Protein AF-0000000079070486 (afdb_homodimer)

Foldseek 3Di:
DVVPPPPPVVVVVVVVVVVVVVVVVVVVVLVVLVVVLVVVLVVLLVVLLCLQLQVQPPPPPPSVVSVVLVVPPDDDPSVCCSVWFRNQLLLLLLLLLLLLLLLLLLQCLLLVHLQDHLCLLPLQLQLLLQLLVCLQPPVPDVLRSLVRSLVRSVVSLVVLVVVCPPVPVDVVSSSVSSVVVSVVSVVSSVVSCVVGDPVSNVVSVVLQLWFSGPFGVVLSVLSVVLSVVLVVLVVVLLVLSVQCSVPPVSSVVVVRPSVVSSVSSSVSSSNSNSSSCSRGNRQPLSSSVLQVVLCVSSHNSCSSVCSSSSSSSLLSVLCSCCSNVPPRPNDGSSVSSCVVRVVVVVVVVVVPDPPPPD/DVVPPPPPVNVVVVVVVVVVVVVVVVVVVLVVLVVVLVVVLVVLLVVLLCLQLQVQPPPPDDSVVSVVLVVPPDDDPSVCCSVWFRNQLLLLLLLLLLLLLLLLLLQCLLLVHLQDHLCLLPLQLQLLLQLLVCLQPPVPDVLRSLVRSLVRSVVSLVVLVVVCPPVPVDVVSSSVSSVVVSVVSVVSSVVSCVVGDPVSNVVSVVLQLWFSGPFGVVLSVLSVVLSVVLVVLVVVLLVLSVQCSVPPVSSVVVVRPSVVSSVSSSVSSSNSNSSSCSRGNRQPLSSSVLQVVLCVSSHNSCSSVCSSSSSSSLLSVLCSCCSNVPPRPNDGSSVSSCVVRVVVVVVVVVPPDPPPPD

Radius of gyration: 30.06 Å; Cα contacts (8 Å, |Δi|>4): 1112; chains: 2; bounding box: 92×97×54 Å

Sequence (716 aa):
MELLTRSPAADASALRTETLARLLADRRARSRRTVLTVAVLAVLLTGLLVASVLLGGVGRVDPADVLPAAFGMRTGLADYMIFRIRVPRALAALLSGALFGLAGALYQRLIRNPLATPDIVGISAGAGAGATTVLLFAPALPLGAPLAAVTGSLVLLAAVYALSLRGGLNTYRLVLVGIGLSGVCTAYTNYLFSVADQHSIAVAMRWLIGSVNGVDWTGVSTLAIGLVVCALCAARLGRPLGSMSLGDELATGLGTSVPAARVSVLALGAGAAALATSVVGPIGFVSLISGPIAARLVGADRAFGLAPFVGAALVLGADVLAQNAPLISPVPTGVLTALLGAPYFVWLILRRRPGATSMELLTRSPAADASALRTETLARLLADRRARSRRTVLTVAVLAVLLTGLLVASVLLGGVGRVDPADVLPAAFGMRTGLADYMIFRIRVPRALAALLSGALFGLAGALYQRLIRNPLATPDIVGISAGAGAGATTVLLFAPALPLGAPLAAVTGSLVLLAAVYALSLRGGLNTYRLVLVGIGLSGVCTAYTNYLFSVADQHSIAVAMRWLIGSVNGVDWTGVSTLAIGLVVCALCAARLGRPLGSMSLGDELATGLGTSVPAARVSVLALGAGAAALATSVVGPIGFVSLISGPIAARLVGADRAFGLAPFVGAALVLGADVLAQNAPLISPVPTGVLTALLGAPYFVWLILRRRPGATS

Structure (mmCIF, N/CA/C/O backbone):
data_AF-0000000079070486-model_v1
#
loop_
_entity.id
_entity.type
_entity.pdbx_description
1 polymer 'Iron ABC transporter permease'
#
loop_
_atom_site.group_PDB
_atom_site.id
_atom_site.type_symbol
_atom_site.label_atom_id
_atom_site.label_alt_id
_atom_site.label_comp_id
_atom_site.label_asym_id
_atom_site.label_entity_id
_atom_site.label_seq_id
_atom_site.pdbx_PDB_ins_code
_atom_site.Cartn_x
_atom_site.Cartn_y
_atom_site.Cartn_z
_atom_site.occupancy
_atom_site.B_iso_or_equiv
_atom_site.auth_seq_id
_atom_site.auth_comp_id
_atom_site.auth_asym_id
_atom_site.auth_atom_id
_atom_site.pdbx_PDB_model_num
ATOM 1 N N . MET A 1 1 ? 59.094 -48.875 -11.828 1 34.94 1 MET A N 1
ATOM 2 C CA . MET A 1 1 ? 59.312 -47.906 -12.891 1 34.94 1 MET A CA 1
ATOM 3 C C . MET A 1 1 ? 58.062 -47.688 -13.727 1 34.94 1 MET A C 1
ATOM 5 O O . MET A 1 1 ? 58.031 -46.875 -14.633 1 34.94 1 MET A O 1
ATOM 9 N N . GLU A 1 2 ? 57.125 -48.688 -13.719 1 42.97 2 GLU A N 1
ATOM 10 C CA . GLU A 1 2 ? 55.906 -48.625 -14.516 1 42.97 2 GLU A CA 1
ATOM 11 C C . GLU A 1 2 ? 54.969 -47.562 -13.969 1 42.97 2 GLU A C 1
ATOM 13 O O . GLU A 1 2 ? 53.875 -47.375 -14.5 1 42.97 2 GLU A O 1
ATOM 18 N N . LEU A 1 3 ? 55.219 -47.125 -12.75 1 49.34 3 LEU A N 1
ATOM 19 C CA . LEU A 1 3 ? 54.25 -46.156 -12.18 1 49.34 3 LEU A CA 1
ATOM 20 C C . LEU A 1 3 ? 54.188 -44.875 -13.008 1 49.34 3 LEU A C 1
ATOM 22 O O . LEU A 1 3 ? 53.219 -44.125 -12.906 1 49.34 3 LEU A O 1
ATOM 26 N N . LEU A 1 4 ? 55.375 -44.531 -13.656 1 47.97 4 LEU A N 1
ATOM 27 C CA . LEU A 1 4 ? 55.594 -43.156 -14.109 1 47.97 4 LEU A CA 1
ATOM 28 C C . LEU A 1 4 ? 54.812 -42.875 -15.391 1 47.97 4 LEU A C 1
ATOM 30 O O . LEU A 1 4 ? 54.719 -41.719 -15.836 1 47.97 4 LEU A O 1
ATOM 34 N N . THR A 1 5 ? 54.625 -43.844 -16.266 1 45.47 5 THR A N 1
ATOM 35 C CA . THR A 1 5 ? 54.438 -43.438 -17.656 1 45.47 5 THR A CA 1
ATOM 36 C C . THR A 1 5 ? 52.969 -43.125 -17.922 1 45.47 5 THR A C 1
ATOM 38 O O . THR A 1 5 ? 52.469 -43.375 -19.016 1 45.47 5 THR A O 1
ATOM 41 N N . ARG A 1 6 ? 52.031 -43.219 -16.938 1 55.16 6 ARG A N 1
ATOM 42 C CA . ARG A 1 6 ? 50.75 -42.781 -17.484 1 55.16 6 ARG A CA 1
ATOM 43 C C . ARG A 1 6 ? 50.844 -41.375 -18.078 1 55.16 6 ARG A C 1
ATOM 45 O O . ARG A 1 6 ? 51.312 -40.469 -17.406 1 55.16 6 ARG A O 1
ATOM 52 N N . SER A 1 7 ? 50.75 -41.188 -19.344 1 60.94 7 SER A N 1
ATOM 53 C CA . SER A 1 7 ? 50.938 -39.938 -20.094 1 60.94 7 SER A CA 1
ATOM 54 C C . SER A 1 7 ? 49.969 -38.844 -19.578 1 60.94 7 SER A C 1
ATOM 56 O O . SER A 1 7 ? 48.844 -39.125 -19.172 1 60.94 7 SER A O 1
ATOM 58 N N . PRO A 1 8 ? 50.469 -37.656 -19.266 1 65.62 8 PRO A N 1
ATOM 59 C CA . PRO A 1 8 ? 49.688 -36.5 -18.828 1 65.62 8 PRO A CA 1
ATOM 60 C C . PRO A 1 8 ? 48.406 -36.312 -19.641 1 65.62 8 PRO A C 1
ATOM 62 O O . PRO A 1 8 ? 47.406 -35.812 -19.125 1 65.62 8 PRO A O 1
ATOM 65 N N . ALA A 1 9 ? 48.406 -36.875 -20.812 1 68.69 9 ALA A N 1
ATOM 66 C CA . ALA A 1 9 ? 47.25 -36.781 -21.688 1 68.69 9 ALA A CA 1
ATOM 67 C C . ALA A 1 9 ? 46.125 -37.719 -21.219 1 68.69 9 ALA A C 1
ATOM 69 O O . ALA A 1 9 ? 44.969 -37.375 -21.25 1 68.69 9 ALA A O 1
ATOM 70 N N . ALA A 1 10 ? 46.469 -38.938 -20.844 1 67.62 10 ALA A N 1
ATOM 71 C CA . ALA A 1 10 ? 45.469 -39.906 -20.375 1 67.62 10 ALA A CA 1
ATOM 72 C C . ALA A 1 10 ? 44.812 -39.438 -19.078 1 67.62 10 ALA A C 1
ATOM 74 O O . ALA A 1 10 ? 43.625 -39.594 -18.891 1 67.62 10 ALA A O 1
ATOM 75 N N . ASP A 1 11 ? 45.594 -38.781 -18.188 1 68.31 11 ASP A N 1
ATOM 76 C CA . ASP A 1 11 ? 45.094 -38.25 -16.938 1 68.31 11 ASP A CA 1
ATOM 77 C C . ASP A 1 11 ? 44.188 -37.031 -17.188 1 68.31 11 ASP A C 1
ATOM 79 O O . ASP A 1 11 ? 43.156 -36.875 -16.516 1 68.31 11 ASP A O 1
ATOM 83 N N . ALA A 1 12 ? 44.438 -36.375 -18.25 1 70.12 12 ALA A N 1
ATOM 84 C CA . ALA A 1 12 ? 43.594 -35.219 -18.625 1 70.12 12 ALA A CA 1
ATOM 85 C C . ALA A 1 12 ? 42.281 -35.656 -19.203 1 70.12 12 ALA A C 1
ATOM 87 O O . ALA A 1 12 ? 41.219 -35.062 -18.922 1 70.12 12 ALA A O 1
ATOM 88 N N . SER A 1 13 ? 42.469 -36.781 -20.016 1 69.69 13 SER A N 1
ATOM 89 C CA . SER A 1 13 ? 41.219 -37.344 -20.594 1 69.69 13 SER A CA 1
ATOM 90 C C . SER A 1 13 ? 40.344 -37.938 -19.531 1 69.69 13 SER A C 1
ATOM 92 O O . SER A 1 13 ? 39.125 -37.812 -19.594 1 69.69 13 SER A O 1
ATOM 94 N N . ALA A 1 14 ? 40.938 -38.594 -18.594 1 76.5 14 ALA A N 1
ATOM 95 C CA . ALA A 1 14 ? 40.188 -39.188 -17.5 1 76.5 14 ALA A CA 1
ATOM 96 C C . ALA A 1 14 ? 39.531 -38.125 -16.641 1 76.5 14 ALA A C 1
ATOM 98 O O . ALA A 1 14 ? 38.375 -38.25 -16.219 1 76.5 14 ALA A O 1
ATOM 99 N N . LEU A 1 15 ? 40.281 -37.031 -16.375 1 71.81 15 LEU A N 1
ATOM 100 C CA . LEU A 1 15 ? 39.75 -35.906 -15.594 1 71.81 15 LEU A CA 1
ATOM 101 C C . LEU A 1 15 ? 38.594 -35.219 -16.328 1 71.81 15 LEU A C 1
ATOM 103 O O . LEU A 1 15 ? 37.625 -34.812 -15.703 1 71.81 15 LEU A O 1
ATOM 107 N N . ARG A 1 16 ? 38.781 -35.125 -17.672 1 75.88 16 ARG A N 1
ATOM 108 C CA . ARG A 1 16 ? 37.719 -34.531 -18.484 1 75.88 16 ARG A CA 1
ATOM 109 C C . ARG A 1 16 ? 36.469 -35.375 -18.5 1 75.88 16 ARG A C 1
ATOM 111 O O . ARG A 1 16 ? 35.375 -34.875 -18.391 1 75.88 16 ARG A O 1
ATOM 118 N N . THR A 1 17 ? 36.719 -36.688 -18.594 1 71 17 THR A N 1
ATOM 119 C CA . THR A 1 17 ? 35.594 -37.594 -18.609 1 71 17 THR A CA 1
ATOM 120 C C . THR A 1 17 ? 34.906 -37.594 -17.25 1 71 17 THR A C 1
ATOM 122 O O . THR A 1 17 ? 33.656 -37.656 -17.172 1 71 17 THR A O 1
ATOM 125 N N . GLU A 1 18 ? 35.656 -37.531 -16.219 1 73.44 18 GLU A N 1
ATOM 126 C CA . GLU A 1 18 ? 35.094 -37.531 -14.875 1 73.44 18 GLU A CA 1
ATOM 127 C C . GLU A 1 18 ? 34.344 -36.219 -14.602 1 73.44 18 GLU A C 1
ATOM 129 O O . GLU A 1 18 ? 33.312 -36.219 -13.969 1 73.44 18 GLU A O 1
ATOM 134 N N . THR A 1 19 ? 34.938 -35.062 -15.062 1 73.88 19 THR A N 1
ATOM 135 C CA . THR A 1 19 ? 34.281 -33.781 -14.914 1 73.88 19 THR A CA 1
ATOM 136 C C . THR A 1 19 ? 32.969 -33.719 -15.711 1 73.88 19 THR A C 1
ATOM 138 O O . THR A 1 19 ? 31.969 -33.219 -15.227 1 73.88 19 THR A O 1
ATOM 141 N N . LEU A 1 20 ? 33.031 -34.312 -16.906 1 71.94 20 LEU A N 1
ATOM 142 C CA . LEU A 1 20 ? 31.844 -34.344 -17.734 1 71.94 20 LEU A CA 1
ATOM 143 C C . LEU A 1 20 ? 30.781 -35.219 -17.109 1 71.94 20 LEU A C 1
ATOM 145 O O . LEU A 1 20 ? 29.594 -34.906 -17.141 1 71.94 20 LEU A O 1
ATOM 149 N N . ALA A 1 21 ? 31.156 -36.344 -16.594 1 70.25 21 ALA A N 1
ATOM 150 C CA . ALA A 1 21 ? 30.219 -37.25 -15.938 1 70.25 21 ALA A CA 1
ATOM 151 C C . ALA A 1 21 ? 29.578 -36.594 -14.719 1 70.25 21 ALA A C 1
ATOM 153 O O . ALA A 1 21 ? 28.375 -36.781 -14.477 1 70.25 21 ALA A O 1
ATOM 154 N N . ARG A 1 22 ? 30.359 -35.812 -13.969 1 68.94 22 ARG A N 1
ATOM 155 C CA . ARG A 1 22 ? 29.828 -35.125 -12.805 1 68.94 22 ARG A CA 1
ATOM 156 C C . ARG A 1 22 ? 28.859 -34 -13.219 1 68.94 22 ARG A C 1
ATOM 158 O O . ARG A 1 22 ? 27.828 -33.812 -12.578 1 68.94 22 ARG A O 1
ATOM 165 N N . LEU A 1 23 ? 29.109 -33.344 -14.297 1 69.25 23 LEU A N 1
ATOM 166 C CA . LEU A 1 23 ? 28.234 -32.312 -14.812 1 69.25 23 LEU A CA 1
ATOM 167 C C . LEU A 1 23 ? 26.922 -32.906 -15.312 1 69.25 23 LEU A C 1
ATOM 169 O O . LEU A 1 23 ? 25.844 -32.312 -15.086 1 69.25 23 LEU A O 1
ATOM 173 N N . LEU A 1 24 ? 27.109 -34.062 -16 1 69.06 24 LEU A N 1
ATOM 174 C CA . LEU A 1 24 ? 25.906 -34.719 -16.516 1 69.06 24 LEU A CA 1
ATOM 175 C C . LEU A 1 24 ? 25.062 -35.281 -15.367 1 69.06 24 LEU A C 1
ATOM 177 O O . LEU A 1 24 ? 23.828 -35.219 -15.422 1 69.06 24 LEU A O 1
ATOM 181 N N . ALA A 1 25 ? 25.688 -35.812 -14.383 1 67.19 25 ALA A N 1
ATOM 182 C CA . ALA A 1 25 ? 24.984 -36.312 -13.203 1 67.19 25 ALA A CA 1
ATOM 183 C C . ALA A 1 25 ? 24.281 -35.156 -12.477 1 67.19 25 ALA A C 1
ATOM 185 O O . ALA A 1 25 ? 23.141 -35.344 -12.008 1 67.19 25 ALA A O 1
ATOM 186 N N . ASP A 1 26 ? 24.891 -34.062 -12.367 1 67.06 26 ASP A N 1
ATOM 187 C CA . ASP A 1 26 ? 24.297 -32.875 -11.742 1 67.06 26 ASP A CA 1
ATOM 188 C C . ASP A 1 26 ? 23.094 -32.375 -12.539 1 67.06 26 ASP A C 1
ATOM 190 O O . ASP A 1 26 ? 22.078 -31.984 -11.953 1 67.06 26 ASP A O 1
ATOM 194 N N . ARG A 1 27 ? 23.25 -32.531 -13.836 1 67.88 27 ARG A N 1
ATOM 195 C CA . ARG A 1 27 ? 22.141 -32.125 -14.695 1 67.88 27 ARG A CA 1
ATOM 196 C C . ARG A 1 27 ? 20.969 -33.094 -14.562 1 67.88 27 ARG A C 1
ATOM 198 O O . ARG A 1 27 ? 19.812 -32.656 -14.531 1 67.88 27 ARG A O 1
ATOM 205 N N . ARG A 1 28 ? 21.312 -34.406 -14.578 1 67.5 28 ARG A N 1
ATOM 206 C CA . ARG A 1 28 ? 20.266 -35.406 -14.43 1 67.5 28 ARG A CA 1
ATOM 207 C C . ARG A 1 28 ? 19.578 -35.281 -13.078 1 67.5 28 ARG A C 1
ATOM 209 O O . ARG A 1 28 ? 18.359 -35.438 -12.984 1 67.5 28 ARG A O 1
ATOM 216 N N . ALA A 1 29 ? 20.359 -35.125 -12.078 1 69.38 29 ALA A N 1
ATOM 217 C CA . ALA A 1 29 ? 19.797 -34.938 -10.734 1 69.38 29 ALA A CA 1
ATOM 218 C C . ALA A 1 29 ? 18.891 -33.719 -10.664 1 69.38 29 ALA A C 1
ATOM 220 O O . ALA A 1 29 ? 17.828 -33.75 -10.047 1 69.38 29 ALA A O 1
ATOM 221 N N . ARG A 1 30 ? 19.328 -32.719 -11.227 1 72.19 30 ARG A N 1
ATOM 222 C CA . ARG A 1 30 ? 18.531 -31.5 -11.273 1 72.19 30 ARG A CA 1
ATOM 223 C C . ARG A 1 30 ? 17.25 -31.703 -12.07 1 72.19 30 ARG A C 1
ATOM 225 O O . ARG A 1 30 ? 16.188 -31.188 -11.703 1 72.19 30 ARG A O 1
ATOM 232 N N . SER A 1 31 ? 17.469 -32.531 -13.133 1 76.31 31 SER A N 1
ATOM 233 C CA . SER A 1 31 ? 16.312 -32.812 -13.969 1 76.31 31 SER A CA 1
ATOM 234 C C . SER A 1 31 ? 15.328 -33.719 -13.234 1 76.31 31 SER A C 1
ATOM 236 O O . SER A 1 31 ? 14.117 -33.531 -13.32 1 76.31 31 SER A O 1
ATOM 238 N N . ARG A 1 32 ? 15.828 -34.719 -12.547 1 74.62 32 ARG A N 1
ATOM 239 C CA . ARG A 1 32 ? 14.969 -35.625 -11.781 1 74.62 32 ARG A CA 1
ATOM 240 C C . ARG A 1 32 ? 14.242 -34.844 -10.672 1 74.62 32 ARG A C 1
ATOM 242 O O . ARG A 1 32 ? 13.055 -35.094 -10.422 1 74.62 32 ARG A O 1
ATOM 249 N N . ARG A 1 33 ? 14.898 -33.969 -10.07 1 78.5 33 ARG A N 1
ATOM 250 C CA . ARG A 1 33 ? 14.289 -33.156 -9.023 1 78.5 33 ARG A CA 1
ATOM 251 C C . ARG A 1 33 ? 13.172 -32.281 -9.578 1 78.5 33 ARG A C 1
ATOM 253 O O . ARG A 1 33 ? 12.125 -32.125 -8.945 1 78.5 33 ARG A O 1
ATOM 260 N N . THR A 1 34 ? 13.406 -31.844 -10.703 1 80.19 34 THR A N 1
AT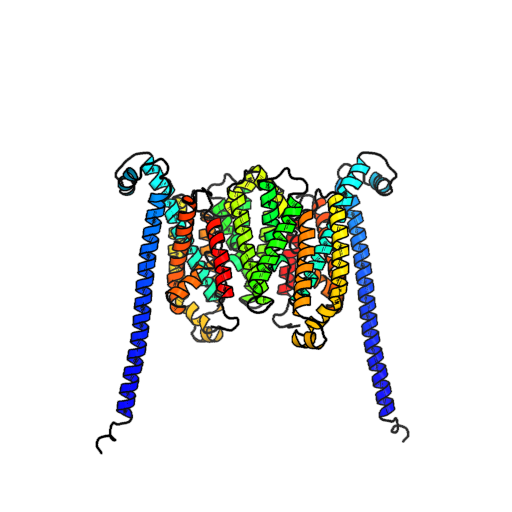OM 261 C CA . THR A 1 34 ? 12.398 -31.016 -11.352 1 80.19 34 THR A CA 1
ATOM 262 C C . THR A 1 34 ? 11.164 -31.844 -11.703 1 80.19 34 THR A C 1
ATOM 264 O O . THR A 1 34 ? 10.031 -31.422 -11.484 1 80.19 34 THR A O 1
ATOM 267 N N . VAL A 1 35 ? 11.438 -33.031 -12.18 1 80.12 35 VAL A N 1
ATOM 268 C CA . VAL A 1 35 ? 10.344 -33.906 -12.578 1 80.12 35 VAL A CA 1
ATOM 269 C C . VAL A 1 35 ? 9.555 -34.344 -11.344 1 80.12 35 VAL A C 1
ATOM 271 O O . VAL A 1 35 ? 8.32 -34.375 -11.359 1 80.12 35 VAL A O 1
ATOM 274 N N . LEU A 1 36 ? 10.227 -34.656 -10.289 1 81.94 36 LEU A N 1
ATOM 275 C CA . LEU A 1 36 ? 9.57 -35.094 -9.055 1 81.94 36 LEU A CA 1
ATOM 276 C C . LEU A 1 36 ? 8.773 -33.938 -8.445 1 81.94 36 LEU A C 1
ATOM 278 O O . LEU A 1 36 ? 7.652 -34.125 -7.969 1 81.94 36 LEU A O 1
ATOM 282 N N . THR A 1 37 ? 9.312 -32.781 -8.477 1 85 37 THR A N 1
ATOM 283 C CA . THR A 1 37 ? 8.625 -31.641 -7.914 1 85 37 THR A CA 1
ATOM 284 C C . THR A 1 37 ? 7.371 -31.312 -8.719 1 85 37 THR A C 1
ATOM 286 O O . THR A 1 37 ? 6.324 -31 -8.148 1 85 37 THR A O 1
ATOM 289 N N . VAL A 1 38 ? 7.508 -31.469 -9.984 1 82.5 38 VAL A N 1
ATOM 290 C CA . VAL A 1 38 ? 6.363 -31.203 -10.852 1 82.5 38 VAL A CA 1
ATOM 291 C C . VAL A 1 38 ? 5.281 -32.25 -10.602 1 82.5 38 VAL A C 1
ATOM 293 O O . VAL A 1 38 ? 4.09 -31.922 -10.547 1 82.5 38 VAL A O 1
ATOM 296 N N . ALA A 1 39 ? 5.758 -33.469 -10.43 1 83.38 39 ALA A N 1
ATOM 297 C CA . ALA A 1 39 ? 4.816 -34.531 -10.156 1 83.38 39 ALA A CA 1
ATOM 298 C C . ALA A 1 39 ? 4.105 -34.312 -8.828 1 83.38 39 ALA A C 1
ATOM 300 O O . ALA A 1 39 ? 2.887 -34.5 -8.734 1 83.38 39 ALA A O 1
ATOM 301 N N . VAL A 1 40 ? 4.84 -33.938 -7.871 1 85.62 40 VAL A N 1
ATOM 302 C CA . VAL A 1 40 ? 4.273 -33.719 -6.547 1 85.62 40 VAL A CA 1
ATOM 303 C C . VAL A 1 40 ? 3.295 -32.531 -6.598 1 85.62 40 VAL A C 1
ATOM 305 O O . VAL A 1 40 ? 2.213 -32.594 -6.008 1 85.62 40 VAL A O 1
ATOM 308 N N . LEU A 1 41 ? 3.67 -31.562 -7.262 1 87.06 41 LEU A N 1
ATOM 309 C CA . LEU A 1 41 ? 2.807 -30.391 -7.391 1 87.06 41 LEU A CA 1
ATOM 310 C C . LEU A 1 41 ? 1.532 -30.75 -8.156 1 87.06 41 LEU A C 1
ATOM 312 O O . LEU A 1 41 ? 0.451 -30.25 -7.82 1 87.06 41 LEU A O 1
ATOM 316 N N . ALA A 1 42 ? 1.698 -31.562 -9.156 1 85 42 ALA A N 1
ATOM 317 C CA . ALA A 1 42 ? 0.534 -32 -9.914 1 85 42 ALA A CA 1
ATOM 318 C C . ALA A 1 42 ? -0.425 -32.812 -9.039 1 85 42 ALA A C 1
ATOM 320 O O . ALA A 1 42 ? -1.642 -32.625 -9.102 1 85 42 ALA A O 1
ATOM 321 N N . VAL A 1 43 ? 0.133 -33.656 -8.234 1 85.25 43 VAL A N 1
ATOM 322 C CA . VAL A 1 43 ? -0.676 -34.469 -7.324 1 85.25 43 VAL A CA 1
ATOM 323 C C . VAL A 1 43 ? -1.357 -33.562 -6.305 1 85.25 43 VAL A C 1
ATOM 325 O O . VAL A 1 43 ? -2.537 -33.719 -5.992 1 85.25 43 VAL A O 1
ATOM 328 N N . LEU A 1 44 ? -0.64 -32.594 -5.848 1 87.75 44 LEU A N 1
ATOM 329 C CA . LEU A 1 44 ? -1.187 -31.656 -4.883 1 87.75 44 LEU A CA 1
ATOM 330 C C . LEU A 1 44 ? -2.326 -30.844 -5.496 1 87.75 44 LEU A C 1
ATOM 332 O O . LEU A 1 44 ? -3.367 -30.656 -4.867 1 87.75 44 LEU A O 1
ATOM 336 N N . LEU A 1 45 ? -2.115 -30.406 -6.652 1 88.5 45 LEU A N 1
ATOM 337 C CA . LEU A 1 45 ? -3.119 -29.594 -7.336 1 88.5 45 LEU A CA 1
ATOM 338 C C . LEU A 1 45 ? -4.383 -30.406 -7.598 1 88.5 45 LEU A C 1
ATOM 340 O O . LEU A 1 45 ? -5.496 -29.906 -7.406 1 88.5 45 LEU A O 1
ATOM 344 N N . THR A 1 46 ? -4.156 -31.672 -8.062 1 85.38 46 THR A N 1
ATOM 345 C CA . THR A 1 46 ? -5.297 -32.562 -8.289 1 85.38 46 THR A CA 1
ATOM 346 C C . THR A 1 46 ? -6.02 -32.844 -6.98 1 85.38 46 THR A C 1
ATOM 348 O O . THR A 1 46 ? -7.254 -32.875 -6.941 1 85.38 46 THR A O 1
ATOM 351 N N . GLY A 1 47 ? -5.234 -33.094 -5.957 1 86.69 47 GLY A N 1
ATOM 352 C CA . GLY A 1 47 ? -5.832 -33.312 -4.648 1 86.69 47 GLY A CA 1
ATOM 353 C C . GLY A 1 47 ? -6.629 -32.125 -4.152 1 86.69 47 GLY A C 1
ATOM 354 O O . GLY A 1 47 ? -7.727 -32.281 -3.619 1 86.69 47 GLY A O 1
ATOM 355 N N . LEU A 1 48 ? -6.082 -30.984 -4.336 1 87.06 48 LEU A N 1
ATOM 356 C CA . LEU A 1 48 ? -6.77 -29.766 -3.91 1 87.06 48 LEU A CA 1
ATOM 357 C C . LEU A 1 48 ? -8.023 -29.531 -4.742 1 87.06 48 LEU A C 1
ATOM 359 O O . LEU A 1 48 ? -9.039 -29.062 -4.223 1 87.06 48 LEU A O 1
ATOM 363 N N . LEU A 1 49 ? -7.883 -29.812 -5.996 1 85.44 49 LEU A N 1
ATOM 364 C CA . LEU A 1 49 ? -9.039 -29.672 -6.875 1 85.44 49 LEU A CA 1
ATOM 365 C C . LEU A 1 49 ? -10.18 -30.578 -6.434 1 85.44 49 LEU A C 1
ATOM 367 O O . LEU A 1 49 ? -11.328 -30.141 -6.352 1 85.44 49 LEU A O 1
ATOM 371 N N . VAL A 1 50 ? -9.828 -31.766 -6.094 1 80.88 50 VAL A N 1
ATOM 372 C CA . VAL A 1 50 ? -10.812 -32.75 -5.637 1 80.88 50 VAL A CA 1
ATOM 373 C C . VAL A 1 50 ? -11.391 -32.312 -4.289 1 80.88 50 VAL A C 1
ATOM 375 O O . VAL A 1 50 ? -12.602 -32.375 -4.07 1 80.88 50 VAL A O 1
ATOM 378 N N . ALA A 1 51 ? -10.531 -31.828 -3.5 1 80.19 51 ALA A N 1
ATOM 379 C CA . ALA A 1 51 ? -10.977 -31.359 -2.191 1 80.19 51 ALA A CA 1
ATOM 380 C C . ALA A 1 51 ? -11.93 -30.172 -2.328 1 80.19 51 ALA A C 1
ATOM 382 O O . ALA A 1 51 ? -12.906 -30.062 -1.586 1 80.19 51 ALA A O 1
ATOM 383 N N . SER A 1 52 ? -11.586 -29.281 -3.15 1 80.19 52 SER A N 1
ATOM 384 C CA . SER A 1 52 ? -12.414 -28.094 -3.359 1 80.19 52 SER A CA 1
ATOM 385 C C . SER A 1 52 ? -13.812 -28.484 -3.85 1 80.19 52 SER A C 1
ATOM 387 O O . SER A 1 52 ? -14.805 -27.875 -3.441 1 80.19 52 SER A O 1
ATOM 389 N N . VAL A 1 53 ? -13.844 -29.469 -4.66 1 73.5 53 VAL A N 1
ATOM 390 C CA . VAL A 1 53 ? -15.117 -29.875 -5.258 1 73.5 53 VAL A CA 1
ATOM 391 C C . VAL A 1 53 ? -15.906 -30.719 -4.266 1 73.5 53 VAL A C 1
ATOM 393 O O . VAL A 1 53 ? -17.125 -30.594 -4.152 1 73.5 53 VAL A O 1
ATOM 396 N N . LEU A 1 54 ? -15.141 -31.453 -3.502 1 70.75 54 LEU A N 1
ATOM 397 C CA . LEU A 1 54 ? -15.82 -32.406 -2.633 1 70.75 54 LEU A CA 1
ATOM 398 C C . LEU A 1 54 ? -16.156 -31.766 -1.288 1 70.75 54 LEU A C 1
ATOM 400 O O . LEU A 1 54 ? -17.203 -32.062 -0.7 1 70.75 54 LEU A O 1
ATOM 404 N N . LEU A 1 55 ? -15.25 -30.922 -0.651 1 62.44 55 LEU A N 1
ATOM 405 C CA . LEU A 1 55 ? -15.406 -30.406 0.706 1 62.44 55 LEU A CA 1
ATOM 406 C C . LEU A 1 55 ? -16.281 -29.156 0.717 1 62.44 55 LEU A C 1
ATOM 408 O O . LEU A 1 55 ? -16.844 -28.797 1.756 1 62.44 55 LEU A O 1
ATOM 412 N N . GLY A 1 56 ? -16.312 -28.344 -0.137 1 55.72 56 GLY A N 1
ATOM 413 C CA . GLY A 1 56 ? -17 -27.062 -0.056 1 55.72 56 GLY A CA 1
ATOM 414 C C . GLY A 1 56 ? -18.422 -27.172 0.451 1 55.72 56 GLY A C 1
ATOM 415 O O . GLY A 1 56 ? -18.938 -26.266 1.097 1 55.72 56 GLY A O 1
ATOM 416 N N . GLY A 1 57 ? -19.438 -27.844 -0.152 1 48.41 57 GLY A N 1
ATOM 417 C CA . GLY A 1 57 ? -20.875 -27.828 0.119 1 48.41 57 GLY A CA 1
ATOM 418 C C . GLY A 1 57 ? -21.266 -28.688 1.3 1 48.41 57 GLY A C 1
ATOM 419 O O . GLY A 1 57 ? -22.453 -28.969 1.504 1 48.41 57 GLY A O 1
ATOM 420 N N . VAL A 1 58 ? -20.469 -29.547 1.775 1 43.84 58 VAL A N 1
ATOM 421 C CA . VAL A 1 58 ? -21.078 -30.719 2.396 1 43.84 58 VAL A CA 1
ATOM 422 C C . VAL A 1 58 ? -21.734 -30.312 3.719 1 43.84 58 VAL A C 1
ATOM 424 O O . VAL A 1 58 ? -22.109 -31.188 4.52 1 43.84 58 VAL A O 1
ATOM 427 N N . GLY A 1 59 ? -21.781 -29.234 4.117 1 41.12 59 GLY A N 1
ATOM 428 C CA . GLY A 1 59 ? -22.609 -29.375 5.297 1 41.12 59 GLY A CA 1
ATOM 429 C C . GLY A 1 59 ? -23.812 -30.281 5.078 1 41.12 59 GLY A C 1
ATOM 430 O O . GLY A 1 59 ? -24.109 -31.141 5.914 1 41.12 59 GLY A O 1
ATOM 431 N N . ARG A 1 60 ? -24.969 -29.828 4.367 1 41.53 60 ARG A N 1
ATOM 432 C CA . ARG A 1 60 ? -26.188 -30.609 4.469 1 41.53 60 ARG A CA 1
ATOM 433 C C . ARG A 1 60 ? -26.172 -31.781 3.484 1 41.53 60 ARG A C 1
ATOM 435 O O . ARG A 1 60 ? -27.172 -32.5 3.354 1 41.53 60 ARG A O 1
ATOM 442 N N . VAL A 1 61 ? -25.25 -31.781 2.469 1 41.12 61 VAL A N 1
ATOM 443 C CA . VAL A 1 61 ? -25.453 -32.906 1.565 1 41.12 61 VAL A CA 1
ATOM 444 C C . VAL A 1 61 ? -24.484 -34.031 1.931 1 41.12 61 VAL A C 1
ATOM 446 O O . VAL A 1 61 ? -23.344 -33.812 2.311 1 41.12 61 VAL A O 1
ATOM 449 N N . ASP A 1 62 ? -24.828 -35.219 2.342 1 40.31 62 ASP A N 1
ATOM 450 C CA . ASP A 1 62 ? -24.188 -36.469 2.68 1 40.31 62 ASP A CA 1
ATOM 451 C C . ASP A 1 62 ? -23.031 -36.781 1.721 1 40.31 62 ASP A C 1
ATOM 453 O O . ASP A 1 62 ? -23.203 -36.75 0.501 1 40.31 62 ASP A O 1
ATOM 457 N N . PRO A 1 63 ? -21.828 -36.719 2.072 1 45.12 63 PRO A N 1
ATOM 458 C CA . PRO A 1 63 ? -20.656 -37.125 1.289 1 45.12 63 PRO A CA 1
ATOM 459 C C . PRO A 1 63 ? -20.922 -38.312 0.383 1 45.12 63 PRO A C 1
ATOM 461 O O . PRO A 1 63 ? -20.234 -38.5 -0.625 1 45.12 63 PRO A O 1
ATOM 464 N N . ALA A 1 64 ? -21.688 -39.25 0.733 1 45.81 64 ALA A N 1
ATOM 465 C CA . ALA A 1 64 ? -22 -40.469 0.001 1 45.81 64 ALA A CA 1
ATOM 466 C C . ALA A 1 64 ? -22.656 -40.156 -1.342 1 45.81 64 ALA A C 1
ATOM 468 O O . ALA A 1 64 ? -22.625 -40.969 -2.258 1 45.81 64 ALA A O 1
ATOM 469 N N . ASP A 1 65 ? -23.234 -39.031 -1.384 1 46.34 65 ASP A N 1
ATOM 470 C CA . ASP A 1 65 ? -23.984 -38.75 -2.604 1 46.34 65 ASP A CA 1
ATOM 471 C C . ASP A 1 65 ? -23.156 -37.875 -3.551 1 46.34 65 ASP A C 1
ATOM 473 O O . ASP A 1 65 ? -23.609 -37.531 -4.652 1 46.34 65 ASP A O 1
ATOM 477 N N . VAL A 1 66 ? -21.984 -37.375 -3.178 1 48.28 66 VAL A N 1
ATOM 478 C CA . VAL A 1 66 ? -21.219 -36.438 -3.965 1 48.28 66 VAL A CA 1
ATOM 479 C C . VAL A 1 66 ? -20.406 -37.156 -5.027 1 48.28 66 VAL A C 1
ATOM 481 O O . VAL A 1 66 ? -20.234 -36.688 -6.141 1 48.28 66 VAL A O 1
ATOM 484 N N . LEU A 1 67 ? -19.859 -38.312 -4.781 1 46.78 67 LEU A N 1
ATOM 485 C CA . LEU A 1 67 ? -19.062 -39.062 -5.742 1 46.78 67 LEU A CA 1
ATOM 486 C C . LEU A 1 67 ? -19.875 -39.375 -6.996 1 46.78 67 LEU A C 1
ATOM 488 O O . LEU A 1 67 ? -19.375 -39.219 -8.109 1 46.78 67 LEU A O 1
ATOM 492 N N . PRO A 1 68 ? -21 -39.969 -6.895 1 45.09 68 PRO A N 1
ATOM 493 C CA . PRO A 1 68 ? -21.734 -40.25 -8.133 1 45.09 68 PRO A CA 1
ATOM 494 C C . PRO A 1 68 ? -22.156 -39 -8.875 1 45.09 68 PRO A C 1
ATOM 496 O O . PRO A 1 68 ? -22.312 -39 -10.102 1 45.09 68 PRO A O 1
ATOM 499 N N . ALA A 1 69 ? -22.297 -37.875 -8.172 1 45.38 69 ALA A N 1
ATOM 500 C CA . ALA A 1 69 ? -22.719 -36.656 -8.836 1 45.38 69 ALA A CA 1
ATOM 501 C C . ALA A 1 69 ? -21.578 -36.031 -9.633 1 45.38 69 ALA A C 1
ATOM 503 O O . ALA A 1 69 ? -21.812 -35.438 -10.688 1 45.38 69 ALA A O 1
ATOM 504 N N . ALA A 1 70 ? -20.312 -36 -9.289 1 44.38 70 ALA A N 1
ATOM 505 C CA . ALA A 1 70 ? -19.172 -35.5 -10.039 1 44.38 70 ALA A CA 1
ATOM 506 C C . ALA A 1 70 ? -19 -36.25 -11.352 1 44.38 70 ALA A C 1
ATOM 508 O O . ALA A 1 70 ? -18.484 -35.688 -12.328 1 44.38 70 ALA A O 1
ATOM 509 N N . PHE A 1 71 ? -19.219 -37.531 -11.5 1 44.5 71 PHE A N 1
ATOM 510 C CA . PHE A 1 71 ? -19.078 -38.344 -12.711 1 44.5 71 PHE A CA 1
ATOM 511 C C . PHE A 1 71 ? -20.375 -38.344 -13.516 1 44.5 71 PHE A C 1
ATOM 513 O O . PHE A 1 71 ? -20.609 -39.219 -14.328 1 44.5 71 PHE A O 1
ATOM 520 N N . GLY A 1 72 ? -21.219 -37.344 -13.609 1 42.38 72 GLY A N 1
ATOM 521 C CA . GLY A 1 72 ? -22.297 -37.188 -14.57 1 42.38 72 GLY A CA 1
ATOM 522 C C . GLY A 1 72 ? -23.578 -37.906 -14.148 1 42.38 72 GLY A C 1
ATOM 523 O O . GLY A 1 72 ? -24.531 -38 -14.93 1 42.38 72 GLY A O 1
ATOM 524 N N . MET A 1 73 ? -23.547 -38.781 -13.312 1 41.34 73 MET A N 1
ATOM 525 C CA . MET A 1 73 ? -24.703 -39.656 -13.336 1 41.34 73 MET A CA 1
ATOM 526 C C . MET A 1 73 ? -25.906 -39 -12.664 1 41.34 73 MET A C 1
ATOM 528 O O . MET A 1 73 ? -27.031 -39.531 -12.734 1 41.34 73 MET A O 1
ATOM 532 N N . ARG A 1 74 ? -25.875 -38.375 -11.445 1 48.19 74 ARG A N 1
ATOM 533 C CA . ARG A 1 74 ? -27.203 -38.094 -10.914 1 48.19 74 ARG A CA 1
ATOM 534 C C . ARG A 1 74 ? -27.656 -36.688 -11.258 1 48.19 74 ARG A C 1
ATOM 536 O O . ARG A 1 74 ? -26.844 -35.75 -11.305 1 48.19 74 ARG A O 1
ATOM 543 N N . THR A 1 75 ? -28.781 -36.406 -11.875 1 50.09 75 THR A N 1
ATOM 544 C CA . THR A 1 75 ? -29.594 -35.375 -12.516 1 50.09 75 THR A CA 1
ATOM 545 C C . THR A 1 75 ? -29.734 -34.156 -11.617 1 50.09 75 THR A C 1
ATOM 547 O O . THR A 1 75 ? -30.172 -33.094 -12.062 1 50.09 75 THR A O 1
ATOM 550 N N . GLY A 1 76 ? -29.891 -34.219 -10.273 1 52.25 76 GLY A N 1
ATOM 551 C CA . GLY A 1 76 ? -30.641 -33.281 -9.469 1 52.25 76 GLY A CA 1
ATOM 552 C C . GLY A 1 76 ? -29.828 -32.062 -9.086 1 52.25 76 GLY A C 1
ATOM 553 O O . GLY A 1 76 ? -28.766 -31.812 -9.656 1 52.25 76 GLY A O 1
ATOM 554 N N . LEU A 1 77 ? -30.328 -31.172 -7.965 1 54.53 77 LEU A N 1
ATOM 555 C CA . LEU A 1 77 ? -29.922 -29.922 -7.34 1 54.53 77 LEU A CA 1
ATOM 556 C C . LEU A 1 77 ? -28.438 -29.969 -6.969 1 54.53 77 LEU A C 1
ATOM 558 O O . LEU A 1 77 ? -27.719 -28.969 -7.129 1 54.53 77 LEU A O 1
ATOM 562 N N . ALA A 1 78 ? -28.031 -31.141 -6.586 1 55.84 78 ALA A N 1
ATOM 563 C CA . ALA A 1 78 ? -26.641 -31.297 -6.152 1 55.84 78 ALA A CA 1
ATOM 564 C C . ALA A 1 78 ? -25.672 -31.172 -7.328 1 55.84 78 ALA A C 1
ATOM 566 O O . ALA A 1 78 ? -24.609 -30.578 -7.203 1 55.84 78 ALA A O 1
ATOM 567 N N . ASP A 1 79 ? -26.156 -31.734 -8.508 1 58.28 79 ASP A N 1
ATOM 568 C CA . ASP A 1 79 ? -25.328 -31.672 -9.703 1 58.28 79 ASP A CA 1
ATOM 569 C C . ASP A 1 79 ? -25.156 -30.234 -10.195 1 58.28 79 ASP A C 1
ATOM 571 O O . ASP A 1 79 ? -24.078 -29.844 -10.641 1 58.28 79 ASP A O 1
ATOM 575 N N . TYR A 1 80 ? -26.219 -29.547 -10.062 1 60.19 80 TYR A N 1
ATOM 576 C CA . TYR A 1 80 ? -26.188 -28.156 -10.477 1 60.19 80 TYR A CA 1
ATOM 577 C C . TYR A 1 80 ? -25.234 -27.344 -9.609 1 60.19 80 TYR A C 1
ATOM 579 O O . TYR A 1 80 ? -24.438 -26.562 -10.117 1 60.19 80 TYR A O 1
ATOM 587 N N . MET A 1 81 ? -25.281 -27.641 -8.359 1 66.69 81 MET A N 1
ATOM 588 C CA . MET A 1 81 ? -24.453 -26.859 -7.445 1 66.69 81 MET A CA 1
ATOM 589 C C . MET A 1 81 ? -22.969 -27.141 -7.672 1 66.69 81 MET A C 1
ATOM 591 O O . MET A 1 81 ? -22.141 -26.234 -7.68 1 66.69 81 MET A O 1
ATOM 595 N N . ILE A 1 82 ? -22.688 -28.422 -7.887 1 67.69 82 ILE A N 1
ATOM 596 C CA . ILE A 1 82 ? -21.281 -28.812 -8.047 1 67.69 82 ILE A CA 1
ATOM 597 C C . ILE A 1 82 ? -20.75 -28.297 -9.383 1 67.69 82 ILE A C 1
ATOM 599 O O . ILE A 1 82 ? -19.703 -27.656 -9.43 1 67.69 82 ILE A O 1
ATOM 603 N N . PHE A 1 83 ? -21.469 -28.562 -10.43 1 72.94 83 PHE A N 1
ATOM 604 C CA . PHE A 1 83 ? -20.953 -28.219 -11.758 1 72.94 83 PHE A CA 1
ATOM 605 C C . PHE A 1 83 ? -21.094 -26.734 -12.023 1 72.94 83 PHE A C 1
ATOM 607 O O . PHE A 1 83 ? -20.281 -26.156 -12.75 1 72.94 83 PHE A O 1
ATOM 614 N N . ARG A 1 84 ? -22.016 -26.141 -11.422 1 73.56 84 ARG A N 1
ATOM 615 C CA . ARG A 1 84 ? -22.266 -24.75 -11.781 1 73.56 84 ARG A CA 1
ATOM 616 C C . ARG A 1 84 ? -21.578 -23.797 -10.812 1 73.56 84 ARG A C 1
ATOM 618 O O . ARG A 1 84 ? -21.234 -22.672 -11.18 1 73.56 84 ARG A O 1
ATOM 625 N N . ILE A 1 85 ? -21.25 -24.281 -9.695 1 77.19 85 ILE A N 1
ATOM 626 C CA . ILE A 1 85 ? -20.734 -23.344 -8.711 1 77.19 85 ILE A CA 1
ATOM 627 C C . ILE A 1 85 ? -19.344 -23.781 -8.25 1 77.19 85 ILE A C 1
ATOM 629 O O . ILE A 1 85 ? -18.375 -23.016 -8.328 1 77.19 85 ILE A O 1
ATOM 633 N N . ARG A 1 86 ? -19.172 -25.031 -8.016 1 83.81 86 ARG A N 1
ATOM 634 C CA . ARG A 1 86 ? -17.938 -25.469 -7.348 1 83.81 86 ARG A CA 1
ATOM 635 C C . ARG A 1 86 ? -16.812 -25.672 -8.359 1 83.81 86 ARG A C 1
ATOM 637 O O . ARG A 1 86 ? -15.672 -25.297 -8.102 1 83.81 86 ARG A O 1
ATOM 644 N N . VAL A 1 87 ? -17.203 -26.266 -9.438 1 86.81 87 VAL A N 1
ATOM 645 C CA . VAL A 1 87 ? -16.172 -26.578 -10.422 1 86.81 87 VAL A CA 1
ATOM 646 C C . VAL A 1 87 ? -15.602 -25.281 -11 1 86.81 87 VAL A C 1
ATOM 648 O O . VAL A 1 87 ? -14.383 -25.109 -11.062 1 86.81 87 VAL A O 1
ATOM 651 N N . PRO A 1 88 ? -16.453 -24.359 -11.367 1 89.81 88 PRO A N 1
ATOM 652 C CA . PRO A 1 88 ? -15.906 -23.109 -11.883 1 89.81 88 PRO A CA 1
ATOM 653 C C . PRO A 1 88 ? -15.062 -22.359 -10.852 1 89.81 88 PRO A C 1
ATOM 655 O O . PRO A 1 88 ? -14.047 -21.75 -11.203 1 89.81 88 PRO A O 1
ATOM 658 N N . ARG A 1 89 ? -15.461 -22.438 -9.68 1 90.19 89 ARG A N 1
ATOM 659 C CA . ARG A 1 89 ? -14.719 -21.781 -8.609 1 90.19 89 ARG A CA 1
ATOM 660 C C . ARG A 1 89 ? -13.328 -22.391 -8.461 1 90.19 89 ARG A C 1
ATOM 662 O O . ARG A 1 89 ? -12.336 -21.656 -8.383 1 90.19 89 ARG A O 1
ATOM 669 N N . ALA A 1 90 ? -13.297 -23.688 -8.461 1 90.94 90 ALA A N 1
ATOM 670 C CA . ALA A 1 90 ? -12.016 -24.375 -8.312 1 90.94 90 ALA A CA 1
ATOM 671 C C . ALA A 1 90 ? -11.102 -24.094 -9.5 1 90.94 90 ALA A C 1
ATOM 673 O O . ALA A 1 90 ? -9.906 -23.859 -9.32 1 90.94 90 ALA A O 1
ATOM 674 N N . LEU A 1 91 ? -11.664 -24.141 -10.617 1 93.12 91 LEU A N 1
ATOM 675 C CA . LEU A 1 91 ? -10.875 -23.891 -11.82 1 93.12 91 LEU A CA 1
ATOM 676 C C . LEU A 1 91 ? -10.398 -22.438 -11.867 1 93.12 91 LEU A C 1
ATOM 678 O O . LEU A 1 91 ? -9.281 -22.156 -12.312 1 93.12 91 LEU A O 1
ATOM 682 N N . ALA A 1 92 ? -11.242 -21.578 -11.422 1 94.5 92 ALA A N 1
ATOM 683 C CA . ALA A 1 92 ? -10.867 -20.172 -11.383 1 94.5 92 ALA A CA 1
ATOM 684 C C . ALA A 1 92 ? -9.703 -19.938 -10.422 1 94.5 92 ALA A C 1
ATOM 686 O O . ALA A 1 92 ? -8.797 -19.156 -10.711 1 94.5 92 ALA A O 1
ATOM 687 N N . ALA A 1 93 ? -9.766 -20.609 -9.328 1 94.75 93 ALA A N 1
ATOM 688 C CA . ALA A 1 93 ? -8.68 -20.5 -8.359 1 94.75 93 ALA A CA 1
ATOM 689 C C . ALA A 1 93 ? -7.367 -21 -8.945 1 94.75 93 ALA A C 1
ATOM 691 O O . ALA A 1 93 ? -6.324 -20.359 -8.812 1 94.75 93 ALA A O 1
ATOM 692 N N . LEU A 1 94 ? -7.48 -22.062 -9.609 1 95 94 LEU A N 1
ATOM 693 C CA . LEU A 1 94 ? -6.309 -22.688 -10.219 1 95 94 LEU A CA 1
ATOM 694 C C . LEU A 1 94 ? -5.734 -21.797 -11.312 1 95 94 LEU A C 1
ATOM 696 O O . LEU A 1 94 ? -4.527 -21.531 -11.336 1 95 94 LEU A O 1
ATOM 700 N N . LEU A 1 95 ? -6.574 -21.375 -12.18 1 96.56 95 LEU A N 1
ATOM 701 C CA . LEU A 1 95 ? -6.145 -20.625 -13.352 1 96.56 95 LEU A CA 1
ATOM 702 C C . LEU A 1 95 ? -5.66 -19.234 -12.945 1 96.56 95 LEU A C 1
ATOM 704 O O . LEU A 1 95 ? -4.645 -18.75 -13.461 1 96.56 95 LEU A O 1
ATOM 708 N N . SER A 1 96 ? -6.371 -18.547 -12.062 1 96.75 96 SER A N 1
ATOM 709 C CA . SER A 1 96 ? -5.941 -17.234 -11.602 1 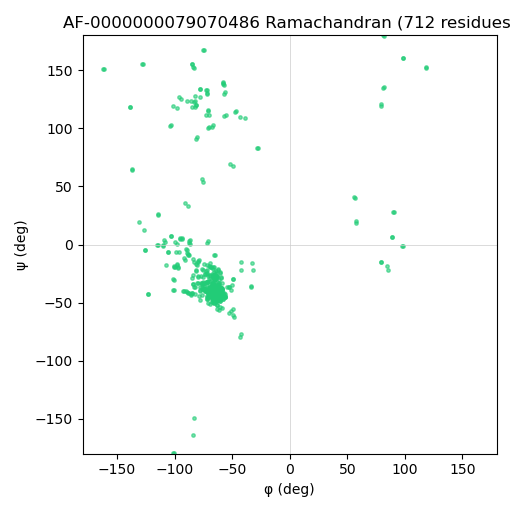96.75 96 SER A CA 1
ATOM 710 C C . SER A 1 96 ? -4.621 -17.312 -10.844 1 96.75 96 SER A C 1
ATOM 712 O O . SER A 1 96 ? -3.742 -16.469 -11.016 1 96.75 96 SER A O 1
ATOM 714 N N . GLY A 1 97 ? -4.52 -18.328 -10.023 1 96.88 97 GLY A N 1
ATOM 715 C CA . GLY A 1 97 ? -3.26 -18.547 -9.328 1 96.88 97 GLY A CA 1
ATOM 716 C C . GLY A 1 97 ? -2.084 -18.734 -10.266 1 96.88 97 GLY A C 1
ATOM 717 O O . GLY A 1 97 ? -0.996 -18.203 -10.023 1 96.88 97 GLY A O 1
ATOM 718 N N . ALA A 1 98 ? -2.334 -19.469 -11.258 1 96.69 98 ALA A N 1
ATOM 719 C CA . ALA A 1 98 ? -1.293 -19.703 -12.258 1 96.69 98 ALA A CA 1
ATOM 720 C C . ALA A 1 98 ? -0.897 -18.406 -12.953 1 96.69 98 ALA A C 1
ATOM 722 O O . ALA A 1 98 ? 0.286 -18.156 -13.195 1 96.69 98 ALA A O 1
ATOM 723 N N . LEU A 1 99 ? -1.856 -17.672 -13.266 1 97.25 99 LEU A N 1
ATOM 724 C CA . LEU A 1 99 ? -1.599 -16.391 -13.93 1 97.25 99 LEU A CA 1
ATOM 725 C C . LEU A 1 99 ? -0.828 -15.445 -13.016 1 97.25 99 LEU A C 1
ATOM 727 O O . LEU A 1 99 ? 0.134 -14.805 -13.445 1 97.25 99 LEU A O 1
ATOM 731 N N . PHE A 1 100 ? -1.237 -15.375 -11.758 1 96.81 100 PHE A N 1
ATOM 732 C CA . PHE A 1 100 ? -0.517 -14.547 -10.797 1 96.81 100 PHE A CA 1
ATOM 733 C C . PHE A 1 100 ? 0.916 -15.039 -10.625 1 96.81 100 PHE A C 1
ATOM 735 O O . PHE A 1 100 ? 1.85 -14.234 -10.562 1 96.81 100 PHE A O 1
ATOM 742 N N . GLY A 1 101 ? 1.057 -16.328 -10.539 1 96.56 101 GLY A N 1
ATOM 743 C CA . GLY A 1 101 ? 2.389 -16.891 -10.422 1 96.56 101 GLY A CA 1
ATOM 744 C C . GLY A 1 101 ? 3.273 -16.594 -11.617 1 96.56 101 GLY A C 1
ATOM 745 O O . GLY A 1 101 ? 4.453 -16.281 -11.461 1 96.56 101 GLY A O 1
ATOM 746 N N . LEU A 1 102 ? 2.695 -16.719 -12.742 1 95.12 102 LEU A N 1
ATOM 747 C CA . LEU A 1 102 ? 3.424 -16.391 -13.969 1 95.12 102 LEU A CA 1
ATOM 748 C C . LEU A 1 102 ? 3.83 -14.93 -13.992 1 95.12 102 LEU A C 1
ATOM 750 O O . LEU A 1 102 ? 4.973 -14.602 -14.32 1 95.12 102 LEU A O 1
ATOM 754 N N . ALA A 1 103 ? 2.9 -14.055 -13.68 1 96.12 103 ALA A N 1
ATOM 755 C CA . ALA A 1 103 ? 3.17 -12.625 -13.648 1 96.12 103 ALA A CA 1
ATOM 756 C C . ALA A 1 103 ? 4.289 -12.297 -12.664 1 96.12 103 ALA A C 1
ATOM 758 O O . ALA A 1 103 ? 5.195 -11.523 -12.977 1 96.12 103 ALA A O 1
ATOM 759 N N . GLY A 1 104 ? 4.191 -12.891 -11.516 1 94.31 104 GLY A N 1
ATOM 760 C CA . GLY A 1 104 ? 5.23 -12.688 -10.516 1 94.31 104 GLY A CA 1
ATOM 761 C C . GLY A 1 104 ? 6.602 -13.125 -10.992 1 94.31 104 GLY A C 1
ATOM 762 O O . GLY A 1 104 ? 7.582 -12.398 -10.82 1 94.31 104 GLY A O 1
ATOM 763 N N . ALA A 1 105 ? 6.719 -14.258 -11.578 1 93.12 105 ALA A N 1
ATOM 764 C CA . ALA A 1 105 ? 7.988 -14.789 -12.07 1 93.12 105 ALA A CA 1
ATOM 765 C C . ALA A 1 105 ? 8.578 -13.891 -13.148 1 93.12 105 ALA A C 1
ATOM 767 O O . ALA A 1 105 ? 9.797 -13.68 -13.195 1 93.12 105 ALA A O 1
ATOM 768 N N . LEU A 1 106 ? 7.77 -13.43 -13.992 1 92.81 106 LEU A N 1
ATOM 769 C CA . LEU A 1 106 ? 8.219 -12.547 -15.062 1 92.81 106 LEU A CA 1
ATOM 770 C C . LEU A 1 106 ? 8.828 -11.266 -14.492 1 92.81 106 LEU A C 1
ATOM 772 O O . LEU A 1 106 ? 9.922 -10.875 -14.883 1 92.81 106 LEU A O 1
ATOM 776 N N . TYR A 1 107 ? 8.164 -10.711 -13.578 1 91.31 107 TYR A N 1
ATOM 777 C CA . TYR A 1 107 ? 8.633 -9.445 -13.016 1 91.31 107 TYR A CA 1
ATOM 778 C C . TYR A 1 107 ? 9.883 -9.664 -12.164 1 91.31 107 TYR A C 1
ATOM 780 O O . TYR A 1 107 ? 10.789 -8.828 -12.156 1 91.31 107 TYR A O 1
ATOM 788 N N . GLN A 1 108 ? 9.883 -10.711 -11.445 1 90.06 108 GLN A N 1
ATOM 789 C CA . GLN A 1 108 ? 11.055 -11.008 -10.625 1 90.06 108 GLN A CA 1
ATOM 790 C C . GLN A 1 108 ? 12.297 -11.219 -11.492 1 90.06 108 GLN A C 1
ATOM 792 O O . GLN A 1 108 ? 13.398 -10.797 -11.125 1 90.06 108 GLN A O 1
ATOM 797 N N . ARG A 1 109 ? 12.133 -11.797 -12.578 1 87.62 109 ARG A N 1
ATOM 798 C CA . ARG A 1 109 ? 13.25 -12 -13.5 1 87.62 109 ARG A CA 1
ATOM 799 C C . ARG A 1 109 ? 13.641 -10.688 -14.18 1 87.62 109 ARG A C 1
ATOM 801 O O . ARG A 1 109 ? 14.828 -10.414 -14.375 1 87.62 109 ARG A O 1
ATOM 808 N N . LEU A 1 110 ? 12.719 -9.984 -14.508 1 85.94 110 LEU A N 1
ATOM 809 C CA . LEU A 1 110 ? 12.969 -8.719 -15.195 1 85.94 110 LEU A CA 1
ATOM 810 C C . LEU A 1 110 ? 13.727 -7.75 -14.297 1 85.94 110 LEU A C 1
ATOM 812 O O . LEU A 1 110 ? 14.68 -7.102 -14.734 1 85.94 110 LEU A O 1
ATOM 816 N N . ILE A 1 111 ? 13.258 -7.664 -13.117 1 83.31 111 ILE A N 1
ATOM 817 C CA . ILE A 1 111 ? 13.812 -6.691 -12.188 1 83.31 111 ILE A CA 1
ATOM 818 C C . ILE A 1 111 ? 15 -7.305 -11.445 1 83.31 111 ILE A C 1
ATOM 820 O O . ILE A 1 111 ? 15.789 -6.59 -10.82 1 83.31 111 ILE A O 1
ATOM 824 N N . ARG A 1 112 ? 15.219 -8.578 -11.586 1 83.81 112 ARG A N 1
ATOM 825 C CA . ARG A 1 112 ? 16.297 -9.305 -10.914 1 83.81 112 ARG A CA 1
ATOM 826 C C . ARG A 1 112 ? 16.203 -9.125 -9.398 1 83.81 112 ARG A C 1
ATOM 828 O O . ARG A 1 112 ? 17.219 -8.836 -8.75 1 83.81 112 ARG A O 1
ATOM 835 N N . ASN A 1 113 ? 15.016 -9.156 -8.914 1 83.38 113 ASN A N 1
ATOM 836 C CA . ASN A 1 113 ? 14.672 -9.047 -7.5 1 83.38 113 ASN A CA 1
ATOM 837 C C . ASN A 1 113 ? 13.57 -10.023 -7.113 1 83.38 113 ASN A C 1
ATOM 839 O O . ASN A 1 113 ? 12.461 -9.969 -7.656 1 83.38 113 ASN A O 1
ATOM 843 N N . PRO A 1 114 ? 13.867 -10.867 -6.254 1 84.06 114 PRO A N 1
ATOM 844 C CA . PRO A 1 114 ? 12.875 -11.875 -5.879 1 84.06 114 PRO A CA 1
ATOM 845 C C . PRO A 1 114 ? 11.664 -11.273 -5.18 1 84.06 114 PRO A C 1
ATOM 847 O O . PRO A 1 114 ? 10.633 -11.945 -5.031 1 84.06 114 PRO A O 1
ATOM 850 N N . LEU A 1 115 ? 11.734 -10.023 -4.844 1 78.25 115 LEU A N 1
ATOM 851 C CA . LEU A 1 115 ? 10.625 -9.391 -4.129 1 78.25 115 LEU A CA 1
ATOM 852 C C . LEU A 1 115 ? 9.797 -8.523 -5.07 1 78.25 115 LEU A C 1
ATOM 854 O O . LEU A 1 115 ? 8.875 -7.84 -4.633 1 78.25 115 LEU A O 1
ATOM 858 N N . ALA A 1 116 ? 10.102 -8.609 -6.316 1 85.62 116 ALA A N 1
ATOM 859 C CA . ALA A 1 116 ? 9.383 -7.789 -7.285 1 85.62 116 ALA A CA 1
ATOM 860 C C . ALA A 1 116 ? 8.008 -8.375 -7.594 1 85.62 116 ALA A C 1
ATOM 862 O O . ALA A 1 116 ? 7.859 -9.602 -7.695 1 85.62 116 ALA A O 1
ATOM 863 N N . THR A 1 117 ? 6.961 -7.562 -7.598 1 89.44 117 THR A N 1
ATOM 864 C CA . THR A 1 117 ? 5.605 -7.949 -7.973 1 89.44 117 THR A CA 1
ATOM 865 C C . THR A 1 117 ? 5.051 -7.008 -9.039 1 89.44 117 THR A C 1
ATOM 867 O O . THR A 1 117 ? 5.504 -5.867 -9.164 1 89.44 117 THR A O 1
ATOM 870 N N . PRO A 1 118 ? 4.125 -7.551 -9.766 1 88.06 118 PRO A N 1
ATOM 871 C CA . PRO A 1 118 ? 3.502 -6.676 -10.766 1 88.06 118 PRO A CA 1
ATOM 872 C C . PRO A 1 118 ? 2.779 -5.488 -10.133 1 88.06 118 PRO A C 1
ATOM 874 O O . PRO A 1 118 ? 2.568 -4.465 -10.789 1 88.06 118 PRO A O 1
ATOM 877 N N . ASP A 1 119 ? 2.469 -5.598 -8.977 1 86.69 119 ASP A N 1
ATOM 878 C CA . ASP A 1 119 ? 1.723 -4.543 -8.297 1 86.69 119 ASP A CA 1
ATOM 879 C C . ASP A 1 119 ? 2.602 -3.32 -8.055 1 86.69 119 ASP A C 1
ATOM 881 O O . ASP A 1 119 ? 2.098 -2.238 -7.746 1 86.69 119 ASP A O 1
ATOM 885 N N . ILE A 1 120 ? 3.883 -3.537 -8.148 1 80.38 120 ILE A N 1
ATOM 886 C CA . ILE A 1 120 ? 4.809 -2.426 -7.957 1 80.38 120 ILE A CA 1
ATOM 887 C C . ILE A 1 120 ? 4.535 -1.345 -9 1 80.38 120 ILE A C 1
ATOM 889 O O . ILE A 1 120 ? 4.734 -0.156 -8.734 1 80.38 120 ILE A O 1
ATOM 893 N N . VAL A 1 121 ? 4.023 -1.788 -10.148 1 84.44 121 VAL A N 1
ATOM 894 C CA . VAL A 1 121 ? 3.73 -0.821 -11.203 1 84.44 121 VAL A CA 1
ATOM 895 C C . VAL A 1 121 ? 2.262 -0.413 -11.133 1 84.44 121 VAL A C 1
ATOM 897 O O . VAL A 1 121 ? 1.778 0.332 -11.992 1 84.44 121 VAL A O 1
ATOM 900 N N . GLY A 1 122 ? 1.547 -0.889 -10.125 1 87.56 122 GLY A N 1
ATOM 901 C CA . GLY A 1 122 ? 0.217 -0.379 -9.828 1 87.56 122 GLY A CA 1
ATOM 902 C C . GLY A 1 122 ? -0.885 -1.134 -10.547 1 87.56 122 GLY A C 1
ATOM 903 O O . GLY A 1 122 ? -1.906 -0.55 -10.914 1 87.56 122 GLY A O 1
ATOM 904 N N . ILE A 1 123 ? -0.723 -2.324 -10.859 1 89.25 123 ILE A N 1
ATOM 905 C CA . ILE A 1 123 ? -1.721 -3.098 -11.594 1 89.25 123 ILE A CA 1
ATOM 906 C C . ILE A 1 123 ? -2.998 -3.209 -10.766 1 89.25 123 ILE A C 1
ATOM 908 O O . ILE A 1 123 ? -4.094 -2.934 -11.258 1 89.25 123 ILE A O 1
ATOM 912 N N . SER A 1 124 ? -2.867 -3.523 -9.516 1 90 124 SER A N 1
ATOM 913 C CA . SER A 1 124 ? -4.035 -3.68 -8.656 1 90 124 SER A CA 1
ATOM 914 C C . SER A 1 124 ? -4.734 -2.344 -8.43 1 90 124 SER A C 1
ATOM 916 O O . SER A 1 124 ? -5.965 -2.283 -8.375 1 90 124 SER A O 1
ATOM 918 N N . ALA A 1 125 ? -3.904 -1.286 -8.289 1 92.62 125 ALA A N 1
ATOM 919 C CA . ALA A 1 125 ? -4.48 0.042 -8.094 1 92.62 125 ALA A CA 1
ATOM 920 C C . ALA A 1 125 ? -5.281 0.477 -9.32 1 92.62 125 ALA A C 1
ATOM 922 O O . ALA A 1 125 ? -6.391 1.005 -9.188 1 92.62 125 ALA A O 1
ATOM 923 N N . GLY A 1 126 ? -4.695 0.258 -10.484 1 94 126 GLY A N 1
ATOM 924 C CA . GLY A 1 126 ? -5.41 0.575 -11.711 1 94 126 GLY A CA 1
ATOM 925 C C . GLY A 1 126 ? -6.676 -0.244 -11.891 1 94 126 GLY A C 1
ATOM 926 O O . GLY A 1 126 ? -7.711 0.286 -12.297 1 94 126 GLY A O 1
ATOM 927 N N . ALA A 1 127 ? -6.543 -1.504 -11.609 1 94.12 127 ALA A N 1
ATOM 928 C CA . ALA A 1 127 ? -7.703 -2.389 -11.695 1 94.12 127 ALA A CA 1
ATOM 929 C C . ALA A 1 127 ? -8.805 -1.957 -10.727 1 94.12 127 ALA A C 1
ATOM 931 O O . ALA A 1 127 ? -9.977 -1.93 -11.086 1 94.12 127 ALA A O 1
ATOM 932 N N . GLY A 1 128 ? -8.414 -1.658 -9.555 1 93.88 128 GLY A N 1
ATOM 933 C CA . GLY A 1 128 ? -9.367 -1.216 -8.555 1 93.88 128 GLY A CA 1
ATOM 934 C C . GLY A 1 128 ? -10.07 0.077 -8.93 1 93.88 128 GLY A C 1
ATOM 935 O O . GLY A 1 128 ? -11.281 0.209 -8.734 1 93.88 128 GLY A O 1
ATOM 936 N N . ALA A 1 129 ? -9.32 0.988 -9.461 1 94.56 129 ALA A N 1
ATOM 937 C CA . ALA A 1 129 ? -9.906 2.256 -9.891 1 94.56 129 ALA A CA 1
ATOM 938 C C . ALA A 1 129 ? -10.922 2.037 -11.008 1 94.56 129 ALA A C 1
ATOM 940 O O . ALA A 1 129 ? -12.016 2.604 -10.984 1 94.56 129 ALA A O 1
ATOM 941 N N . GLY A 1 130 ? -10.516 1.278 -11.969 1 94.31 130 GLY A N 1
ATOM 942 C CA . GLY A 1 130 ? -11.43 0.979 -13.062 1 94.31 130 GLY A CA 1
ATOM 943 C C . GLY A 1 130 ? -12.68 0.238 -12.617 1 94.31 130 GLY A C 1
ATOM 944 O O . GLY A 1 130 ? -13.797 0.626 -12.961 1 94.31 130 GLY A O 1
ATOM 945 N N . ALA A 1 131 ? -12.523 -0.785 -11.797 1 93.31 131 ALA A N 1
ATOM 946 C CA . ALA A 1 131 ? -13.648 -1.587 -11.328 1 93.31 131 ALA A CA 1
ATOM 947 C C . ALA A 1 131 ? -14.586 -0.759 -10.453 1 93.31 131 ALA A C 1
ATOM 949 O O . ALA A 1 131 ? -15.805 -0.831 -10.594 1 93.31 131 ALA A O 1
ATOM 950 N N . THR A 1 132 ? -14.031 0.01 -9.555 1 93.19 132 THR A N 1
ATOM 951 C CA . THR A 1 132 ? -14.844 0.825 -8.656 1 93.19 132 THR A CA 1
ATOM 952 C C . THR A 1 132 ? -15.656 1.847 -9.445 1 93.19 132 THR A C 1
ATOM 954 O O . THR A 1 132 ? -16.812 2.111 -9.109 1 93.19 132 THR A O 1
ATOM 957 N N . THR A 1 133 ? -15.094 2.404 -10.484 1 93.19 133 THR A N 1
ATOM 958 C CA . THR A 1 133 ? -15.789 3.387 -11.305 1 93.19 133 THR A CA 1
ATOM 959 C C . THR A 1 133 ? -17.047 2.779 -11.914 1 93.19 133 THR A C 1
ATOM 961 O O . THR A 1 133 ? -18.125 3.373 -11.844 1 93.19 133 THR A O 1
ATOM 964 N N . VAL A 1 134 ? -16.906 1.628 -12.414 1 92 134 VAL A N 1
ATOM 965 C CA . VAL A 1 134 ? -18.031 0.995 -13.094 1 92 134 VAL A CA 1
ATOM 966 C C . VAL A 1 134 ? -19.047 0.498 -12.062 1 92 134 VAL A C 1
ATOM 968 O O . VAL A 1 134 ? -20.25 0.592 -12.273 1 92 134 VAL A O 1
ATOM 971 N N . LEU A 1 135 ? -18.594 -0.027 -10.93 1 89.94 135 LEU A N 1
ATOM 972 C CA . LEU A 1 135 ? -19.484 -0.545 -9.898 1 89.94 135 LEU A CA 1
ATOM 973 C C . LEU A 1 135 ? -20.328 0.575 -9.289 1 89.94 135 LEU A C 1
ATOM 975 O O . LEU A 1 135 ? -21.453 0.341 -8.844 1 89.94 135 LEU A O 1
ATOM 979 N N . LEU A 1 136 ? -19.766 1.771 -9.305 1 89.19 136 LEU A N 1
ATOM 980 C CA . LEU A 1 136 ? -20.469 2.896 -8.703 1 89.19 136 LEU A CA 1
ATOM 981 C C . LEU A 1 136 ? -21.391 3.562 -9.727 1 89.19 136 LEU A C 1
ATOM 983 O O . LEU A 1 136 ? -22.531 3.914 -9.406 1 89.19 136 LEU A O 1
ATOM 987 N N . PHE A 1 137 ? -20.922 3.73 -10.977 1 89.06 137 PHE A N 1
ATOM 988 C CA . PHE A 1 137 ? -21.656 4.555 -11.93 1 89.06 137 PHE A CA 1
ATOM 989 C C . PHE A 1 137 ? -22.453 3.686 -12.898 1 89.06 137 PHE A C 1
ATOM 991 O O . PHE A 1 137 ? -23.438 4.137 -13.484 1 89.06 137 PHE A O 1
ATOM 998 N N . ALA A 1 138 ? -21.969 2.514 -13.156 1 88.62 138 ALA A N 1
ATOM 999 C CA . ALA A 1 138 ? -22.656 1.614 -14.078 1 88.62 138 ALA A CA 1
ATOM 1000 C C . ALA A 1 138 ? -22.672 0.188 -13.539 1 88.62 138 ALA A C 1
ATOM 1002 O O . ALA A 1 138 ? -22.172 -0.737 -14.188 1 88.62 138 ALA A O 1
ATOM 1003 N N . PRO A 1 139 ? -23.375 0.045 -12.422 1 81.5 139 PRO A N 1
ATOM 1004 C CA . PRO A 1 139 ? -23.375 -1.279 -11.797 1 81.5 139 PRO A CA 1
ATOM 1005 C C . PRO A 1 139 ? -24.125 -2.32 -12.617 1 81.5 139 PRO A C 1
ATOM 1007 O O . PRO A 1 139 ? -23.891 -3.521 -12.477 1 81.5 139 PRO A O 1
ATOM 1010 N N . ALA A 1 140 ? -24.938 -1.919 -13.477 1 82.5 140 ALA A N 1
ATOM 1011 C CA . ALA A 1 140 ? -25.797 -2.834 -14.227 1 82.5 140 ALA A CA 1
ATOM 1012 C C . ALA A 1 140 ? -25.109 -3.326 -15.492 1 82.5 140 ALA A C 1
ATOM 1014 O O . ALA A 1 140 ? -25.594 -4.23 -16.172 1 82.5 140 ALA A O 1
ATOM 1015 N N . LEU A 1 141 ? -24 -2.811 -15.836 1 82.75 141 LEU A N 1
ATOM 1016 C CA . LEU A 1 141 ? -23.297 -3.217 -17.047 1 82.75 141 LEU A CA 1
ATOM 1017 C C . LEU A 1 141 ? -22.719 -4.625 -16.906 1 82.75 141 LEU A C 1
ATOM 1019 O O . LEU A 1 141 ? -21.953 -4.891 -15.969 1 82.75 141 LEU A O 1
ATOM 1023 N N . PRO A 1 142 ? -23.234 -5.531 -17.719 1 78.25 142 PRO A N 1
ATOM 1024 C CA . PRO A 1 142 ? -22.641 -6.867 -17.672 1 78.25 142 PRO A CA 1
ATOM 1025 C C . PRO A 1 142 ? -21.141 -6.863 -17.953 1 78.25 142 PRO A C 1
ATOM 1027 O O . PRO A 1 142 ? -20.672 -6.109 -18.797 1 78.25 142 PRO A O 1
ATOM 1030 N N . LEU A 1 143 ? -20.391 -7.555 -17.266 1 79.62 143 LEU A N 1
ATOM 1031 C CA . LEU A 1 143 ? -18.953 -7.652 -17.406 1 79.62 143 LEU A CA 1
ATOM 1032 C C . LEU A 1 143 ? -18.297 -6.281 -17.281 1 79.62 143 LEU A C 1
ATOM 1034 O O . LEU A 1 143 ? -17.188 -6.066 -17.766 1 79.62 143 LEU A O 1
ATOM 1038 N N . GLY A 1 144 ? -19 -5.395 -16.703 1 85.81 144 GLY A N 1
ATOM 1039 C CA . GLY A 1 144 ? -18.5 -4.035 -16.578 1 85.81 144 GLY A CA 1
ATOM 1040 C C . GLY A 1 144 ? -17.266 -3.936 -15.688 1 85.81 144 GLY A C 1
ATOM 1041 O O . GLY A 1 144 ? -16.25 -3.398 -16.109 1 85.81 144 GLY A O 1
ATOM 1042 N N . ALA A 1 145 ? -17.391 -4.609 -14.547 1 87.5 145 ALA A N 1
ATOM 1043 C CA . ALA A 1 145 ? -16.312 -4.473 -13.562 1 87.5 145 ALA A CA 1
ATOM 1044 C C . ALA A 1 145 ? -15.039 -5.164 -14.055 1 87.5 145 ALA A C 1
ATOM 1046 O O . ALA A 1 145 ? -13.953 -4.574 -14.016 1 87.5 145 ALA A O 1
ATOM 1047 N N . PRO A 1 146 ? -15.148 -6.391 -14.672 1 87.56 146 PRO A N 1
ATOM 1048 C CA . PRO A 1 146 ? -13.938 -7.055 -15.164 1 87.56 146 PRO A CA 1
ATOM 1049 C C . PRO A 1 146 ? -13.266 -6.289 -16.297 1 87.56 146 PRO A C 1
ATOM 1051 O O . PRO A 1 146 ? -12.039 -6.133 -16.297 1 87.56 146 PRO A O 1
ATOM 1054 N N . LEU A 1 147 ? -13.984 -5.789 -17.203 1 90.25 147 LEU A N 1
ATOM 1055 C CA . LEU A 1 147 ? -13.422 -5.047 -18.328 1 90.25 147 LEU A CA 1
ATOM 1056 C C . LEU A 1 147 ? -12.812 -3.732 -17.859 1 90.25 147 LEU A C 1
ATOM 1058 O O . LEU A 1 147 ? -11.758 -3.322 -18.359 1 90.25 147 LEU A O 1
ATOM 1062 N N . ALA A 1 148 ? -13.484 -3.17 -16.953 1 93.31 148 ALA A N 1
ATOM 1063 C CA . ALA A 1 148 ? -12.969 -1.914 -16.422 1 93.31 148 ALA A CA 1
ATOM 1064 C C . ALA A 1 148 ? -11.68 -2.139 -15.641 1 93.31 148 ALA A C 1
ATOM 1066 O O . ALA A 1 148 ? -10.781 -1.289 -15.648 1 93.31 148 ALA A O 1
ATOM 1067 N N . ALA A 1 149 ? -11.641 -3.254 -14.961 1 92.81 149 ALA A N 1
ATOM 1068 C CA . ALA A 1 149 ? -10.438 -3.582 -14.203 1 92.81 149 ALA A CA 1
ATOM 1069 C C . ALA A 1 149 ? -9.242 -3.773 -15.133 1 92.81 149 ALA A C 1
ATOM 1071 O O . ALA A 1 149 ? -8.148 -3.258 -14.867 1 92.81 149 ALA A O 1
ATOM 1072 N N . VAL A 1 150 ? -9.469 -4.465 -16.234 1 92.31 150 VAL A N 1
ATOM 1073 C CA . VAL A 1 150 ? -8.398 -4.703 -17.203 1 92.31 150 VAL A CA 1
ATOM 1074 C C . VAL A 1 150 ? -7.988 -3.383 -17.844 1 92.31 150 VAL A C 1
ATOM 1076 O O . VAL A 1 150 ? -6.797 -3.07 -17.938 1 92.31 150 VAL A O 1
ATOM 1079 N N . THR A 1 151 ? -8.93 -2.645 -18.234 1 93.44 151 THR A N 1
ATOM 1080 C CA . THR A 1 151 ? -8.664 -1.368 -18.891 1 93.44 151 THR A CA 1
ATOM 1081 C C . THR A 1 151 ? -7.934 -0.421 -17.938 1 93.44 151 THR A C 1
ATOM 1083 O O . THR A 1 151 ? -6.973 0.245 -18.328 1 93.44 151 THR A O 1
ATOM 1086 N N . GLY A 1 152 ? -8.422 -0.375 -16.719 1 94.38 152 GLY A N 1
ATOM 1087 C CA . GLY A 1 152 ? -7.766 0.473 -15.734 1 94.38 152 GLY A CA 1
ATOM 1088 C C . GLY A 1 152 ? -6.316 0.097 -15.492 1 94.38 152 GLY A C 1
ATOM 1089 O O . GLY A 1 152 ? -5.453 0.97 -15.391 1 94.38 152 GLY A O 1
ATOM 1090 N N . SER A 1 153 ? -6.047 -1.178 -15.406 1 93.5 153 SER A N 1
ATOM 1091 C CA . SER A 1 153 ? -4.688 -1.662 -15.203 1 93.5 153 SER A CA 1
ATOM 1092 C C . SER A 1 153 ? -3.797 -1.318 -16.391 1 93.5 153 SER A C 1
ATOM 1094 O O . SER A 1 153 ? -2.658 -0.876 -16.219 1 93.5 153 SER A O 1
ATOM 1096 N N . LEU A 1 154 ? -4.305 -1.527 -17.578 1 91.81 154 LEU A N 1
ATOM 1097 C CA . LEU A 1 154 ? -3.518 -1.283 -18.781 1 91.81 154 LEU A CA 1
ATOM 1098 C C . LEU A 1 154 ? -3.281 0.21 -18.984 1 91.81 154 LEU A C 1
ATOM 1100 O O . LEU A 1 154 ? -2.213 0.617 -19.438 1 91.81 154 LEU A O 1
ATOM 1104 N N . VAL A 1 155 ? -4.25 0.966 -18.656 1 93.94 155 VAL A N 1
ATOM 1105 C CA . VAL A 1 155 ? -4.094 2.412 -18.766 1 93.94 155 VAL A CA 1
ATOM 1106 C C . VAL A 1 155 ? -3.004 2.885 -17.812 1 93.94 155 VAL A C 1
ATOM 1108 O O . VAL A 1 155 ? -2.152 3.699 -18.172 1 93.94 155 VAL A O 1
ATOM 1111 N N . LEU A 1 156 ? -3.078 2.377 -16.609 1 93.12 156 LEU A N 1
ATOM 1112 C CA . LEU A 1 156 ? -2.062 2.754 -15.625 1 93.12 156 LEU A CA 1
ATOM 1113 C C . LEU A 1 156 ? -0.679 2.295 -16.078 1 93.12 156 LEU A C 1
ATOM 1115 O O . LEU A 1 156 ? 0.296 3.039 -15.945 1 93.12 156 LEU A O 1
ATOM 1119 N N . LEU A 1 157 ? -0.624 1.152 -16.609 1 90 157 LEU A N 1
ATOM 1120 C CA . LEU A 1 157 ? 0.648 0.64 -17.094 1 90 157 LEU A CA 1
ATOM 1121 C C . LEU A 1 157 ? 1.185 1.517 -18.234 1 90 157 LEU A C 1
ATOM 1123 O O . LEU A 1 157 ? 2.379 1.82 -18.266 1 90 157 LEU A O 1
ATOM 1127 N N . ALA A 1 158 ? 0.338 1.825 -19.094 1 91.62 158 ALA A N 1
ATOM 1128 C CA . ALA A 1 158 ? 0.727 2.688 -20.203 1 91.62 158 ALA A CA 1
ATOM 1129 C C . ALA A 1 158 ? 1.244 4.031 -19.703 1 91.62 158 ALA A C 1
ATOM 1131 O O . ALA A 1 158 ? 2.223 4.566 -20.219 1 91.62 158 ALA A O 1
ATOM 1132 N N . ALA A 1 159 ? 0.592 4.535 -18.734 1 90.69 159 ALA A N 1
ATOM 1133 C CA . ALA A 1 159 ? 1.021 5.805 -18.156 1 90.69 159 ALA A CA 1
ATOM 1134 C C . ALA A 1 159 ? 2.389 5.672 -17.484 1 90.69 159 ALA A C 1
ATOM 1136 O O . ALA A 1 159 ? 3.24 6.555 -17.625 1 90.69 159 ALA A O 1
ATOM 1137 N N . VAL A 1 160 ? 2.543 4.613 -16.734 1 88.19 160 VAL A N 1
ATOM 1138 C CA . VAL A 1 160 ? 3.82 4.363 -16.078 1 88.19 160 VAL A CA 1
ATOM 1139 C C . VAL A 1 160 ? 4.93 4.258 -17.125 1 88.19 160 VAL A C 1
ATOM 1141 O O . VAL A 1 160 ? 6 4.844 -16.969 1 88.19 160 VAL A O 1
ATOM 1144 N N . TYR A 1 161 ? 4.633 3.568 -18.188 1 85.25 161 TYR A N 1
ATOM 1145 C CA . TYR A 1 161 ? 5.609 3.391 -19.25 1 85.25 161 TYR A CA 1
ATOM 1146 C C . TYR A 1 161 ? 5.922 4.719 -19.938 1 85.25 161 TYR A C 1
ATOM 1148 O O . TYR A 1 161 ? 7.086 5.043 -20.172 1 85.25 161 TYR A O 1
ATOM 1156 N N . ALA A 1 162 ? 4.953 5.43 -20.219 1 86.5 162 ALA A N 1
ATOM 1157 C CA . ALA A 1 162 ? 5.125 6.699 -20.922 1 86.5 162 ALA A CA 1
ATOM 1158 C C . ALA A 1 162 ? 5.945 7.68 -20.078 1 86.5 162 ALA A C 1
ATOM 1160 O O . ALA A 1 162 ? 6.805 8.391 -20.609 1 86.5 162 ALA A O 1
ATOM 1161 N N . LEU A 1 163 ? 5.734 7.66 -18.844 1 84 163 LEU A N 1
ATOM 1162 C CA . LEU A 1 163 ? 6.402 8.617 -17.969 1 84 163 LEU A CA 1
ATOM 1163 C C . LEU A 1 163 ? 7.816 8.156 -17.641 1 84 163 LEU A C 1
ATOM 1165 O O . LEU A 1 163 ? 8.664 8.961 -17.25 1 84 163 LEU A O 1
ATOM 1169 N N . SER A 1 164 ? 8.062 6.906 -17.75 1 80.56 164 SER A N 1
ATOM 1170 C CA . SER A 1 164 ? 9.375 6.367 -17.406 1 80.56 164 SER A CA 1
ATOM 1171 C C . SER A 1 164 ? 10.297 6.336 -18.625 1 80.56 164 SER A C 1
ATOM 1173 O O . SER A 1 164 ? 11.492 6.09 -18.5 1 80.56 164 SER A O 1
ATOM 1175 N N . LEU A 1 165 ? 9.945 6.496 -19.844 1 75.5 165 LEU A N 1
ATOM 1176 C CA . LEU A 1 165 ? 10.719 6.422 -21.078 1 75.5 165 LEU A CA 1
ATOM 1177 C C . LEU A 1 165 ? 11.766 7.531 -21.141 1 75.5 165 LEU A C 1
ATOM 1179 O O . LEU A 1 165 ? 12.852 7.34 -21.688 1 75.5 165 LEU A O 1
ATOM 1183 N N . ARG A 1 166 ? 11.578 8.695 -20.719 1 63.47 166 ARG A N 1
ATOM 1184 C CA . ARG A 1 166 ? 12.43 9.844 -21 1 63.47 166 ARG A CA 1
ATOM 1185 C C . ARG A 1 166 ? 13.805 9.664 -20.375 1 63.47 166 ARG A C 1
ATOM 1187 O O . ARG A 1 166 ? 14.789 10.25 -20.844 1 63.47 166 ARG A O 1
ATOM 1194 N N . GLY A 1 167 ? 14.055 8.953 -19.438 1 57.34 167 GLY A N 1
ATOM 1195 C CA . GLY A 1 167 ? 15.383 8.844 -18.859 1 57.34 167 GLY A CA 1
ATOM 1196 C C . GLY A 1 167 ? 16 7.473 -19.031 1 57.34 167 GLY A C 1
ATOM 1197 O O . GLY A 1 167 ? 17.016 7.16 -18.391 1 57.34 167 GLY A O 1
ATOM 1198 N N . GLY A 1 168 ? 15.586 6.734 -20.094 1 59.5 168 GLY A N 1
ATOM 1199 C CA . GLY A 1 168 ? 16.016 5.355 -20.266 1 59.5 168 GLY A CA 1
ATOM 1200 C C . GLY A 1 168 ? 15.25 4.375 -19.406 1 59.5 168 GLY A C 1
ATOM 1201 O O . GLY A 1 168 ? 14.781 4.738 -18.312 1 59.5 168 GLY A O 1
ATOM 1202 N N . LEU A 1 169 ? 14.609 3.412 -20.078 1 62.28 169 LEU A N 1
ATOM 1203 C CA . LEU A 1 169 ? 13.82 2.406 -19.375 1 62.28 169 LEU A CA 1
ATOM 1204 C C . LEU A 1 169 ? 14.641 1.76 -18.266 1 62.28 169 LEU A C 1
ATOM 1206 O O . LEU A 1 169 ? 15.273 0.724 -18.469 1 62.28 169 LEU A O 1
ATOM 1210 N N . ASN A 1 170 ? 14.922 2.584 -17.219 1 73.12 170 ASN A N 1
ATOM 1211 C CA . ASN A 1 170 ? 15.516 2.068 -15.984 1 73.12 170 ASN A CA 1
ATOM 1212 C C . ASN A 1 170 ? 14.461 1.48 -15.055 1 73.12 170 ASN A C 1
ATOM 1214 O O . ASN A 1 170 ? 13.414 2.094 -14.828 1 73.12 170 ASN A O 1
ATOM 1218 N N . THR A 1 171 ? 14.633 0.261 -14.727 1 74.06 171 THR A N 1
ATOM 1219 C CA . THR A 1 171 ? 13.719 -0.486 -13.875 1 74.06 171 THR A CA 1
ATOM 1220 C C . THR A 1 171 ? 13.398 0.301 -12.602 1 74.06 171 THR A C 1
ATOM 1222 O O . THR A 1 171 ? 12.266 0.272 -12.117 1 74.06 171 THR A O 1
ATOM 1225 N N . TYR A 1 172 ? 14.336 1.102 -12.195 1 73.25 172 TYR A N 1
ATOM 1226 C CA . TYR A 1 172 ? 14.148 1.891 -10.984 1 73.25 172 TYR A CA 1
ATOM 1227 C C . TYR A 1 172 ? 13.133 3.002 -11.203 1 73.25 172 TYR A C 1
ATOM 1229 O O . TYR A 1 172 ? 12.242 3.213 -10.375 1 73.25 172 TYR A O 1
ATOM 1237 N N . ARG A 1 173 ? 13.242 3.67 -12.25 1 78.75 173 ARG A N 1
ATOM 1238 C CA . ARG A 1 173 ? 12.305 4.738 -12.578 1 78.75 173 ARG A CA 1
ATOM 1239 C C . ARG A 1 173 ? 10.898 4.191 -12.781 1 78.75 173 ARG A C 1
ATOM 1241 O O . ARG A 1 173 ? 9.914 4.824 -12.391 1 78.75 173 ARG A O 1
ATOM 1248 N N . LEU A 1 174 ? 10.898 3.053 -13.375 1 81.12 174 LEU A N 1
ATOM 1249 C CA . LEU A 1 174 ? 9.609 2.398 -13.609 1 81.12 174 LEU A CA 1
ATOM 1250 C C . LEU A 1 174 ? 8.906 2.109 -12.289 1 81.12 174 LEU A C 1
ATOM 1252 O O . LEU A 1 174 ? 7.711 2.369 -12.148 1 81.12 174 LEU A O 1
ATOM 1256 N N . VAL A 1 175 ? 9.656 1.653 -11.367 1 79.69 175 VAL A N 1
ATOM 1257 C CA . VAL A 1 175 ? 9.102 1.286 -10.062 1 79.69 175 VAL A CA 1
ATOM 1258 C C . VAL A 1 175 ? 8.633 2.539 -9.336 1 79.69 175 VAL A C 1
ATOM 1260 O O . VAL A 1 175 ? 7.539 2.559 -8.766 1 79.69 175 VAL A O 1
ATOM 1263 N N . LEU A 1 176 ? 9.375 3.588 -9.406 1 77.38 176 LEU A N 1
ATOM 1264 C CA . LEU A 1 176 ? 9.055 4.816 -8.688 1 77.38 176 LEU A CA 1
ATOM 1265 C C . LEU A 1 176 ? 7.812 5.48 -9.273 1 77.38 176 LEU A C 1
ATOM 1267 O O . LEU A 1 176 ? 6.941 5.941 -8.531 1 77.38 176 LEU A O 1
ATOM 1271 N N . VAL A 1 177 ? 7.758 5.527 -10.586 1 84.56 177 VAL A N 1
ATOM 1272 C CA . VAL A 1 177 ? 6.59 6.102 -11.25 1 84.56 177 VAL A CA 1
ATOM 1273 C C . VAL A 1 177 ? 5.359 5.25 -10.953 1 84.56 177 VAL A C 1
ATOM 1275 O O . VAL A 1 177 ? 4.266 5.781 -10.734 1 84.56 177 VAL A O 1
ATOM 1278 N N . GLY A 1 178 ? 5.516 3.975 -10.984 1 86.38 178 GLY A N 1
ATOM 1279 C CA . GLY A 1 178 ? 4.422 3.078 -10.648 1 86.38 178 GLY A CA 1
ATOM 1280 C C . GLY A 1 178 ? 3.84 3.334 -9.273 1 86.38 178 GLY A C 1
ATOM 1281 O O . GLY A 1 178 ? 2.619 3.393 -9.109 1 86.38 178 GLY A O 1
ATOM 1282 N N . ILE A 1 179 ? 4.676 3.504 -8.32 1 80.38 179 ILE A N 1
ATOM 1283 C CA . ILE A 1 179 ? 4.258 3.777 -6.945 1 80.38 179 ILE A CA 1
ATOM 1284 C C . ILE A 1 179 ? 3.461 5.082 -6.902 1 80.38 179 ILE A C 1
ATOM 1286 O O . ILE A 1 179 ? 2.395 5.141 -6.285 1 80.38 179 ILE A O 1
ATOM 1290 N N . GLY A 1 180 ? 4.031 6.09 -7.531 1 84.25 180 GLY A N 1
ATOM 1291 C CA . GLY A 1 180 ? 3.359 7.375 -7.57 1 84.25 180 GLY A CA 1
ATOM 1292 C C . GLY A 1 180 ? 1.978 7.309 -8.195 1 84.25 180 GLY A C 1
ATOM 1293 O O . GLY A 1 180 ? 1.009 7.82 -7.629 1 84.25 180 GLY A O 1
ATOM 1294 N N . LEU A 1 181 ? 1.892 6.672 -9.281 1 89 181 LEU A N 1
ATOM 1295 C CA . LEU A 1 181 ? 0.622 6.602 -10 1 89 181 LEU A CA 1
ATOM 1296 C C . LEU A 1 181 ? -0.361 5.691 -9.273 1 89 181 LEU A C 1
ATOM 1298 O O . LEU A 1 181 ? -1.575 5.891 -9.352 1 89 181 LEU A O 1
ATOM 1302 N N . SER A 1 182 ? 0.161 4.664 -8.617 1 90.25 182 SER A N 1
ATOM 1303 C CA . SER A 1 182 ? -0.7 3.84 -7.77 1 90.25 182 SER A CA 1
ATOM 1304 C C . SER A 1 182 ? -1.359 4.672 -6.676 1 90.25 182 SER A C 1
ATOM 1306 O O . SER A 1 182 ? -2.525 4.453 -6.34 1 90.25 182 SER A O 1
ATOM 1308 N N . GLY A 1 183 ? -0.541 5.59 -6.156 1 85.88 183 GLY A N 1
ATOM 1309 C CA . GLY A 1 183 ? -1.087 6.504 -5.164 1 85.88 183 GLY A CA 1
ATOM 1310 C C . GLY A 1 183 ? -2.225 7.355 -5.699 1 85.88 183 GLY A C 1
ATOM 1311 O O . GLY A 1 183 ? -3.229 7.559 -5.016 1 85.88 183 GLY A O 1
ATOM 1312 N N . VAL A 1 184 ? -2.084 7.766 -6.883 1 87.94 184 VAL A N 1
ATOM 1313 C CA . VAL A 1 184 ? -3.111 8.586 -7.52 1 87.94 184 VAL A CA 1
ATOM 1314 C C . VAL A 1 184 ? -4.379 7.758 -7.715 1 87.94 184 VAL A C 1
ATOM 1316 O O . VAL A 1 184 ? -5.484 8.234 -7.445 1 87.94 184 VAL A O 1
ATOM 1319 N N . CYS A 1 185 ? -4.215 6.586 -8.172 1 92.56 185 CYS A N 1
ATOM 1320 C CA . CYS A 1 185 ? -5.359 5.703 -8.367 1 92.56 185 CYS A CA 1
ATOM 1321 C C . CYS A 1 185 ? -6.066 5.418 -7.051 1 92.56 185 CYS A C 1
ATOM 1323 O O . CYS A 1 185 ? -7.297 5.375 -6.992 1 92.56 185 CYS A O 1
ATOM 1325 N N . THR A 1 186 ? -5.309 5.238 -6.066 1 88.44 186 THR A N 1
ATOM 1326 C CA . THR A 1 186 ? -5.887 4.992 -4.75 1 88.44 186 THR A CA 1
ATOM 1327 C C . THR A 1 186 ? -6.66 6.215 -4.262 1 88.44 186 THR A C 1
ATOM 1329 O O . THR A 1 186 ? -7.754 6.082 -3.711 1 88.44 186 THR A O 1
ATOM 1332 N N . ALA A 1 187 ? -6.062 7.367 -4.473 1 87.81 187 ALA A N 1
ATOM 1333 C CA . ALA A 1 187 ? -6.746 8.609 -4.117 1 87.81 187 ALA A CA 1
ATOM 1334 C C . ALA A 1 187 ? -8.055 8.75 -4.887 1 87.81 187 ALA A C 1
ATOM 1336 O O . ALA A 1 187 ? -9.07 9.188 -4.336 1 87.81 187 ALA A O 1
ATOM 1337 N N . TYR A 1 188 ? -8.008 8.43 -6.125 1 90.12 188 TYR A N 1
ATOM 1338 C CA . TYR A 1 188 ? -9.203 8.469 -6.961 1 90.12 188 TYR A CA 1
ATOM 1339 C C . TYR A 1 188 ? -10.266 7.512 -6.434 1 90.12 188 TYR A C 1
ATOM 1341 O O . TYR A 1 188 ? -11.438 7.875 -6.34 1 90.12 188 TYR A O 1
ATOM 1349 N N . THR A 1 189 ? -9.867 6.309 -6.121 1 91.38 189 THR A N 1
ATOM 1350 C CA . THR A 1 189 ? -10.797 5.324 -5.582 1 91.38 189 THR A CA 1
ATOM 1351 C C . THR A 1 189 ? -11.383 5.801 -4.258 1 91.38 189 THR A C 1
ATOM 1353 O O . THR A 1 189 ? -12.578 5.641 -4.008 1 91.38 189 THR A O 1
ATOM 1356 N N . ASN A 1 190 ? -10.531 6.359 -3.414 1 87.56 190 ASN A N 1
ATOM 1357 C CA . ASN A 1 190 ? -11 6.906 -2.148 1 87.56 190 ASN A CA 1
ATOM 1358 C C . ASN A 1 190 ? -12 8.039 -2.367 1 87.56 190 ASN A C 1
ATOM 1360 O O . ASN A 1 190 ? -12.969 8.18 -1.613 1 87.56 190 ASN A O 1
ATOM 1364 N N . TYR A 1 191 ? -11.773 8.852 -3.361 1 87.5 191 TYR A N 1
ATOM 1365 C CA . TYR A 1 191 ? -12.719 9.906 -3.723 1 87.5 191 TYR A CA 1
ATOM 1366 C C . TYR A 1 191 ? -14.07 9.312 -4.109 1 87.5 191 TYR A C 1
ATOM 1368 O O . TYR A 1 191 ? -15.117 9.805 -3.68 1 87.5 191 TYR A O 1
ATOM 1376 N N . LEU A 1 192 ? -14.031 8.289 -4.91 1 89.06 192 LEU A N 1
ATOM 1377 C CA . LEU A 1 192 ? -15.266 7.633 -5.332 1 89.06 192 LEU A CA 1
ATOM 1378 C C . LEU A 1 192 ? -16.047 7.102 -4.129 1 89.06 192 LEU A C 1
ATOM 1380 O O . LEU A 1 192 ? -17.266 7.188 -4.086 1 89.06 192 LEU A O 1
ATOM 1384 N N . PHE A 1 193 ? -15.312 6.527 -3.135 1 87.69 193 PHE A N 1
ATOM 1385 C CA . PHE A 1 193 ? -15.953 5.988 -1.937 1 87.69 193 PHE A CA 1
ATOM 1386 C C . PHE A 1 193 ? -16.594 7.105 -1.122 1 87.69 193 PHE A C 1
ATOM 1388 O O . PHE A 1 193 ? -17.578 6.871 -0.416 1 87.69 193 PHE A O 1
ATOM 1395 N N . SER A 1 194 ? -16.094 8.32 -1.226 1 82.75 194 SER A N 1
ATOM 1396 C CA . SER A 1 194 ? -16.625 9.445 -0.466 1 82.75 194 SER A CA 1
ATOM 1397 C C . SER A 1 194 ? -17.969 9.906 -1.029 1 82.75 194 SER A C 1
ATOM 1399 O O . SER A 1 194 ? -18.797 10.453 -0.303 1 82.75 194 SER A O 1
ATOM 1401 N N . VAL A 1 195 ? -18.203 9.648 -2.281 1 83.38 195 VAL A N 1
ATOM 1402 C CA . VAL A 1 195 ? -19.438 10.125 -2.908 1 83.38 195 VAL A CA 1
ATOM 1403 C C . VAL A 1 195 ? -20.406 8.961 -3.104 1 83.38 195 VAL A C 1
ATOM 1405 O O . VAL A 1 195 ? -21.578 9.164 -3.42 1 83.38 195 VAL A O 1
ATOM 1408 N N . ALA A 1 196 ? -19.969 7.762 -2.832 1 86.69 196 ALA A N 1
ATOM 1409 C CA . ALA A 1 196 ? -20.75 6.566 -3.109 1 86.69 196 ALA A CA 1
ATOM 1410 C C . ALA A 1 196 ? -21.75 6.293 -1.982 1 86.69 196 ALA A C 1
ATOM 1412 O O . ALA A 1 196 ? -21.531 6.703 -0.84 1 86.69 196 ALA A O 1
ATOM 1413 N N . ASP A 1 197 ? -22.797 5.684 -2.305 1 86.56 197 ASP A N 1
ATOM 1414 C CA . ASP A 1 197 ? -23.766 5.23 -1.304 1 86.56 197 ASP A CA 1
ATOM 1415 C C . ASP A 1 197 ? -23.25 4.004 -0.557 1 86.56 197 ASP A C 1
ATOM 1417 O O . ASP A 1 197 ? -22.266 3.381 -0.979 1 86.56 197 ASP A O 1
ATOM 1421 N N . GLN A 1 198 ? -23.906 3.689 0.505 1 85.94 198 GLN A N 1
ATOM 1422 C CA . GLN A 1 198 ? -23.453 2.621 1.386 1 85.94 198 GLN A CA 1
ATOM 1423 C C . GLN A 1 198 ? -23.422 1.282 0.655 1 85.94 198 GLN A C 1
ATOM 1425 O O . GLN A 1 198 ? -22.469 0.503 0.816 1 85.94 198 GLN A O 1
ATOM 1430 N N . HIS A 1 199 ? -24.422 1.05 -0.125 1 86.31 199 HIS A N 1
ATOM 1431 C CA . HIS A 1 199 ? -24.484 -0.218 -0.842 1 86.31 199 HIS A CA 1
ATOM 1432 C C . HIS A 1 199 ? -23.359 -0.347 -1.852 1 86.31 199 HIS A C 1
ATOM 1434 O O . HIS A 1 199 ? -22.688 -1.378 -1.905 1 86.31 199 HIS A O 1
ATOM 1440 N N . SER A 1 200 ? -23.094 0.713 -2.572 1 88.5 200 SER A N 1
ATOM 1441 C CA . SER A 1 200 ? -22.047 0.702 -3.592 1 88.5 200 SER A CA 1
ATOM 1442 C C . SER A 1 200 ? -20.672 0.552 -2.969 1 88.5 200 SER A C 1
ATOM 1444 O O . SER A 1 200 ? -19.781 -0.098 -3.541 1 88.5 200 SER A O 1
ATOM 1446 N N . ILE A 1 201 ? -20.516 1.1 -1.799 1 88.44 201 ILE A N 1
ATOM 1447 C CA . ILE A 1 201 ? -19.234 0.985 -1.098 1 88.44 201 ILE A CA 1
ATOM 1448 C C . ILE A 1 201 ? -18.984 -0.474 -0.725 1 88.44 201 ILE A C 1
ATOM 1450 O O . ILE A 1 201 ? -17.875 -0.987 -0.919 1 88.44 201 ILE A O 1
ATOM 1454 N N . ALA A 1 202 ? -19.969 -1.128 -0.26 1 86.81 202 ALA A N 1
ATOM 1455 C CA . ALA A 1 202 ? -19.828 -2.518 0.166 1 86.81 202 ALA A CA 1
ATOM 1456 C C . ALA A 1 202 ? -19.469 -3.42 -1.015 1 86.81 202 ALA A C 1
ATOM 1458 O O . ALA A 1 202 ? -18.594 -4.273 -0.91 1 86.81 202 ALA A O 1
ATOM 1459 N N . VAL A 1 203 ? -20.156 -3.158 -2.125 1 86.31 203 VAL A N 1
ATOM 1460 C CA . VAL A 1 203 ? -19.922 -3.971 -3.314 1 86.31 203 VAL A CA 1
ATOM 1461 C C . VAL A 1 203 ? -18.5 -3.744 -3.832 1 86.31 203 VAL A C 1
ATOM 1463 O O . VAL A 1 203 ? -17.797 -4.699 -4.16 1 86.31 203 VAL A O 1
ATOM 1466 N N . ALA A 1 204 ? -18.125 -2.52 -3.852 1 88.75 204 ALA A N 1
ATOM 1467 C CA . ALA A 1 204 ? -16.797 -2.176 -4.34 1 88.75 204 ALA A CA 1
ATOM 1468 C C . ALA A 1 204 ? -15.711 -2.719 -3.412 1 88.75 204 ALA A C 1
ATOM 1470 O O . ALA A 1 204 ? -14.68 -3.221 -3.871 1 88.75 204 ALA A O 1
ATOM 1471 N N . MET A 1 205 ? -15.945 -2.623 -2.162 1 87.88 205 MET A N 1
ATOM 1472 C CA . MET A 1 205 ? -14.953 -3.102 -1.2 1 87.88 205 MET A CA 1
ATOM 1473 C C . MET A 1 205 ? -14.805 -4.617 -1.279 1 87.88 205 MET A C 1
ATOM 1475 O O . MET A 1 205 ? -13.695 -5.141 -1.196 1 87.88 205 MET A O 1
ATOM 1479 N N . ARG A 1 206 ? -15.828 -5.273 -1.438 1 85.25 206 ARG A N 1
ATOM 1480 C CA . ARG A 1 206 ? -15.766 -6.727 -1.558 1 85.25 206 ARG A CA 1
ATOM 1481 C C . ARG A 1 206 ? -15 -7.137 -2.812 1 85.25 206 ARG A C 1
ATOM 1483 O O . ARG A 1 206 ? -14.258 -8.125 -2.801 1 85.25 206 ARG A O 1
ATOM 1490 N N . TRP A 1 207 ? -15.219 -6.41 -3.844 1 87.31 207 TRP A N 1
ATOM 1491 C CA . TRP A 1 207 ? -14.469 -6.664 -5.07 1 87.31 207 TRP A CA 1
ATOM 1492 C C . TRP A 1 207 ? -12.977 -6.418 -4.855 1 87.31 207 TRP A C 1
ATOM 1494 O O . TRP A 1 207 ? -12.141 -7.18 -5.348 1 87.31 207 TRP A O 1
ATOM 1504 N N . LEU A 1 208 ? -12.625 -5.414 -4.113 1 89.62 208 LEU A N 1
ATOM 1505 C CA . LEU A 1 208 ? -11.242 -5.008 -3.924 1 89.62 208 LEU A CA 1
ATOM 1506 C C . LEU A 1 208 ? -10.492 -6 -3.041 1 89.62 208 LEU A C 1
ATOM 1508 O O . LEU A 1 208 ? -9.266 -6.031 -3.035 1 89.62 208 LEU A O 1
ATOM 1512 N N . ILE A 1 209 ? -11.133 -6.734 -2.275 1 87.44 209 ILE A N 1
ATOM 1513 C CA . ILE A 1 209 ? -10.508 -7.766 -1.456 1 87.44 209 ILE A CA 1
ATOM 1514 C C . ILE A 1 209 ? -10.125 -8.961 -2.33 1 87.44 209 ILE A C 1
ATOM 1516 O O . ILE A 1 209 ? -9.07 -9.57 -2.133 1 87.44 209 ILE A O 1
ATOM 1520 N N . GLY A 1 210 ? -10.859 -9.25 -3.373 1 88.25 210 GLY A N 1
ATOM 1521 C CA . GLY A 1 210 ? -10.625 -10.367 -4.277 1 88.25 210 GLY A CA 1
ATOM 1522 C C . GLY A 1 210 ? -11.156 -11.688 -3.748 1 88.25 210 GLY A C 1
ATOM 1523 O O . GLY A 1 210 ? -11.039 -11.977 -2.557 1 88.25 210 GLY A O 1
ATOM 1524 N N . SER A 1 211 ? -11.797 -12.438 -4.523 1 89.94 211 SER A N 1
ATOM 1525 C CA . SER A 1 211 ? -12.359 -13.734 -4.18 1 89.94 211 SER A CA 1
ATOM 1526 C C . SER A 1 211 ? -12.672 -14.555 -5.426 1 89.94 211 SER A C 1
ATOM 1528 O O . SER A 1 211 ? -12.898 -14 -6.5 1 89.94 211 SER A O 1
ATOM 1530 N N . VAL A 1 212 ? -12.594 -15.828 -5.234 1 90.19 212 VAL A N 1
ATOM 1531 C CA . VAL A 1 212 ? -12.945 -16.719 -6.34 1 90.19 212 VAL A CA 1
ATOM 1532 C C . VAL A 1 212 ? -14.422 -17.109 -6.23 1 90.19 212 VAL A C 1
ATOM 1534 O O . VAL A 1 212 ? -14.938 -17.828 -7.086 1 90.19 212 VAL A O 1
ATOM 1537 N N . ASN A 1 213 ? -15 -16.484 -5.25 1 84.31 213 ASN A N 1
ATOM 1538 C CA . ASN A 1 213 ? -16.406 -16.797 -5.039 1 84.31 213 ASN A CA 1
ATOM 1539 C C . ASN A 1 213 ? -17.281 -16.203 -6.137 1 84.31 213 ASN A C 1
ATOM 1541 O O . ASN A 1 213 ? -17.125 -15.031 -6.508 1 84.31 213 ASN A O 1
ATOM 1545 N N . GLY A 1 214 ? -18.125 -16.984 -6.707 1 80.88 214 GLY A N 1
ATOM 1546 C CA . GLY A 1 214 ? -19.125 -16.484 -7.641 1 80.88 214 GLY A CA 1
ATOM 1547 C C . GLY A 1 214 ? -18.625 -16.438 -9.078 1 80.88 214 GLY A C 1
ATOM 1548 O O . GLY A 1 214 ? -19.312 -15.93 -9.961 1 80.88 214 GLY A O 1
ATOM 1549 N N . VAL A 1 215 ? -17.438 -16.969 -9.289 1 87 215 VAL A N 1
ATOM 1550 C CA . VAL A 1 215 ? -16.938 -16.984 -10.656 1 87 215 VAL A CA 1
ATOM 1551 C C . VAL A 1 215 ? -17.703 -18.016 -11.484 1 87 215 VAL A C 1
ATOM 1553 O O . VAL A 1 215 ? -17.969 -19.125 -11.023 1 87 215 VAL A O 1
ATOM 1556 N N . ASP A 1 216 ? -18.109 -17.594 -12.633 1 87.5 216 ASP A N 1
ATOM 1557 C CA . ASP A 1 216 ? -18.875 -18.453 -13.523 1 87.5 216 ASP A CA 1
ATOM 1558 C C . ASP A 1 216 ? -17.984 -19.031 -14.625 1 87.5 216 ASP A C 1
ATOM 1560 O O . ASP A 1 216 ? -16.781 -18.797 -14.641 1 87.5 216 ASP A O 1
ATOM 1564 N N . TRP A 1 217 ? -18.609 -19.797 -15.469 1 90.5 217 TRP A N 1
ATOM 1565 C CA . TRP A 1 217 ? -17.859 -20.469 -16.531 1 90.5 217 TRP A CA 1
ATOM 1566 C C . TRP A 1 217 ? -17.297 -19.469 -17.531 1 90.5 217 TRP A C 1
ATOM 1568 O O . TRP A 1 217 ? -16.266 -19.734 -18.156 1 90.5 217 TRP A O 1
ATOM 1578 N N . THR A 1 218 ? -17.969 -18.375 -17.656 1 89.12 218 THR A N 1
ATOM 1579 C CA . THR A 1 218 ? -17.422 -17.328 -18.531 1 89.12 218 THR A CA 1
ATOM 1580 C C . THR A 1 218 ? -16.094 -16.812 -17.984 1 89.12 218 THR A C 1
ATOM 1582 O O . THR A 1 218 ? -15.156 -16.594 -18.75 1 89.12 218 THR A O 1
ATOM 1585 N N . GLY A 1 219 ? -16.094 -16.688 -16.688 1 91.5 219 GLY A N 1
ATOM 1586 C CA . GLY A 1 219 ? -14.836 -16.297 -16.062 1 91.5 219 GLY A CA 1
ATOM 1587 C C . GLY A 1 219 ? -13.742 -17.344 -16.219 1 91.5 219 GLY A C 1
ATOM 1588 O O . GLY A 1 219 ? -12.586 -17 -16.5 1 91.5 219 GLY A O 1
ATOM 1589 N N . VAL A 1 220 ? -14.094 -18.547 -16.156 1 93.5 220 VAL A N 1
ATOM 1590 C CA . VAL A 1 220 ? -13.141 -19.641 -16.266 1 93.5 220 VAL A CA 1
ATOM 1591 C C . VAL A 1 220 ? -12.562 -19.688 -17.672 1 93.5 220 VAL A C 1
ATOM 1593 O O . VAL A 1 220 ? -11.352 -19.844 -17.859 1 93.5 220 VAL A O 1
ATOM 1596 N N . SER A 1 221 ? -13.43 -19.531 -18.609 1 93.94 221 SER A N 1
ATOM 1597 C CA . SER A 1 221 ? -12.969 -19.578 -19.984 1 93.94 221 SER A CA 1
ATOM 1598 C C . SER A 1 221 ? -12.031 -18.422 -20.297 1 93.94 221 SER A C 1
ATOM 1600 O O . SER A 1 221 ? -11.023 -18.594 -21 1 93.94 221 SER A O 1
ATOM 1602 N N . THR A 1 222 ? -12.336 -17.312 -19.781 1 92.62 222 THR A N 1
ATOM 1603 C CA . THR A 1 222 ? -11.492 -16.125 -19.969 1 92.62 222 THR A CA 1
ATOM 1604 C C . THR A 1 222 ? -10.109 -16.359 -19.375 1 92.62 222 THR A C 1
ATOM 1606 O O . THR A 1 222 ? -9.094 -16.062 -20 1 92.62 222 THR A O 1
ATOM 1609 N N . LEU A 1 223 ? -10.102 -16.875 -18.219 1 95.69 223 LEU A N 1
ATOM 1610 C CA . LEU A 1 223 ? -8.836 -17.156 -17.531 1 95.69 223 LEU A CA 1
ATOM 1611 C C . LEU A 1 223 ? -8.047 -18.234 -18.266 1 95.69 223 LEU A C 1
ATOM 1613 O O . LEU A 1 223 ? -6.82 -18.141 -18.391 1 95.69 223 LEU A O 1
ATOM 1617 N N . ALA A 1 224 ? -8.727 -19.25 -18.734 1 96 224 ALA A N 1
ATOM 1618 C CA . ALA A 1 224 ? -8.062 -20.344 -19.422 1 96 224 ALA A CA 1
ATOM 1619 C C . ALA A 1 224 ? -7.41 -19.875 -20.719 1 96 224 ALA A C 1
ATOM 1621 O O . ALA A 1 224 ? -6.242 -20.172 -20.984 1 96 224 ALA A O 1
ATOM 1622 N N . ILE A 1 225 ? -8.148 -19.141 -21.438 1 95.38 225 ILE A N 1
ATOM 1623 C CA . ILE A 1 225 ? -7.625 -18.609 -22.688 1 95.38 225 ILE A CA 1
ATOM 1624 C C . ILE A 1 225 ? -6.473 -17.656 -22.406 1 95.38 225 ILE A C 1
ATOM 1626 O O . ILE A 1 225 ? -5.438 -17.703 -23.078 1 95.38 225 ILE A O 1
ATOM 1630 N N . GLY A 1 226 ? -6.695 -16.828 -21.422 1 94.88 226 GLY A N 1
ATOM 1631 C CA . GLY A 1 226 ? -5.645 -15.906 -21.047 1 94.88 226 GLY A CA 1
ATOM 1632 C C . GLY A 1 226 ? -4.367 -16.594 -20.609 1 94.88 226 GLY A C 1
ATOM 1633 O O . GLY A 1 226 ? -3.27 -16.188 -20.984 1 94.88 226 GLY A O 1
ATOM 1634 N N . LEU A 1 227 ? -4.52 -17.625 -19.844 1 95.94 227 LEU A N 1
ATOM 1635 C CA . LEU A 1 227 ? -3.354 -18.359 -19.375 1 95.94 227 LEU A CA 1
ATOM 1636 C C . LEU A 1 227 ? -2.586 -18.969 -20.531 1 95.94 227 LEU A C 1
ATOM 1638 O O . LEU A 1 227 ? -1.354 -18.906 -20.578 1 95.94 227 LEU A O 1
ATOM 1642 N N . VAL A 1 228 ? -3.305 -19.547 -21.469 1 95.38 228 VAL A N 1
ATOM 1643 C CA . VAL A 1 228 ? -2.676 -20.203 -22.609 1 95.38 228 VAL A CA 1
ATOM 1644 C C . VAL A 1 228 ? -1.919 -19.156 -23.438 1 95.38 228 VAL A C 1
ATOM 1646 O O . VAL A 1 228 ? -0.766 -19.375 -23.812 1 95.38 228 VAL A O 1
ATOM 1649 N N . VAL A 1 229 ? -2.553 -18.062 -23.656 1 94.94 229 VAL A N 1
ATOM 1650 C CA . VAL A 1 229 ? -1.933 -17 -24.453 1 94.94 229 VAL A CA 1
ATOM 1651 C C . VAL A 1 229 ? -0.695 -16.469 -23.719 1 94.94 229 VAL A C 1
ATOM 1653 O O . VAL A 1 229 ? 0.37 -16.328 -24.328 1 94.94 229 VAL A O 1
ATOM 1656 N N . CYS A 1 230 ? -0.851 -16.219 -22.438 1 95 230 CYS A N 1
ATOM 1657 C CA . CYS A 1 230 ? 0.267 -15.695 -21.656 1 95 230 CYS A CA 1
ATOM 16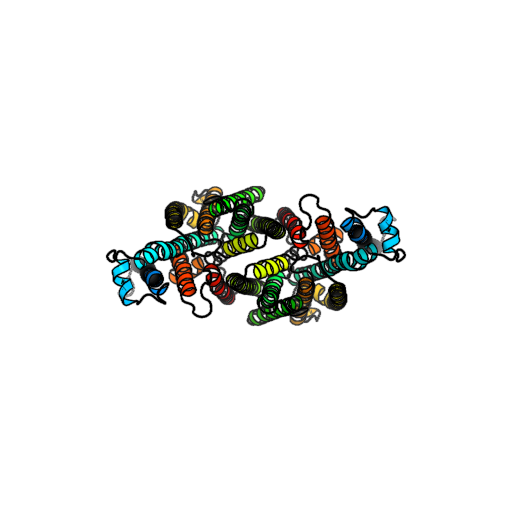58 C C . CYS A 1 230 ? 1.397 -16.719 -21.578 1 95 230 CYS A C 1
ATOM 1660 O O . CYS A 1 230 ? 2.572 -16.344 -21.641 1 95 230 CYS A O 1
ATOM 1662 N N . ALA A 1 231 ? 1.045 -17.969 -21.469 1 92.94 231 ALA A N 1
ATOM 1663 C CA . ALA A 1 231 ? 2.051 -19.031 -21.391 1 92.94 231 ALA A CA 1
ATOM 1664 C C . ALA A 1 231 ? 2.824 -19.141 -22.703 1 92.94 231 ALA A C 1
ATOM 1666 O O . ALA A 1 231 ? 4.047 -19.312 -22.688 1 92.94 231 ALA A O 1
ATOM 1667 N N . LEU A 1 232 ? 2.113 -19.062 -23.781 1 93.12 232 LEU A N 1
ATOM 1668 C CA . LEU A 1 232 ? 2.754 -19.141 -25.094 1 93.12 232 LEU A CA 1
ATOM 1669 C C . LEU A 1 232 ? 3.684 -17.953 -25.312 1 93.12 232 LEU A C 1
ATOM 1671 O O . LEU A 1 232 ? 4.797 -18.109 -25.812 1 93.12 232 LEU A O 1
ATOM 1675 N N . CYS A 1 233 ? 3.26 -16.797 -24.891 1 93.69 233 CYS A N 1
ATOM 1676 C CA . CYS A 1 233 ? 4.09 -15.609 -25.016 1 93.69 233 CYS A CA 1
ATOM 1677 C C . CYS A 1 233 ? 5.301 -15.688 -24.094 1 93.69 233 CYS A C 1
ATOM 1679 O O . CYS A 1 233 ? 6.402 -15.289 -24.469 1 93.69 233 CYS A O 1
ATOM 1681 N N . ALA A 1 234 ? 5.055 -16.203 -22.922 1 92.19 234 ALA A N 1
ATOM 1682 C CA . ALA A 1 234 ? 6.133 -16.312 -21.953 1 92.19 234 ALA A CA 1
ATOM 1683 C C . ALA A 1 234 ? 7.203 -17.297 -22.422 1 92.19 234 ALA A C 1
ATOM 1685 O O . ALA A 1 234 ? 8.391 -17.094 -22.172 1 92.19 234 ALA A O 1
ATOM 1686 N N . ALA A 1 235 ? 6.805 -18.344 -23.109 1 88.81 235 ALA A N 1
ATOM 1687 C CA . ALA A 1 235 ? 7.742 -19.328 -23.625 1 88.81 235 ALA A CA 1
ATOM 1688 C C . ALA A 1 235 ? 8.68 -18.719 -24.656 1 88.81 235 ALA A C 1
ATOM 1690 O O . ALA A 1 235 ? 9.836 -19.109 -24.766 1 88.81 235 ALA A O 1
ATOM 1691 N N . ARG A 1 236 ? 8.188 -17.688 -25.328 1 87.88 236 ARG A N 1
ATOM 1692 C CA . ARG A 1 236 ? 8.992 -17.016 -26.344 1 87.88 236 ARG A CA 1
ATOM 1693 C C . ARG A 1 236 ? 9.969 -16.031 -25.719 1 87.88 236 ARG A C 1
ATOM 1695 O O . ARG A 1 236 ? 10.961 -15.641 -26.344 1 87.88 236 ARG A O 1
ATOM 1702 N N . LEU A 1 237 ? 9.703 -15.695 -24.531 1 87.19 237 LEU A N 1
ATOM 1703 C CA . LEU A 1 237 ? 10.531 -14.695 -23.859 1 87.19 237 LEU A CA 1
ATOM 1704 C C . LEU A 1 237 ? 11.57 -15.359 -22.969 1 87.19 237 LEU A C 1
ATOM 1706 O O . LEU A 1 237 ? 12.352 -14.672 -22.297 1 87.19 237 LEU A O 1
ATOM 1710 N N . GLY A 1 238 ? 11.578 -16.625 -22.953 1 80.31 238 GLY A N 1
ATOM 1711 C CA . GLY A 1 238 ? 12.523 -17.359 -22.125 1 80.31 238 GLY A CA 1
ATOM 1712 C C . GLY A 1 238 ? 13.969 -17.031 -22.453 1 80.31 238 GLY A C 1
ATOM 1713 O O . GLY A 1 238 ? 14.773 -16.766 -21.547 1 80.31 238 GLY A O 1
ATOM 1714 N N . ARG A 1 239 ? 14.32 -16.953 -23.688 1 79.88 239 ARG A N 1
ATOM 1715 C CA . ARG A 1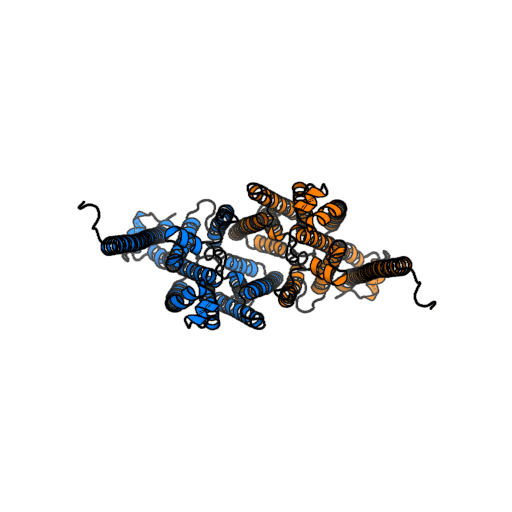 239 ? 15.695 -16.734 -24.125 1 79.88 239 ARG A CA 1
ATOM 1716 C C . ARG A 1 239 ? 16.125 -15.297 -23.844 1 79.88 239 ARG A C 1
ATOM 1718 O O . ARG A 1 239 ? 17.188 -15.078 -23.234 1 79.88 239 ARG A O 1
ATOM 1725 N N . PRO A 1 240 ? 15.289 -14.383 -24.203 1 82.5 240 PRO A N 1
ATOM 1726 C CA . PRO A 1 240 ? 15.672 -13.008 -23.891 1 82.5 240 PRO A CA 1
ATOM 1727 C C . PRO A 1 240 ? 15.82 -12.758 -22.391 1 82.5 240 PRO A C 1
ATOM 1729 O O . PRO A 1 240 ? 16.719 -12.023 -21.969 1 82.5 240 PRO A O 1
ATOM 1732 N N . LEU A 1 241 ? 15.008 -13.359 -21.625 1 82.19 241 LEU A N 1
ATOM 1733 C CA . LEU A 1 241 ? 15.07 -13.18 -20.172 1 82.19 241 LEU A CA 1
ATOM 1734 C C . LEU A 1 241 ? 16.328 -13.82 -19.609 1 82.19 241 LEU A C 1
ATOM 1736 O O . LEU A 1 241 ? 16.938 -13.273 -18.672 1 82.19 241 LEU A O 1
ATOM 1740 N N . GLY A 1 242 ? 16.656 -14.938 -20.125 1 79.06 242 GLY A N 1
ATOM 1741 C CA . GLY A 1 242 ? 17.891 -15.578 -19.719 1 79.06 242 GLY A CA 1
ATOM 1742 C C . GLY A 1 242 ? 19.125 -14.742 -20.031 1 79.06 242 GLY A C 1
ATOM 1743 O O . GLY A 1 242 ? 20.031 -14.641 -19.203 1 79.06 242 GLY A O 1
ATOM 1744 N N . SER A 1 243 ? 19.109 -14.094 -21.141 1 79 243 SER A N 1
ATOM 1745 C CA . SER A 1 243 ? 20.234 -13.266 -21.531 1 79 243 SER A CA 1
ATOM 1746 C C . SER A 1 243 ? 20.312 -11.992 -20.688 1 79 243 SER A C 1
ATOM 1748 O O . SER A 1 243 ? 21.391 -11.508 -20.359 1 79 243 SER A O 1
ATOM 1750 N N . MET A 1 244 ? 19.172 -11.531 -20.312 1 78.62 244 MET A N 1
ATOM 1751 C CA . MET A 1 244 ? 19.125 -10.297 -19.547 1 78.62 244 MET A CA 1
ATOM 1752 C C . MET A 1 244 ? 19.641 -10.508 -18.125 1 78.62 244 MET A C 1
ATOM 1754 O O . MET A 1 244 ? 20.109 -9.57 -17.484 1 78.62 244 MET A O 1
ATOM 1758 N N . SER A 1 245 ? 19.531 -11.734 -17.719 1 76.12 245 SER A N 1
ATOM 1759 C CA . SER A 1 245 ? 20.016 -12.055 -16.375 1 76.12 245 SER A CA 1
ATOM 1760 C C . SER A 1 245 ? 21.531 -11.906 -16.297 1 76.12 245 SER A C 1
ATOM 1762 O O . SER A 1 245 ? 22.094 -11.734 -15.203 1 76.12 245 SER A O 1
ATOM 1764 N N . LEU A 1 246 ? 22.172 -11.922 -17.422 1 71.62 246 LEU A N 1
ATOM 1765 C CA . LEU A 1 246 ? 23.625 -11.797 -17.469 1 71.62 246 LEU A CA 1
ATOM 1766 C C . LEU A 1 246 ? 24.031 -10.328 -17.578 1 71.62 246 LEU A C 1
ATOM 1768 O O . LEU A 1 246 ? 25.219 -10.008 -17.438 1 71.62 246 LEU A O 1
ATOM 1772 N N . GLY A 1 247 ? 23.094 -9.516 -17.688 1 76.31 247 GLY A N 1
ATOM 1773 C CA . GLY A 1 247 ? 23.375 -8.094 -17.828 1 76.31 247 GLY A CA 1
ATOM 1774 C C . GLY A 1 247 ? 22.875 -7.512 -19.141 1 76.31 247 GLY A C 1
ATOM 1775 O O . GLY A 1 247 ? 22.797 -8.211 -20.141 1 76.31 247 GLY A O 1
ATOM 1776 N N . ASP A 1 248 ? 22.578 -6.273 -19.125 1 77.69 248 ASP A N 1
ATOM 1777 C CA . ASP A 1 248 ? 22.016 -5.605 -20.281 1 77.69 248 ASP A CA 1
ATOM 1778 C C . ASP A 1 248 ? 23.016 -5.551 -21.438 1 77.69 248 ASP A C 1
ATOM 1780 O O . ASP A 1 248 ? 22.656 -5.746 -22.594 1 77.69 248 ASP A O 1
ATOM 1784 N N . GLU A 1 249 ? 24.219 -5.32 -21.016 1 80.25 249 GLU A N 1
ATOM 1785 C CA . GLU A 1 249 ? 25.266 -5.219 -22.047 1 80.25 249 GLU A CA 1
ATOM 1786 C C . GLU A 1 249 ? 25.5 -6.566 -22.719 1 80.25 249 GLU A C 1
ATOM 1788 O O . GLU A 1 249 ? 25.609 -6.641 -23.953 1 80.25 249 GLU A O 1
ATOM 1793 N N . LEU A 1 250 ? 25.578 -7.543 -21.906 1 80.69 250 LEU A N 1
ATOM 1794 C CA . LEU A 1 250 ? 25.812 -8.883 -22.438 1 80.69 250 LEU A CA 1
ATOM 1795 C C . LEU A 1 250 ? 24.609 -9.359 -23.25 1 80.69 250 LEU A C 1
ATOM 1797 O O . LEU A 1 250 ? 24.766 -10.031 -24.266 1 80.69 250 LEU A O 1
ATOM 1801 N N . ALA A 1 251 ? 23.547 -8.984 -22.859 1 83.38 251 ALA A N 1
ATOM 1802 C CA . ALA A 1 251 ? 22.328 -9.375 -23.562 1 83.38 251 ALA A CA 1
ATOM 1803 C C . ALA A 1 251 ? 22.266 -8.742 -24.938 1 83.38 251 ALA A C 1
ATOM 1805 O O . ALA A 1 251 ? 21.906 -9.398 -25.922 1 83.38 251 ALA A O 1
ATOM 1806 N N . THR A 1 252 ? 22.594 -7.492 -24.922 1 82.31 252 THR A N 1
ATOM 1807 C CA . THR A 1 252 ? 22.641 -6.805 -26.219 1 82.31 252 THR A CA 1
ATOM 1808 C C . THR A 1 252 ? 23.672 -7.449 -27.141 1 82.31 252 THR A C 1
ATOM 1810 O O . THR A 1 252 ? 23.453 -7.562 -28.344 1 82.31 252 THR A O 1
ATOM 1813 N N . GLY A 1 253 ? 24.703 -7.824 -26.531 1 83.31 253 GLY A N 1
ATOM 1814 C CA . GLY A 1 253 ? 25.75 -8.5 -27.281 1 83.31 253 GLY A CA 1
ATOM 1815 C C . GLY A 1 253 ? 25.312 -9.836 -27.844 1 83.31 253 GLY A C 1
ATOM 1816 O O . GLY A 1 253 ? 25.766 -10.258 -28.906 1 83.31 253 GLY A O 1
ATOM 1817 N N . LEU A 1 254 ? 24.438 -10.492 -27.25 1 84.44 254 LEU A N 1
ATOM 1818 C CA . LEU A 1 254 ? 23.938 -11.797 -27.656 1 84.44 254 LEU A CA 1
ATOM 1819 C C . LEU A 1 254 ? 22.781 -11.648 -28.641 1 84.44 254 LEU A C 1
ATOM 1821 O O . LEU A 1 254 ? 22.172 -12.648 -29.031 1 84.44 254 LEU A O 1
ATOM 1825 N N . GLY A 1 255 ? 22.422 -10.336 -29 1 82.69 255 GLY A N 1
ATOM 1826 C CA . GLY A 1 255 ? 21.438 -10.086 -30.047 1 82.69 255 GLY A CA 1
ATOM 1827 C C . GLY A 1 255 ? 20.047 -9.805 -29.5 1 82.69 255 GLY A C 1
ATOM 1828 O O . GLY A 1 255 ? 19.094 -9.68 -30.266 1 82.69 255 GLY A O 1
ATOM 1829 N N . THR A 1 256 ? 19.953 -9.852 -28.281 1 84.62 256 THR A N 1
ATOM 1830 C CA . THR A 1 256 ? 18.656 -9.578 -27.672 1 84.62 256 THR A CA 1
ATOM 1831 C C . THR A 1 256 ? 18.406 -8.078 -27.562 1 84.62 256 THR A C 1
ATOM 1833 O O . THR A 1 256 ? 19.297 -7.328 -27.141 1 84.62 256 THR A O 1
ATOM 1836 N N . SER A 1 257 ? 17.344 -7.652 -28.203 1 87.38 257 SER A N 1
ATOM 1837 C CA . SER A 1 257 ? 16.953 -6.262 -27.984 1 87.38 257 SER A CA 1
ATOM 1838 C C . SER A 1 257 ? 16.391 -6.059 -26.594 1 87.38 257 SER A C 1
ATOM 1840 O O . SER A 1 257 ? 15.227 -6.348 -26.328 1 87.38 257 SER A O 1
ATOM 1842 N N . VAL A 1 258 ? 17.203 -5.562 -25.781 1 84.5 258 VAL A N 1
ATOM 1843 C CA . VAL A 1 258 ? 16.922 -5.453 -24.359 1 84.5 258 VAL A CA 1
ATOM 1844 C C . VAL A 1 258 ? 15.695 -4.562 -24.141 1 84.5 258 VAL A C 1
ATOM 1846 O O . VAL A 1 258 ? 14.766 -4.93 -23.406 1 84.5 258 VAL A O 1
ATOM 1849 N N . PRO A 1 259 ? 15.578 -3.447 -24.859 1 81.94 259 PRO A N 1
ATOM 1850 C CA . PRO A 1 259 ? 14.398 -2.607 -24.641 1 81.94 259 PRO A CA 1
ATOM 1851 C C . PRO A 1 259 ? 13.094 -3.297 -25.047 1 81.94 259 PRO A C 1
ATOM 1853 O O . PRO A 1 259 ? 12.086 -3.182 -24.344 1 81.94 259 PRO A O 1
ATOM 1856 N N . ALA A 1 260 ? 13.156 -4 -26.094 1 85.88 260 ALA A N 1
ATOM 1857 C CA . ALA A 1 260 ? 11.961 -4.695 -26.562 1 85.88 260 ALA A CA 1
ATOM 1858 C C . ALA A 1 260 ? 11.578 -5.832 -25.609 1 85.88 260 ALA A C 1
ATOM 1860 O O . ALA A 1 260 ? 10.398 -6.055 -25.344 1 85.88 260 ALA A O 1
ATOM 1861 N N . ALA A 1 261 ? 12.547 -6.508 -25.172 1 86.94 261 ALA A N 1
ATOM 1862 C CA . ALA A 1 261 ? 12.305 -7.602 -24.234 1 86.94 261 ALA A CA 1
ATOM 1863 C C . ALA A 1 261 ? 11.727 -7.078 -22.922 1 86.94 261 ALA A C 1
ATOM 1865 O O . ALA A 1 261 ? 10.812 -7.676 -22.344 1 86.94 261 ALA A O 1
ATOM 1866 N N . ARG A 1 262 ? 12.242 -6.031 -22.516 1 86.62 262 ARG A N 1
ATOM 1867 C CA . ARG A 1 262 ? 11.781 -5.426 -21.281 1 86.62 262 ARG A CA 1
ATOM 1868 C C . ARG A 1 262 ? 10.32 -5.012 -21.375 1 86.62 262 ARG A C 1
ATOM 1870 O O . ARG A 1 262 ? 9.523 -5.301 -20.484 1 86.62 262 ARG A O 1
ATOM 1877 N N . VAL A 1 263 ? 10.031 -4.422 -22.438 1 84.94 263 VAL A N 1
ATOM 1878 C CA . VAL A 1 263 ? 8.664 -3.953 -22.641 1 84.94 263 VAL A CA 1
ATOM 1879 C C . VAL A 1 263 ? 7.719 -5.148 -22.766 1 84.94 263 VAL A C 1
ATOM 1881 O O . VAL A 1 263 ? 6.602 -5.125 -22.25 1 84.94 263 VAL A O 1
ATOM 1884 N N . SER A 1 264 ? 8.18 -6.09 -23.453 1 90 264 SER A N 1
ATOM 1885 C CA . SER A 1 264 ? 7.352 -7.273 -23.656 1 90 264 SER A CA 1
ATOM 1886 C C . SER A 1 264 ? 7.082 -7.996 -22.344 1 90 264 SER A C 1
ATOM 1888 O O . SER A 1 264 ? 5.957 -8.438 -22.094 1 90 264 SER A O 1
ATOM 1890 N N . VAL A 1 265 ? 8.07 -8.117 -21.547 1 90.25 265 VAL A N 1
ATOM 1891 C CA . VAL A 1 265 ? 7.926 -8.797 -20.266 1 90.25 265 VAL A CA 1
ATOM 1892 C C . VAL A 1 265 ? 7.023 -7.984 -19.344 1 90.25 265 VAL A C 1
ATOM 1894 O O . VAL A 1 265 ? 6.152 -8.539 -18.672 1 90.25 265 VAL A O 1
ATOM 1897 N N . LEU A 1 266 ? 7.207 -6.711 -19.375 1 88.88 266 LEU A N 1
ATOM 1898 C CA . LEU A 1 266 ? 6.375 -5.824 -18.562 1 88.88 266 LEU A CA 1
ATOM 1899 C C . LEU A 1 266 ? 4.91 -5.941 -18.969 1 88.88 266 LEU A C 1
ATOM 1901 O O . LEU A 1 266 ? 4.035 -6.082 -18.109 1 88.88 266 LEU A O 1
ATOM 1905 N N . ALA A 1 267 ? 4.727 -5.91 -20.234 1 89.75 267 ALA A N 1
ATOM 1906 C CA . ALA A 1 267 ? 3.365 -5.953 -20.766 1 89.75 267 ALA A CA 1
ATOM 1907 C C . ALA A 1 267 ? 2.723 -7.312 -20.5 1 89.75 267 ALA A C 1
ATOM 1909 O O . ALA A 1 267 ? 1.547 -7.391 -20.141 1 89.75 267 ALA A O 1
ATOM 1910 N N . LEU A 1 268 ? 3.482 -8.328 -20.703 1 93.56 268 LEU A N 1
ATOM 1911 C CA . LEU A 1 268 ? 2.955 -9.672 -20.516 1 93.56 268 LEU A CA 1
ATOM 1912 C C . LEU A 1 268 ? 2.619 -9.93 -19.047 1 93.56 268 LEU A C 1
ATOM 1914 O O . LEU A 1 268 ? 1.552 -10.461 -18.734 1 93.56 268 LEU A O 1
ATOM 1918 N N . GLY A 1 269 ? 3.52 -9.602 -18.188 1 93.69 269 GLY A N 1
ATOM 1919 C CA . GLY A 1 269 ? 3.264 -9.766 -16.766 1 93.69 269 GLY A CA 1
ATOM 1920 C C . GLY A 1 269 ? 2.074 -8.961 -16.266 1 93.69 269 GLY A C 1
ATOM 1921 O O . GLY A 1 269 ? 1.242 -9.469 -15.516 1 93.69 269 GLY A O 1
ATOM 1922 N N . ALA A 1 270 ? 2.045 -7.773 -16.719 1 91.75 270 ALA A N 1
ATOM 1923 C CA . ALA A 1 270 ? 0.927 -6.906 -16.359 1 91.75 270 ALA A CA 1
ATOM 1924 C C . ALA A 1 270 ? -0.39 -7.449 -16.906 1 91.75 270 ALA A C 1
ATOM 1926 O O . ALA A 1 270 ? -1.415 -7.414 -16.219 1 91.75 270 ALA A O 1
ATOM 1927 N N . GLY A 1 271 ? -0.322 -7.844 -18.172 1 92.88 271 GLY A N 1
ATOM 1928 C CA . GLY A 1 271 ? -1.511 -8.422 -18.781 1 92.88 271 GLY A CA 1
ATOM 1929 C C . GLY A 1 271 ? -2.023 -9.648 -18.047 1 92.88 271 GLY A C 1
ATOM 1930 O O . GLY A 1 271 ? -3.227 -9.781 -17.812 1 92.88 271 GLY A O 1
ATOM 1931 N N . ALA A 1 272 ? -1.12 -10.492 -17.688 1 95.81 272 ALA A N 1
ATOM 1932 C CA . ALA A 1 272 ? -1.491 -11.695 -16.953 1 95.81 272 ALA A CA 1
ATOM 1933 C C . ALA A 1 272 ? -2.125 -11.352 -15.602 1 95.81 272 ALA A C 1
ATOM 1935 O O . ALA A 1 272 ? -3.182 -11.875 -15.25 1 95.81 272 ALA A O 1
ATOM 1936 N N . ALA A 1 273 ? -1.535 -10.43 -14.898 1 95.38 273 ALA A N 1
ATOM 1937 C CA . ALA A 1 273 ? -2.045 -10.023 -13.594 1 95.38 273 ALA A CA 1
ATOM 1938 C C . ALA A 1 273 ? -3.385 -9.305 -13.734 1 95.38 273 ALA A C 1
ATOM 1940 O O . ALA A 1 273 ? -4.293 -9.516 -12.922 1 95.38 273 ALA A O 1
ATOM 1941 N N . ALA A 1 274 ? -3.453 -8.484 -14.742 1 94 274 ALA A N 1
ATOM 1942 C CA . ALA A 1 274 ? -4.688 -7.738 -14.961 1 94 274 ALA A CA 1
ATOM 1943 C C . ALA A 1 274 ? -5.84 -8.672 -15.312 1 94 274 ALA A C 1
ATOM 1945 O O . ALA A 1 274 ? -6.969 -8.484 -14.852 1 94 274 ALA A O 1
ATOM 1946 N N . LEU A 1 275 ? -5.516 -9.625 -16.125 1 94.5 275 LEU A N 1
ATOM 1947 C CA . LEU A 1 275 ? -6.535 -10.586 -16.531 1 94.5 275 LEU A CA 1
ATOM 1948 C C . LEU A 1 275 ? -7.035 -11.375 -15.328 1 94.5 275 LEU A C 1
ATOM 1950 O O . LEU A 1 275 ? -8.242 -11.547 -15.156 1 94.5 275 LEU A O 1
ATOM 1954 N N . ALA A 1 276 ? -6.152 -11.875 -14.539 1 96.19 276 ALA A N 1
ATOM 1955 C CA . ALA A 1 276 ? -6.539 -12.602 -13.336 1 96.19 276 ALA A CA 1
ATOM 1956 C C . ALA A 1 276 ? -7.34 -11.711 -12.391 1 96.19 276 ALA A C 1
ATOM 1958 O O . ALA A 1 276 ? -8.383 -12.117 -11.875 1 96.19 276 ALA A O 1
ATOM 1959 N N . THR A 1 277 ? -6.891 -10.492 -12.234 1 93.62 277 THR A N 1
ATOM 1960 C CA . THR A 1 277 ? -7.535 -9.547 -11.328 1 93.62 277 THR A CA 1
ATOM 1961 C C . THR A 1 277 ? -8.938 -9.195 -11.82 1 93.62 277 THR A C 1
ATOM 1963 O O . THR A 1 277 ? -9.836 -8.945 -11.023 1 93.62 277 THR A O 1
ATOM 1966 N N . SER A 1 278 ? -9.125 -9.203 -13.117 1 92.56 278 SER A N 1
ATOM 1967 C CA . SER A 1 278 ? -10.414 -8.828 -13.695 1 92.56 278 SER A CA 1
ATOM 1968 C C . SER A 1 278 ? -11.5 -9.836 -13.336 1 92.56 278 SER A C 1
ATOM 1970 O O . SER A 1 278 ? -12.672 -9.477 -13.203 1 92.56 278 SER A O 1
ATOM 1972 N N . VAL A 1 279 ? -11.078 -11.047 -13.086 1 92.81 279 VAL A N 1
ATOM 1973 C CA . VAL A 1 279 ? -12.078 -12.094 -12.859 1 92.81 279 VAL A CA 1
ATOM 1974 C C . VAL A 1 279 ? -12.211 -12.352 -11.359 1 92.81 279 VAL A C 1
ATOM 1976 O O . VAL A 1 279 ? -13.328 -12.492 -10.844 1 92.81 279 VAL A O 1
ATOM 1979 N N . VAL A 1 280 ? -11.094 -12.328 -10.641 1 94 280 VAL A N 1
ATOM 1980 C CA . VAL A 1 280 ? -11.148 -12.781 -9.258 1 94 280 VAL A CA 1
ATOM 1981 C C . VAL A 1 280 ? -10.844 -11.617 -8.32 1 94 280 VAL A C 1
ATOM 1983 O O . VAL A 1 280 ? -10.914 -11.758 -7.098 1 94 280 VAL A O 1
ATOM 1986 N N . GLY A 1 281 ? -10.57 -10.422 -8.875 1 91.5 281 GLY A N 1
ATOM 1987 C CA . GLY A 1 281 ? -10.141 -9.305 -8.047 1 91.5 281 GLY A CA 1
ATOM 1988 C C . GLY A 1 281 ? -8.656 -9.352 -7.715 1 91.5 281 GLY A C 1
ATOM 1989 O O . GLY A 1 281 ? -7.953 -10.273 -8.117 1 91.5 281 GLY A O 1
ATOM 1990 N N . PRO A 1 282 ? -8.242 -8.367 -6.988 1 90.44 282 PRO A N 1
ATOM 1991 C CA . PRO A 1 282 ? -6.812 -8.281 -6.664 1 90.44 282 PRO A CA 1
ATOM 1992 C C . PRO A 1 282 ? -6.414 -9.195 -5.512 1 90.44 282 PRO A C 1
ATOM 1994 O O . PRO A 1 282 ? -6.492 -8.797 -4.348 1 90.44 282 PRO A O 1
ATOM 1997 N N . ILE A 1 283 ? -5.98 -10.383 -5.781 1 91.56 283 ILE A N 1
ATOM 1998 C CA . ILE A 1 283 ? -5.477 -11.297 -4.766 1 91.56 283 ILE A CA 1
ATOM 1999 C C . ILE A 1 283 ? -4 -11.016 -4.504 1 91.56 283 ILE A C 1
ATOM 2001 O O . ILE A 1 283 ? -3.17 -11.125 -5.41 1 91.56 283 ILE A O 1
ATOM 2005 N N . GLY A 1 284 ? -3.732 -10.656 -3.334 1 86.5 284 GLY A N 1
ATOM 2006 C CA . GLY A 1 284 ? -2.398 -10.211 -2.973 1 86.5 284 GLY A CA 1
ATOM 2007 C C . GLY A 1 284 ? -1.457 -11.344 -2.625 1 86.5 284 GLY A C 1
ATOM 2008 O O . GLY A 1 284 ? -1.901 -12.461 -2.342 1 86.5 284 GLY A O 1
ATOM 2009 N N . PHE A 1 285 ? -0.142 -11.133 -2.764 1 89.31 285 PHE A N 1
ATOM 2010 C CA . PHE A 1 285 ? 0.991 -11.875 -2.225 1 89.31 285 PHE A CA 1
ATOM 2011 C C . PHE A 1 285 ? 1.254 -13.133 -3.045 1 89.31 285 PHE A C 1
ATOM 2013 O O . PHE A 1 285 ? 2.318 -13.742 -2.932 1 89.31 285 PHE A O 1
ATOM 2020 N N . VAL A 1 286 ? 0.275 -13.555 -3.9 1 93.5 286 VAL A N 1
ATOM 2021 C CA . VAL A 1 286 ? 0.477 -14.766 -4.688 1 93.5 286 VAL A CA 1
ATOM 2022 C C . VAL A 1 286 ? 1.644 -14.57 -5.652 1 93.5 286 VAL A C 1
ATOM 2024 O O . VAL A 1 286 ? 2.547 -15.406 -5.723 1 93.5 286 VAL A O 1
ATOM 2027 N N . SER A 1 287 ? 1.604 -13.461 -6.34 1 93.56 287 SER A N 1
ATOM 2028 C CA . SER A 1 287 ? 2.668 -13.172 -7.297 1 93.56 287 SER A CA 1
ATOM 2029 C C . SER A 1 287 ? 4.016 -13.023 -6.594 1 93.56 287 SER A C 1
ATOM 2031 O O . SER A 1 287 ? 5.062 -13.312 -7.176 1 93.56 287 SER A O 1
ATOM 2033 N N . LEU A 1 288 ? 3.988 -12.633 -5.387 1 89.19 288 LEU A N 1
ATOM 2034 C CA . LEU A 1 288 ? 5.203 -12.352 -4.625 1 89.19 288 LEU A CA 1
ATOM 2035 C C . LEU A 1 288 ? 5.855 -13.648 -4.16 1 89.19 288 LEU A C 1
ATOM 2037 O O . LEU A 1 288 ? 7.078 -13.789 -4.23 1 89.19 288 LEU A O 1
ATOM 2041 N N . ILE A 1 289 ? 5.102 -14.602 -3.752 1 91.25 289 ILE A N 1
ATOM 2042 C CA . ILE A 1 289 ? 5.664 -15.727 -3.02 1 91.25 289 ILE A CA 1
ATOM 2043 C C . ILE A 1 289 ? 5.852 -16.906 -3.963 1 91.25 289 ILE A C 1
ATOM 2045 O O . ILE A 1 289 ? 6.609 -17.844 -3.664 1 91.25 289 ILE A O 1
ATOM 2049 N N . SER A 1 290 ? 5.188 -16.938 -5.078 1 93.06 290 SER A N 1
ATOM 2050 C CA . SER A 1 290 ? 5.23 -18.078 -5.98 1 93.06 290 SER A CA 1
ATOM 2051 C C . SER A 1 290 ? 6.641 -18.312 -6.512 1 93.06 290 SER A C 1
ATOM 2053 O O . SER A 1 290 ? 7.117 -19.453 -6.539 1 93.06 290 SER A O 1
ATOM 2055 N N . GLY A 1 291 ? 7.301 -17.25 -6.914 1 90.25 291 GLY A N 1
ATOM 2056 C CA . GLY A 1 291 ? 8.641 -17.375 -7.469 1 90.25 291 GLY A CA 1
ATOM 2057 C C . GLY A 1 291 ? 9.648 -17.953 -6.48 1 90.25 291 GLY A C 1
ATOM 2058 O O . GLY A 1 291 ? 10.25 -18.984 -6.73 1 90.25 291 GLY A O 1
ATOM 2059 N N . PRO A 1 292 ? 9.758 -17.312 -5.363 1 89.56 292 PRO A N 1
ATOM 2060 C CA . PRO A 1 292 ? 10.703 -17.781 -4.348 1 89.56 292 PRO A CA 1
ATOM 2061 C C . PRO A 1 292 ? 10.422 -19.219 -3.889 1 89.56 292 PRO A C 1
ATOM 2063 O O . PRO A 1 292 ? 11.352 -19.984 -3.627 1 89.56 292 PRO A O 1
ATOM 2066 N N . ILE A 1 293 ? 9.211 -19.547 -3.785 1 90.56 293 ILE A N 1
ATOM 2067 C CA . ILE A 1 293 ? 8.867 -20.906 -3.393 1 90.56 293 ILE A CA 1
ATOM 2068 C C . ILE A 1 293 ? 9.289 -21.891 -4.488 1 90.56 293 ILE A C 1
ATOM 2070 O O . ILE A 1 293 ? 9.852 -22.938 -4.203 1 90.56 293 ILE A O 1
ATOM 2074 N N . ALA A 1 294 ? 9.031 -21.547 -5.707 1 92.12 294 ALA A N 1
ATOM 2075 C CA . ALA A 1 294 ? 9.438 -22.375 -6.832 1 92.12 294 ALA A CA 1
ATOM 2076 C C . ALA A 1 294 ? 10.953 -22.547 -6.871 1 92.12 294 ALA A C 1
ATOM 2078 O O . ALA A 1 294 ? 11.461 -23.641 -7.102 1 92.12 294 ALA A O 1
ATOM 2079 N N . ALA A 1 295 ? 11.633 -21.469 -6.652 1 88.38 295 ALA A N 1
ATOM 2080 C CA . ALA A 1 295 ? 13.094 -21.5 -6.664 1 88.38 295 ALA A CA 1
ATOM 2081 C C . ALA A 1 295 ? 13.625 -22.406 -5.559 1 88.38 295 ALA A C 1
ATOM 2083 O O . ALA A 1 295 ? 14.625 -23.094 -5.738 1 88.38 295 ALA A O 1
ATOM 2084 N N . ARG A 1 296 ? 13.023 -22.344 -4.461 1 85.5 296 ARG A N 1
ATOM 2085 C CA . ARG A 1 296 ? 13.445 -23.172 -3.344 1 85.5 296 ARG A CA 1
ATOM 2086 C C . ARG A 1 296 ? 13.203 -24.656 -3.646 1 85.5 296 ARG A C 1
ATOM 2088 O O . ARG A 1 296 ? 13.945 -25.516 -3.189 1 85.5 296 ARG A O 1
ATOM 2095 N N . LEU A 1 297 ? 12.266 -24.953 -4.422 1 87.25 297 LEU A N 1
ATOM 2096 C CA . LEU A 1 297 ? 11.891 -26.328 -4.711 1 87.25 297 LEU A CA 1
ATOM 2097 C C . LEU A 1 297 ? 12.758 -26.906 -5.828 1 87.25 297 LEU A C 1
ATOM 2099 O O . LEU A 1 297 ? 13.172 -28.062 -5.758 1 87.25 297 LEU A O 1
ATOM 2103 N N . VAL A 1 298 ? 13.055 -26.156 -6.898 1 88.5 298 VAL A N 1
ATOM 2104 C CA . VAL A 1 298 ? 13.719 -26.734 -8.062 1 88.5 298 VAL A CA 1
ATOM 2105 C C . VAL A 1 298 ? 14.977 -25.953 -8.391 1 88.5 298 VAL A C 1
ATOM 2107 O O . VAL A 1 298 ? 15.75 -26.328 -9.266 1 88.5 298 VAL A O 1
ATOM 2110 N N . GLY A 1 299 ? 15.234 -24.875 -7.691 1 82.5 299 GLY A N 1
ATOM 2111 C CA . GLY A 1 299 ? 16.375 -24.031 -7.996 1 82.5 299 GLY A CA 1
ATOM 2112 C C . GLY A 1 299 ? 16.016 -22.812 -8.828 1 82.5 299 GLY A C 1
ATOM 2113 O O . GLY A 1 299 ? 14.977 -22.797 -9.5 1 82.5 299 GLY A O 1
ATOM 2114 N N . ALA A 1 300 ? 16.75 -21.844 -8.883 1 78.38 300 ALA A N 1
ATOM 2115 C CA . ALA A 1 300 ? 16.516 -20.547 -9.508 1 78.38 300 ALA A CA 1
ATOM 2116 C C . ALA A 1 300 ? 16.359 -20.672 -11.023 1 78.38 300 ALA A C 1
ATOM 2118 O O . ALA A 1 300 ? 15.57 -19.969 -11.641 1 78.38 300 ALA A O 1
ATOM 2119 N N . ASP A 1 301 ? 17.156 -21.625 -11.625 1 76.56 301 ASP A N 1
ATOM 2120 C CA . ASP A 1 301 ? 17.188 -21.75 -13.078 1 76.56 301 ASP A CA 1
ATOM 2121 C C . ASP A 1 301 ? 15.875 -22.281 -13.625 1 76.56 301 ASP A C 1
ATOM 2123 O O . ASP A 1 301 ? 15.453 -21.906 -14.719 1 76.56 301 ASP A O 1
ATOM 2127 N N . ARG A 1 302 ? 15.164 -23.109 -12.883 1 85.06 302 ARG A N 1
ATOM 2128 C CA . ARG A 1 302 ? 13.945 -23.75 -13.367 1 85.06 302 ARG A CA 1
ATOM 2129 C C . ARG A 1 302 ? 12.719 -23.172 -12.672 1 85.06 302 ARG A C 1
ATOM 2131 O O . ARG A 1 302 ? 11.594 -23.625 -12.906 1 85.06 302 ARG A O 1
ATOM 2138 N N . ALA A 1 303 ? 12.867 -22.203 -11.867 1 86.75 303 ALA A N 1
ATOM 2139 C CA . ALA A 1 303 ? 11.805 -21.641 -11.039 1 86.75 303 ALA A CA 1
ATOM 2140 C C . ALA A 1 303 ? 10.75 -20.953 -11.906 1 86.75 303 ALA A C 1
ATOM 2142 O O . ALA A 1 303 ? 9.57 -20.922 -11.562 1 86.75 303 ALA A O 1
ATOM 2143 N N . PHE A 1 304 ? 11.203 -20.547 -13.023 1 87.12 304 PHE A N 1
ATOM 2144 C CA . PHE A 1 304 ? 10.305 -19.781 -13.883 1 87.12 304 PHE A CA 1
ATOM 2145 C C . PHE A 1 304 ? 9.156 -20.672 -14.383 1 87.12 304 PHE A C 1
ATOM 2147 O O . PHE A 1 304 ? 8.008 -20.234 -14.406 1 87.12 304 PHE A O 1
ATOM 2154 N N . GLY A 1 305 ? 9.461 -21.906 -14.711 1 87.31 305 GLY A N 1
ATOM 2155 C CA . GLY A 1 305 ? 8.461 -22.828 -15.234 1 87.31 305 GLY A CA 1
ATOM 2156 C C . GLY A 1 305 ? 7.535 -23.375 -14.164 1 87.31 305 GLY A C 1
ATOM 2157 O O . GLY A 1 305 ? 6.391 -23.734 -14.445 1 87.31 305 GLY A O 1
ATOM 2158 N N . LEU A 1 306 ? 7.969 -23.328 -12.938 1 91.75 306 LEU A N 1
ATOM 2159 C CA . LEU A 1 306 ? 7.211 -23.938 -11.852 1 91.75 306 LEU A CA 1
ATOM 2160 C C . LEU A 1 306 ? 6.367 -22.891 -11.125 1 91.75 306 LEU A C 1
ATOM 2162 O O . LEU A 1 306 ? 5.434 -23.25 -10.406 1 91.75 306 LEU A O 1
ATOM 2166 N N . ALA A 1 307 ? 6.648 -21.656 -11.281 1 94.12 307 ALA A N 1
ATOM 2167 C CA . ALA A 1 307 ? 6.027 -20.562 -10.523 1 94.12 307 ALA A CA 1
ATOM 2168 C C . ALA A 1 307 ? 4.516 -20.547 -10.742 1 94.12 307 ALA A C 1
ATOM 2170 O O . ALA A 1 307 ? 3.748 -20.391 -9.789 1 94.12 307 ALA A O 1
ATOM 2171 N N . PRO A 1 308 ? 4.086 -20.719 -12.023 1 94.69 308 PRO A N 1
ATOM 2172 C CA . PRO A 1 308 ? 2.633 -20.719 -12.227 1 94.69 308 PRO A CA 1
ATOM 2173 C C . PRO A 1 308 ? 1.934 -21.859 -11.477 1 94.69 308 PRO A C 1
ATOM 2175 O O . PRO A 1 308 ? 0.819 -21.672 -10.977 1 94.69 308 PRO A O 1
ATOM 2178 N N . PHE A 1 309 ? 2.584 -22.969 -11.352 1 94 309 PHE A N 1
ATOM 2179 C CA . PHE A 1 309 ? 1.99 -24.109 -10.664 1 94 309 PHE A CA 1
ATOM 2180 C C . PHE A 1 309 ? 1.962 -23.875 -9.156 1 94 309 PHE A C 1
ATOM 2182 O O . PHE A 1 309 ? 1.016 -24.281 -8.484 1 94 309 PHE A O 1
ATOM 2189 N N . VAL A 1 310 ? 2.926 -23.266 -8.734 1 94.06 310 VAL A N 1
ATOM 2190 C CA . VAL A 1 310 ? 2.967 -22.938 -7.312 1 94.06 310 VAL A CA 1
ATOM 2191 C C . VAL A 1 310 ? 1.874 -21.922 -6.992 1 94.06 310 VAL A C 1
ATOM 2193 O O . VAL A 1 310 ? 1.181 -22.047 -5.98 1 94.06 310 VAL A O 1
ATOM 2196 N N . GLY A 1 311 ? 1.775 -20.906 -7.84 1 95.62 311 GLY A N 1
ATOM 2197 C CA . GLY A 1 311 ? 0.704 -19.938 -7.656 1 95.62 311 GLY A CA 1
ATOM 2198 C C . GLY A 1 311 ? -0.675 -20.578 -7.652 1 95.62 311 GLY A C 1
ATOM 2199 O O . GLY A 1 311 ? -1.527 -20.219 -6.836 1 95.62 311 GLY A O 1
ATOM 2200 N N . ALA A 1 312 ? -0.835 -21.484 -8.555 1 95.69 312 ALA A N 1
ATOM 2201 C CA . ALA A 1 312 ? -2.1 -22.219 -8.617 1 95.69 312 ALA A CA 1
ATOM 2202 C C . ALA A 1 312 ? -2.367 -22.969 -7.32 1 95.69 312 ALA A C 1
ATOM 2204 O O . ALA A 1 312 ? -3.49 -22.953 -6.809 1 95.69 312 ALA A O 1
ATOM 2205 N N . ALA A 1 313 ? -1.392 -23.578 -6.832 1 94.12 313 ALA A N 1
ATOM 2206 C CA . ALA A 1 313 ? -1.531 -24.328 -5.594 1 94.12 313 ALA A CA 1
ATOM 2207 C C . ALA A 1 313 ? -1.848 -23.422 -4.418 1 94.12 313 ALA A C 1
ATOM 2209 O O . ALA A 1 313 ? -2.639 -23.766 -3.541 1 94.12 313 ALA A O 1
ATOM 2210 N N . LEU A 1 314 ? -1.265 -22.312 -4.406 1 93.62 314 LEU A N 1
ATOM 2211 C CA . LEU A 1 314 ? -1.458 -21.375 -3.312 1 93.62 314 LEU A CA 1
ATOM 2212 C C . LEU A 1 314 ? -2.891 -20.844 -3.293 1 93.62 314 LEU A C 1
ATOM 2214 O O . LEU A 1 314 ? -3.541 -20.844 -2.244 1 93.62 314 LEU A O 1
ATOM 2218 N N . VAL A 1 315 ? -3.357 -20.391 -4.426 1 94.56 315 VAL A N 1
ATOM 2219 C CA . VAL A 1 315 ? -4.695 -19.828 -4.48 1 94.56 315 VAL A CA 1
ATOM 2220 C C . VAL A 1 315 ? -5.738 -20.906 -4.25 1 94.56 315 VAL A C 1
ATOM 2222 O O . VAL A 1 315 ? -6.707 -20.719 -3.514 1 94.56 315 VAL A O 1
ATOM 2225 N N . LEU A 1 316 ? -5.539 -22.031 -4.91 1 93.56 316 LEU A N 1
ATOM 2226 C CA . LEU A 1 316 ? -6.461 -23.156 -4.727 1 93.56 316 LEU A CA 1
ATOM 2227 C C . LEU A 1 316 ? -6.453 -23.625 -3.277 1 93.56 316 LEU A C 1
ATOM 2229 O O . LEU A 1 316 ? -7.512 -23.906 -2.707 1 93.56 316 LEU A O 1
ATOM 2233 N N . GLY A 1 317 ? -5.316 -23.766 -2.754 1 91.25 317 GLY A N 1
ATOM 2234 C CA . GLY A 1 317 ? -5.219 -24.141 -1.353 1 91.25 317 GLY A CA 1
ATOM 2235 C C . GLY A 1 317 ? -5.871 -23.141 -0.417 1 91.25 317 GLY A C 1
ATOM 2236 O O . GLY A 1 317 ? -6.559 -23.516 0.532 1 91.25 317 GLY A O 1
ATOM 2237 N N . ALA A 1 318 ? -5.598 -21.891 -0.659 1 90.88 318 ALA A N 1
ATOM 2238 C CA . ALA A 1 318 ? -6.211 -20.844 0.15 1 90.88 318 ALA A CA 1
ATOM 2239 C C . ALA A 1 318 ? -7.73 -20.891 0.046 1 90.88 318 ALA A C 1
ATOM 2241 O O . ALA A 1 318 ? -8.438 -20.656 1.033 1 90.88 318 ALA A O 1
ATOM 2242 N N . ASP A 1 319 ? -8.188 -21.125 -1.134 1 89.81 319 ASP A N 1
ATOM 2243 C CA . ASP A 1 319 ? -9.633 -21.188 -1.329 1 89.81 319 ASP A CA 1
ATOM 2244 C C . ASP A 1 319 ? -10.25 -22.359 -0.582 1 89.81 319 ASP A C 1
ATOM 2246 O O . ASP A 1 319 ? -11.328 -22.234 -0.005 1 89.81 319 ASP A O 1
ATOM 2250 N N . VAL A 1 320 ? -9.602 -23.469 -0.657 1 87.19 320 VAL A N 1
ATOM 2251 C CA . VAL A 1 320 ? -10.094 -24.656 0.051 1 87.19 320 VAL A CA 1
ATOM 2252 C C . VAL A 1 320 ? -10.141 -24.375 1.552 1 87.19 320 VAL A C 1
ATOM 2254 O O . VAL A 1 320 ? -11.109 -24.734 2.227 1 87.19 320 VAL A O 1
ATOM 2257 N N . LEU A 1 321 ? -9.172 -23.75 1.99 1 84.62 321 LEU A N 1
ATOM 2258 C CA . LEU A 1 321 ? -9.133 -23.391 3.406 1 84.62 321 LEU A CA 1
ATOM 2259 C C . LEU A 1 321 ? -10.211 -22.375 3.744 1 84.62 321 LEU A C 1
ATOM 2261 O O . LEU A 1 321 ? -10.797 -22.406 4.824 1 84.62 321 LEU A O 1
ATOM 2265 N N . ALA A 1 322 ? -10.375 -21.453 2.855 1 82.38 322 ALA A N 1
ATOM 2266 C CA . ALA A 1 322 ? -11.359 -20.391 3.062 1 82.38 322 ALA A CA 1
ATOM 2267 C C . ALA A 1 322 ? -12.773 -20.969 3.154 1 82.38 322 ALA A C 1
ATOM 2269 O O . ALA A 1 322 ? -13.617 -20.438 3.879 1 82.38 322 ALA A O 1
ATOM 2270 N N . GLN A 1 323 ? -13.07 -21.969 2.453 1 78.31 323 GLN A N 1
ATOM 2271 C CA . GLN A 1 323 ? -14.398 -22.578 2.412 1 78.31 323 GLN A CA 1
ATOM 2272 C C . GLN A 1 323 ? -14.633 -23.484 3.621 1 78.31 323 GLN A C 1
ATOM 2274 O O . GLN A 1 323 ? -15.773 -23.703 4.027 1 78.31 323 GLN A O 1
ATOM 2279 N N . ASN A 1 324 ? -13.594 -24 4.129 1 74 324 ASN A N 1
ATOM 2280 C CA . ASN A 1 324 ? -13.789 -25.016 5.152 1 74 324 ASN A CA 1
ATOM 2281 C C . ASN A 1 324 ? -13.375 -24.516 6.535 1 74 324 ASN A C 1
ATOM 2283 O O . ASN A 1 324 ? -13.484 -25.234 7.523 1 74 324 ASN A O 1
ATOM 2287 N N . ALA A 1 325 ? -12.906 -23.312 6.652 1 63.03 325 ALA A N 1
ATOM 2288 C CA . ALA A 1 325 ? -12.516 -22.828 7.973 1 63.03 325 ALA A CA 1
ATOM 2289 C C . ALA A 1 325 ? -13.742 -22.547 8.836 1 63.03 325 ALA A C 1
ATOM 2291 O O . ALA A 1 325 ? -14.672 -21.875 8.398 1 63.03 325 ALA A O 1
ATOM 2292 N N . PRO A 1 326 ? -14.055 -23.281 9.922 1 55.5 326 PRO A N 1
ATOM 2293 C CA . PRO A 1 326 ? -15.258 -23.25 10.758 1 55.5 326 PRO A CA 1
ATOM 2294 C C . PRO A 1 326 ? -15.609 -21.844 11.219 1 55.5 326 PRO A C 1
ATOM 2296 O O . PRO A 1 326 ? -16.797 -21.5 11.297 1 55.5 326 PRO A O 1
ATOM 2299 N N . LEU A 1 327 ? -14.781 -21.172 11.859 1 50.06 327 LEU A N 1
ATOM 2300 C CA . LEU A 1 327 ? -15.094 -19.938 12.586 1 50.06 327 LEU A CA 1
ATOM 2301 C C . LEU A 1 327 ? -15.195 -18.75 11.625 1 50.06 327 LEU A C 1
ATOM 2303 O O . LEU A 1 327 ? -15.703 -17.688 12 1 50.06 327 LEU A O 1
ATOM 2307 N N . ILE A 1 328 ? -14.758 -18.953 10.461 1 54.38 328 ILE A N 1
ATOM 2308 C CA . ILE A 1 328 ? -14.516 -17.75 9.68 1 54.38 328 ILE A CA 1
ATOM 2309 C C . ILE A 1 328 ? -15.25 -17.828 8.344 1 54.38 328 ILE A C 1
ATOM 2311 O O . ILE A 1 328 ? -15.016 -17.016 7.449 1 54.38 328 ILE A O 1
ATOM 2315 N N . SER A 1 329 ? -16.281 -18.859 8.102 1 59.47 329 SER A N 1
ATOM 2316 C CA . SER A 1 329 ? -16.859 -19.062 6.785 1 59.47 329 SER A CA 1
ATOM 2317 C C . SER A 1 329 ? -17.984 -18.062 6.512 1 59.47 329 SER A C 1
ATOM 2319 O O . SER A 1 329 ? -18.75 -17.734 7.41 1 59.47 329 SER A O 1
ATOM 2321 N N . PRO A 1 330 ? -17.781 -17.328 5.203 1 67.62 330 PRO A N 1
ATOM 2322 C CA . PRO A 1 330 ? -17.062 -17.266 3.922 1 67.62 330 PRO A CA 1
ATOM 2323 C C . PRO A 1 330 ? -15.961 -16.203 3.922 1 67.62 330 PRO A C 1
ATOM 2325 O O . PRO A 1 330 ? -16.219 -15.031 4.18 1 67.62 330 PRO A O 1
ATOM 2328 N N . VAL A 1 331 ? -14.742 -16.656 4.055 1 79.56 331 VAL A N 1
ATOM 2329 C CA . VAL A 1 331 ? -13.586 -15.766 3.949 1 79.56 331 VAL A CA 1
ATOM 2330 C C . VAL A 1 331 ? -13.133 -15.688 2.494 1 79.56 331 VAL A C 1
ATOM 2332 O O . VAL A 1 331 ? -12.914 -16.703 1.844 1 79.56 331 VAL A O 1
ATOM 2335 N N . PRO A 1 332 ? -13.102 -14.492 2.037 1 86.31 332 PRO A N 1
ATOM 2336 C CA . PRO A 1 332 ? -12.594 -14.352 0.668 1 86.31 332 PRO A CA 1
ATOM 2337 C C . PRO A 1 332 ? -11.18 -14.891 0.506 1 86.31 332 PRO A C 1
ATOM 2339 O O . PRO A 1 332 ? -10.367 -14.805 1.434 1 86.31 332 PRO A O 1
ATOM 2342 N N . THR A 1 333 ? -10.977 -15.547 -0.583 1 87.88 333 THR A N 1
ATOM 2343 C CA . THR A 1 333 ? -9.695 -16.172 -0.886 1 87.88 333 THR A CA 1
ATOM 2344 C C . THR A 1 333 ? -8.562 -15.156 -0.749 1 87.88 333 THR A C 1
ATOM 2346 O O . THR A 1 333 ? -7.473 -15.5 -0.271 1 87.88 333 THR A O 1
ATOM 2349 N N . GLY A 1 334 ? -8.844 -13.945 -1.136 1 87.88 334 GLY A N 1
ATOM 2350 C CA . GLY A 1 334 ? -7.832 -12.906 -1.062 1 87.88 334 GLY A CA 1
ATOM 2351 C C . GLY A 1 334 ? -7.352 -12.641 0.353 1 87.88 334 GLY A C 1
ATOM 2352 O O . GLY A 1 334 ? -6.172 -12.367 0.571 1 87.88 334 GLY A O 1
ATOM 2353 N N . VAL A 1 335 ? -8.195 -12.742 1.276 1 87.88 335 VAL A N 1
ATOM 2354 C CA . VAL A 1 335 ? -7.855 -12.516 2.678 1 87.88 335 VAL A CA 1
ATOM 2355 C C . VAL A 1 335 ? -6.918 -13.617 3.172 1 87.88 335 VAL A C 1
ATOM 2357 O O . VAL A 1 335 ? -5.93 -13.336 3.855 1 87.88 335 VAL A O 1
ATOM 2360 N N . LEU A 1 336 ? -7.168 -14.766 2.77 1 87.75 336 LEU A N 1
ATOM 2361 C CA . LEU A 1 336 ? -6.379 -15.891 3.25 1 87.75 336 LEU A CA 1
ATOM 2362 C C . LEU A 1 336 ? -4.988 -15.891 2.617 1 87.75 336 LEU A C 1
ATOM 2364 O O . LEU A 1 336 ? -4 -16.219 3.277 1 87.75 336 LEU A O 1
ATOM 2368 N N . THR A 1 337 ? -4.953 -15.547 1.355 1 89.94 337 THR A N 1
ATOM 2369 C CA . THR A 1 337 ? -3.645 -15.484 0.718 1 89.94 337 THR A CA 1
ATOM 2370 C C . THR A 1 337 ? -2.787 -14.391 1.359 1 89.94 337 THR A C 1
ATOM 2372 O O . THR A 1 337 ? -1.574 -14.555 1.506 1 89.94 337 THR A O 1
ATOM 2375 N N . ALA A 1 338 ? -3.41 -13.359 1.715 1 86.56 338 ALA A N 1
ATOM 2376 C CA . ALA A 1 338 ? -2.674 -12.281 2.365 1 86.56 338 ALA A CA 1
ATOM 2377 C C . ALA A 1 338 ? -2.25 -12.68 3.777 1 86.56 338 ALA A C 1
ATOM 2379 O O . ALA A 1 338 ? -1.134 -12.375 4.203 1 86.56 338 ALA A O 1
ATOM 2380 N N . LEU A 1 339 ? -3.1 -13.328 4.492 1 85.38 339 LEU A N 1
ATOM 2381 C CA . LEU A 1 339 ? -2.82 -13.742 5.863 1 85.38 339 LEU A CA 1
ATOM 2382 C C . LEU A 1 339 ? -1.692 -14.766 5.902 1 85.38 339 LEU A C 1
ATOM 2384 O O . LEU A 1 339 ? -0.905 -14.789 6.852 1 85.38 339 LEU A O 1
ATOM 2388 N N . LEU A 1 340 ? -1.607 -15.484 4.867 1 86.12 340 LEU A N 1
ATOM 2389 C CA . LEU A 1 340 ? -0.553 -16.484 4.797 1 86.12 340 LEU A CA 1
ATOM 2390 C C . LEU A 1 340 ? 0.693 -15.922 4.125 1 86.12 340 LEU A C 1
ATOM 2392 O O . LEU A 1 340 ? 1.815 -16.203 4.551 1 86.12 340 LEU A O 1
ATOM 2396 N N . GLY A 1 341 ? 0.423 -15.211 3.188 1 85.56 341 GLY A N 1
ATOM 2397 C CA . GLY A 1 341 ? 1.516 -14.688 2.387 1 85.56 341 GLY A CA 1
ATOM 2398 C C . GLY A 1 341 ? 2.357 -13.664 3.127 1 85.56 341 GLY A C 1
ATOM 2399 O O . GLY A 1 341 ? 3.586 -13.672 3.029 1 85.56 341 GLY A O 1
ATOM 2400 N N . ALA A 1 342 ? 1.672 -12.805 3.859 1 83.94 342 ALA A N 1
ATOM 2401 C CA . ALA A 1 342 ? 2.387 -11.734 4.555 1 83.94 342 ALA A CA 1
ATOM 2402 C C . ALA A 1 342 ? 3.355 -12.305 5.586 1 83.94 342 ALA A C 1
ATOM 2404 O O . ALA A 1 342 ? 4.539 -11.961 5.59 1 83.94 342 ALA A O 1
ATOM 2405 N N . PRO A 1 343 ? 2.961 -13.141 6.438 1 82.62 343 PRO A N 1
ATOM 2406 C CA . PRO A 1 343 ? 3.918 -13.734 7.371 1 82.62 343 PRO A CA 1
ATOM 2407 C C . PRO A 1 343 ? 5.047 -14.484 6.664 1 82.62 343 PRO A C 1
ATOM 2409 O O . PRO A 1 343 ? 6.195 -14.445 7.117 1 82.62 343 PRO A O 1
ATOM 2412 N N . TYR A 1 344 ? 4.707 -15.133 5.645 1 83.06 344 TYR A N 1
ATOM 2413 C CA . TYR A 1 344 ? 5.746 -15.812 4.875 1 83.06 344 TYR A CA 1
ATOM 2414 C C . TYR A 1 344 ? 6.762 -14.812 4.328 1 83.06 344 TYR A C 1
ATOM 2416 O O . TYR A 1 344 ? 7.969 -15.07 4.352 1 83.06 344 TYR A O 1
ATOM 2424 N N . PHE A 1 345 ? 6.227 -13.789 3.834 1 78.12 345 PHE A N 1
ATOM 2425 C CA . PHE A 1 345 ? 7.102 -12.742 3.316 1 78.12 345 PHE A CA 1
ATOM 2426 C C . PHE A 1 345 ? 8.07 -12.266 4.391 1 78.12 345 PHE A C 1
ATOM 2428 O O . PHE A 1 345 ? 9.266 -12.109 4.133 1 78.12 345 PHE A O 1
ATOM 2435 N N . VAL A 1 346 ? 7.512 -12.078 5.508 1 76.44 346 VAL A N 1
ATOM 2436 C CA . VAL A 1 346 ? 8.328 -11.617 6.629 1 76.44 346 VAL A CA 1
ATOM 2437 C C . VAL A 1 346 ? 9.375 -12.68 6.973 1 76.44 346 VAL A C 1
ATOM 2439 O O . VAL A 1 346 ? 10.539 -12.352 7.207 1 76.44 346 VAL A O 1
ATOM 2442 N N . TRP A 1 347 ? 8.984 -13.844 6.969 1 80.25 347 TRP A N 1
ATOM 2443 C CA . TRP A 1 347 ? 9.883 -14.961 7.266 1 80.25 347 TRP A CA 1
ATOM 2444 C C . TRP A 1 347 ? 11 -15.055 6.234 1 80.25 347 TRP A C 1
ATOM 2446 O O . TRP A 1 347 ? 12.164 -15.258 6.586 1 80.25 347 TRP A O 1
ATOM 2456 N N . LEU A 1 348 ? 10.703 -14.867 5.012 1 75.56 348 LEU A N 1
ATOM 2457 C CA . LEU A 1 348 ? 11.664 -14.945 3.92 1 75.56 348 LEU A CA 1
ATOM 2458 C C . LEU A 1 348 ? 12.719 -13.852 4.051 1 75.56 348 LEU A C 1
ATOM 2460 O O . LEU A 1 348 ? 13.906 -14.102 3.836 1 75.56 348 LEU A O 1
ATOM 2464 N N . ILE A 1 349 ? 12.312 -12.758 4.418 1 71.56 349 ILE A N 1
ATOM 2465 C CA . ILE A 1 349 ? 13.227 -11.617 4.512 1 71.56 349 ILE A CA 1
ATOM 2466 C C . ILE A 1 349 ? 14.133 -11.789 5.727 1 71.56 349 ILE A C 1
ATOM 2468 O O . ILE A 1 349 ? 15.305 -11.406 5.688 1 71.56 349 ILE A O 1
ATOM 2472 N N . LEU A 1 350 ? 13.555 -12.297 6.805 1 72.69 350 LEU A N 1
ATOM 2473 C CA . LEU A 1 350 ? 14.328 -12.469 8.031 1 72.69 350 LEU A CA 1
ATOM 2474 C C . LEU A 1 350 ? 15.375 -13.562 7.867 1 72.69 350 LEU A C 1
ATOM 2476 O O . LEU A 1 350 ? 16.406 -13.547 8.547 1 72.69 350 LEU A O 1
ATOM 2480 N N . ARG A 1 351 ? 15.047 -14.383 7.047 1 71.56 351 ARG A N 1
ATOM 2481 C CA . ARG A 1 351 ? 15.992 -15.477 6.855 1 71.56 351 ARG A CA 1
ATOM 2482 C C . ARG A 1 351 ? 17.094 -15.086 5.867 1 71.56 351 ARG A C 1
ATOM 2484 O O . ARG A 1 351 ? 18.172 -15.672 5.871 1 71.56 351 ARG A O 1
ATOM 2491 N N . ARG A 1 352 ? 16.734 -14.141 4.984 1 62.59 352 ARG A N 1
ATOM 2492 C CA . ARG A 1 352 ? 17.75 -13.75 4.008 1 62.59 352 ARG A CA 1
ATOM 2493 C C . ARG A 1 352 ? 18.906 -13.023 4.68 1 62.59 352 ARG A C 1
ATOM 2495 O O . ARG A 1 352 ? 18.688 -12.133 5.508 1 62.59 352 ARG A O 1
ATOM 2502 N N . ARG A 1 353 ? 20 -13.602 4.934 1 54.78 353 ARG A N 1
ATOM 2503 C CA . ARG A 1 353 ? 21.25 -13.039 5.438 1 54.78 353 ARG A CA 1
ATOM 2504 C C . ARG A 1 353 ? 21.641 -11.789 4.66 1 54.78 353 ARG A C 1
ATOM 2506 O O . ARG A 1 353 ? 21.547 -11.758 3.43 1 54.78 353 ARG A O 1
ATOM 2513 N N . PRO A 1 354 ? 21.672 -10.523 5.234 1 51 354 PRO A N 1
ATOM 2514 C CA . PRO A 1 354 ? 22.031 -9.242 4.641 1 51 354 PRO A CA 1
ATOM 2515 C C . PRO A 1 354 ? 23.109 -9.375 3.561 1 51 354 PRO A C 1
ATOM 2517 O O . PRO A 1 354 ? 23.172 -8.547 2.646 1 51 354 PRO A O 1
ATOM 2520 N N . GLY A 1 355 ? 23.891 -10.453 3.393 1 42.78 355 GLY A N 1
ATOM 2521 C CA . GLY A 1 355 ? 25.047 -10.695 2.561 1 42.78 355 GLY A CA 1
ATOM 2522 C C . GLY A 1 355 ? 24.766 -11.617 1.388 1 42.78 355 GLY A C 1
ATOM 2523 O O . GLY A 1 355 ? 25.672 -11.969 0.632 1 42.78 355 GLY A O 1
ATOM 2524 N N . ALA A 1 356 ? 23.859 -12.336 1.267 1 38.38 356 ALA A N 1
ATOM 2525 C CA . ALA A 1 356 ? 23.797 -13.273 0.151 1 38.38 356 ALA A CA 1
ATOM 2526 C C . ALA A 1 356 ? 23.422 -12.562 -1.146 1 38.38 356 ALA A C 1
ATOM 2528 O O . ALA A 1 356 ? 22.25 -12.25 -1.369 1 38.38 356 ALA A O 1
ATOM 2529 N N . THR A 1 357 ? 24.031 -11.609 -1.64 1 35.41 357 THR A N 1
ATOM 2530 C CA . THR A 1 357 ? 24.125 -11.281 -3.057 1 35.41 357 THR A CA 1
ATOM 2531 C C . THR A 1 357 ? 23.984 -12.539 -3.914 1 35.41 357 THR A C 1
ATOM 2533 O O . THR A 1 357 ? 24.781 -13.469 -3.795 1 35.41 357 THR A O 1
ATOM 2536 N N . SER A 1 358 ? 22.844 -13.094 -4.266 1 30.7 358 SER A N 1
ATOM 2537 C CA . SER A 1 358 ? 23.078 -14.07 -5.316 1 30.7 358 SER A CA 1
ATOM 2538 C C . SER A 1 358 ? 23.875 -13.469 -6.469 1 30.7 358 SER A C 1
ATOM 2540 O O . SER A 1 358 ? 23.766 -12.273 -6.75 1 30.7 358 SER A O 1
ATOM 2542 N N . MET B 1 1 ? 60.562 48.906 -4.289 1 35.31 1 MET B N 1
ATOM 2543 C CA . MET B 1 1 ? 61.031 47.906 -3.334 1 35.31 1 MET B CA 1
ATOM 2544 C C . MET B 1 1 ? 60.031 47.688 -2.209 1 35.31 1 MET B C 1
ATOM 2546 O O . MET B 1 1 ? 60.219 46.844 -1.335 1 35.31 1 MET B O 1
ATOM 2550 N N . GLU B 1 2 ? 59.156 48.656 -1.946 1 43.47 2 GLU B N 1
ATOM 2551 C CA . GLU B 1 2 ? 58.188 48.562 -0.852 1 43.47 2 GLU B CA 1
ATOM 2552 C C . GLU B 1 2 ? 57.125 47.5 -1.13 1 43.47 2 GLU B C 1
ATOM 2554 O O . GLU B 1 2 ? 56.188 47.344 -0.332 1 43.47 2 GLU B O 1
ATOM 2559 N N . LEU B 1 3 ? 57 47.156 -2.377 1 49.16 3 LEU B N 1
ATOM 2560 C CA . LEU B 1 3 ? 55.906 46.25 -2.719 1 49.16 3 LEU B CA 1
ATOM 2561 C C . LEU B 1 3 ? 56 44.938 -1.965 1 49.16 3 LEU B C 1
ATOM 2563 O O . LEU B 1 3 ? 55.031 44.188 -1.857 1 49.16 3 LEU B O 1
ATOM 2567 N N . LEU B 1 4 ? 57.281 44.5 -1.699 1 47.88 4 LEU B N 1
ATOM 2568 C CA . LEU B 1 4 ? 57.562 43.094 -1.423 1 47.88 4 LEU B CA 1
ATOM 2569 C C . LEU B 1 4 ? 57.125 42.719 -0 1 47.88 4 LEU B C 1
ATOM 2571 O O . LEU B 1 4 ? 57.156 41.562 0.369 1 47.88 4 LEU B O 1
ATOM 2575 N N . THR B 1 5 ? 57.219 43.656 0.955 1 45.88 5 THR B N 1
ATOM 2576 C CA . THR B 1 5 ? 57.406 43.156 2.316 1 45.88 5 THR B CA 1
ATOM 2577 C C . THR B 1 5 ? 56.062 42.844 2.961 1 45.88 5 THR B C 1
ATOM 2579 O O . THR B 1 5 ? 55.75 43.344 4.043 1 45.88 5 THR B O 1
ATOM 2582 N N . ARG B 1 6 ? 54.938 42.969 2.273 1 55.41 6 ARG B N 1
ATOM 2583 C CA . ARG B 1 6 ? 53.844 42.531 3.133 1 55.41 6 ARG B CA 1
ATOM 2584 C C . ARG B 1 6 ? 54.031 41.125 3.621 1 55.41 6 ARG B C 1
ATOM 2586 O O . ARG B 1 6 ? 54.312 40.219 2.824 1 55.41 6 ARG B O 1
ATOM 2593 N N . SER B 1 7 ? 54.281 40.906 4.879 1 62.72 7 SER B N 1
ATOM 2594 C CA . SER B 1 7 ? 54.625 39.625 5.504 1 62.72 7 SER B CA 1
ATOM 2595 C C . SER B 1 7 ? 53.562 38.562 5.23 1 62.72 7 SER B C 1
ATOM 2597 O O . SER B 1 7 ? 52.375 38.875 5.168 1 62.72 7 SER B O 1
ATOM 2599 N N . PRO B 1 8 ? 53.969 37.344 4.777 1 65.56 8 PRO B N 1
ATOM 2600 C CA . PRO B 1 8 ? 53.094 36.219 4.551 1 65.56 8 PRO B CA 1
ATOM 2601 C C . PRO B 1 8 ? 52.062 36.031 5.664 1 65.56 8 PRO B C 1
ATOM 2603 O O . PRO B 1 8 ? 50.969 35.5 5.426 1 65.56 8 PRO B O 1
ATOM 2606 N N . ALA B 1 9 ? 52.25 36.656 6.773 1 66.12 9 ALA B N 1
ATOM 2607 C CA . ALA B 1 9 ? 51.344 36.562 7.918 1 66.12 9 ALA B CA 1
ATOM 2608 C C . ALA B 1 9 ? 50.156 37.5 7.762 1 66.12 9 ALA B C 1
ATOM 2610 O O . ALA B 1 9 ? 49.031 37.156 8.102 1 66.12 9 ALA B O 1
ATOM 2611 N N . ALA B 1 10 ? 50.469 38.688 7.305 1 65.31 10 ALA B N 1
ATOM 2612 C CA . ALA B 1 10 ? 49.406 39.688 7.121 1 65.31 10 ALA B CA 1
ATOM 2613 C C . ALA B 1 10 ? 48.438 39.25 6.027 1 65.31 10 ALA B C 1
ATOM 2615 O O . ALA B 1 10 ? 47.219 39.406 6.164 1 65.31 10 ALA B O 1
ATOM 2616 N N . ASP B 1 11 ? 48.938 38.594 4.965 1 67.06 11 ASP B N 1
ATOM 2617 C CA . ASP B 1 11 ? 48.125 38.062 3.887 1 67.06 11 ASP B CA 1
ATOM 2618 C C . ASP B 1 11 ? 47.312 36.875 4.363 1 67.06 11 ASP B C 1
ATOM 2620 O O . ASP B 1 11 ? 46.156 36.688 3.971 1 67.06 11 ASP B O 1
ATOM 2624 N N . ALA B 1 12 ? 47.875 36.156 5.355 1 68.25 12 ALA B N 1
ATOM 2625 C CA . ALA B 1 12 ? 47.156 35 5.918 1 68.25 12 ALA B CA 1
ATOM 2626 C C . ALA B 1 12 ? 46.031 35.469 6.844 1 68.25 12 ALA B C 1
ATOM 2628 O O . ALA B 1 12 ? 44.938 34.875 6.852 1 68.25 12 ALA B O 1
ATOM 2629 N N . SER B 1 13 ? 46.406 36.594 7.484 1 68.69 13 SER B N 1
ATOM 2630 C CA . SER B 1 13 ? 45.375 37.125 8.383 1 68.69 13 SER B CA 1
ATOM 2631 C C . SER B 1 13 ? 44.219 37.75 7.605 1 68.69 13 SER B C 1
ATOM 2633 O O . SER B 1 13 ? 43.062 37.625 7.996 1 68.69 13 SER B O 1
ATOM 2635 N N . ALA B 1 14 ? 44.531 38.406 6.574 1 72.19 14 ALA B N 1
ATOM 2636 C CA . ALA B 1 14 ? 43.5 39 5.723 1 72.19 14 ALA B CA 1
ATOM 2637 C C . ALA B 1 14 ? 42.656 37.938 5.051 1 72.19 14 ALA B C 1
ATOM 2639 O O . ALA B 1 14 ? 41.438 38.062 4.953 1 72.19 14 ALA B O 1
ATOM 2640 N N . LEU B 1 15 ? 43.281 36.812 4.633 1 70.94 15 LEU B N 1
ATOM 2641 C CA . LEU B 1 15 ? 42.562 35.688 4.012 1 70.94 15 LEU B CA 1
ATOM 2642 C C . LEU B 1 15 ? 41.656 35 5.02 1 70.94 15 LEU B C 1
ATOM 2644 O O . LEU B 1 15 ? 40.562 34.594 4.684 1 70.94 15 LEU B O 1
ATOM 2648 N N . ARG B 1 16 ? 42.156 34.906 6.277 1 75.62 16 ARG B N 1
ATOM 2649 C CA . ARG B 1 16 ? 41.375 34.312 7.348 1 75.62 16 ARG B CA 1
ATOM 2650 C C . ARG B 1 16 ? 40.156 35.156 7.699 1 75.62 16 ARG B C 1
ATOM 2652 O O . ARG B 1 16 ? 39.062 34.625 7.91 1 75.62 16 ARG B O 1
ATOM 2659 N N . THR B 1 17 ? 40.375 36.438 7.719 1 70.25 17 THR B N 1
ATOM 2660 C CA . THR B 1 17 ? 39.281 37.344 8.039 1 70.25 17 THR B CA 1
ATOM 2661 C C . THR B 1 17 ? 38.25 37.375 6.918 1 70.25 17 THR B C 1
ATOM 2663 O O . THR B 1 17 ? 37.062 37.406 7.176 1 70.25 17 THR B O 1
ATOM 2666 N N . GLU B 1 18 ? 38.688 37.312 5.711 1 72.31 18 GLU B N 1
ATOM 2667 C CA . GLU B 1 18 ? 37.781 37.281 4.57 1 72.31 18 GLU B CA 1
ATOM 2668 C C . GLU B 1 18 ? 37 35.969 4.516 1 72.31 18 GLU B C 1
ATOM 2670 O O . GLU B 1 18 ? 35.812 35.969 4.188 1 72.31 18 GLU B O 1
ATOM 2675 N N . THR B 1 19 ? 37.688 34.844 4.809 1 73.38 19 THR B N 1
ATOM 2676 C CA . THR B 1 19 ? 37.031 33.531 4.832 1 73.38 19 THR B CA 1
ATOM 2677 C C . THR B 1 19 ? 36 33.469 5.953 1 73.38 19 THR B C 1
ATOM 2679 O O . THR B 1 19 ? 34.906 32.969 5.758 1 73.38 19 THR B O 1
ATOM 2682 N N . LEU B 1 20 ? 36.375 34.062 7.082 1 71.5 20 LEU B N 1
ATOM 2683 C CA . LEU B 1 20 ? 35.438 34.094 8.211 1 71.5 20 LEU B CA 1
ATOM 2684 C C . LEU B 1 20 ? 34.25 35 7.895 1 71.5 20 LEU B C 1
ATOM 2686 O O . LEU B 1 20 ? 33.094 34.656 8.242 1 71.5 20 LEU B O 1
ATOM 2690 N N . ALA B 1 21 ? 34.438 36.094 7.301 1 69.69 21 ALA B N 1
ATOM 2691 C CA . ALA B 1 21 ? 33.375 37 6.922 1 69.69 21 ALA B CA 1
ATOM 2692 C C . ALA B 1 21 ? 32.406 36.344 5.926 1 69.69 21 ALA B C 1
ATOM 2694 O O . ALA B 1 21 ? 31.203 36.531 6.016 1 69.69 21 ALA B O 1
ATOM 2695 N N . ARG B 1 22 ? 32.969 35.594 4.996 1 69.12 22 ARG B N 1
ATOM 2696 C CA . ARG B 1 22 ? 32.125 34.875 4.02 1 69.12 22 ARG B CA 1
ATOM 2697 C C . ARG B 1 22 ? 31.328 33.781 4.68 1 69.12 22 ARG B C 1
ATOM 2699 O O . ARG B 1 22 ? 30.156 33.562 4.336 1 69.12 22 ARG B O 1
ATOM 2706 N N . LEU B 1 23 ? 31.875 33.125 5.648 1 69.31 23 LEU B N 1
ATOM 2707 C CA . LEU B 1 23 ? 31.172 32.094 6.383 1 69.31 23 LEU B CA 1
ATOM 2708 C C . LEU B 1 23 ? 30.031 32.656 7.223 1 69.31 23 LEU B C 1
ATOM 2710 O O . LEU B 1 23 ? 28.953 32.094 7.293 1 69.31 23 LEU B O 1
ATOM 2714 N N . LEU B 1 24 ? 30.406 33.844 7.844 1 69.19 24 LEU B N 1
ATOM 2715 C CA . LEU B 1 24 ? 29.391 34.5 8.656 1 69.19 24 LEU B CA 1
ATOM 2716 C C . LEU B 1 24 ? 28.266 35.031 7.785 1 69.19 24 LEU B C 1
ATOM 2718 O O . LEU B 1 24 ? 27.094 35 8.164 1 69.19 24 LEU B O 1
ATOM 2722 N N . ALA B 1 25 ? 28.609 35.562 6.668 1 67.19 25 ALA B N 1
ATOM 2723 C CA . ALA B 1 25 ? 27.609 36.062 5.723 1 67.19 25 ALA B CA 1
ATOM 2724 C C . ALA B 1 25 ? 26.734 34.938 5.211 1 67.19 25 ALA B C 1
ATOM 2726 O O . ALA B 1 25 ? 25.516 35.125 5.062 1 67.19 25 ALA B O 1
ATOM 2727 N N . ASP B 1 26 ? 27.297 33.844 4.961 1 66.88 26 ASP B N 1
ATOM 2728 C CA . ASP B 1 26 ? 26.562 32.656 4.516 1 66.88 26 ASP B CA 1
ATOM 2729 C C . ASP B 1 26 ? 25.609 32.156 5.602 1 66.88 26 ASP B C 1
ATOM 2731 O O . ASP B 1 26 ? 24.484 31.766 5.312 1 66.88 26 ASP B O 1
ATOM 2735 N N . ARG B 1 27 ? 26.125 32.312 6.812 1 67.5 27 ARG B N 1
ATOM 2736 C CA . ARG B 1 27 ? 25.281 31.906 7.941 1 67.5 27 ARG B CA 1
ATOM 2737 C C . ARG B 1 27 ? 24.125 32.875 8.133 1 67.5 27 ARG B C 1
ATOM 2739 O O . ARG B 1 27 ? 23 32.438 8.414 1 67.5 27 ARG B O 1
ATOM 2746 N N . ARG B 1 28 ? 24.453 34.188 8.062 1 67.44 28 ARG B N 1
ATOM 2747 C CA . ARG B 1 28 ? 23.406 35.188 8.211 1 67.44 28 ARG B CA 1
ATOM 2748 C C . ARG B 1 28 ? 22.375 35.062 7.094 1 67.44 28 ARG B C 1
ATOM 2750 O O . ARG B 1 28 ? 21.172 35.219 7.332 1 67.44 28 ARG B O 1
ATOM 2757 N N . ALA B 1 29 ? 22.859 34.906 5.906 1 69.38 29 ALA B N 1
ATOM 2758 C CA . ALA B 1 29 ? 21.953 34.75 4.77 1 69.38 29 ALA B CA 1
ATOM 2759 C C . ALA B 1 29 ? 21.078 33.5 4.945 1 69.38 29 ALA B C 1
ATOM 2761 O O . ALA B 1 29 ? 19.875 33.531 4.637 1 69.38 29 ALA B O 1
ATOM 2762 N N . ARG B 1 30 ? 21.625 32.531 5.379 1 71.56 30 ARG B N 1
ATOM 2763 C CA . ARG B 1 30 ? 20.875 31.297 5.629 1 71.56 30 ARG B CA 1
ATOM 2764 C C . ARG B 1 30 ? 19.859 31.5 6.746 1 71.56 30 ARG B C 1
ATOM 2766 O O . ARG B 1 30 ? 18.734 30.984 6.676 1 71.56 30 ARG B O 1
ATOM 2773 N N . SER B 1 31 ? 20.359 32.344 7.707 1 75.88 31 SER B N 1
ATOM 2774 C CA . SER B 1 31 ? 19.469 32.625 8.828 1 75.88 31 SER B CA 1
ATOM 2775 C C . SER B 1 31 ? 18.312 33.531 8.391 1 75.88 31 SER B C 1
ATOM 2777 O O . SER B 1 31 ? 17.172 33.344 8.797 1 75.88 31 SER B O 1
ATOM 2779 N N . ARG B 1 32 ? 18.609 34.5 7.586 1 74.5 32 ARG B N 1
ATOM 2780 C CA . ARG B 1 32 ? 17.578 35.406 7.082 1 74.5 32 ARG B CA 1
ATOM 2781 C C . ARG B 1 32 ? 16.578 34.656 6.211 1 74.5 32 ARG B C 1
ATOM 2783 O O . ARG B 1 32 ? 15.367 34.906 6.289 1 74.5 32 ARG B O 1
ATOM 2790 N N . ARG B 1 33 ? 17.031 33.75 5.457 1 77.81 33 ARG B N 1
ATOM 2791 C CA . ARG B 1 33 ? 16.172 32.938 4.613 1 77.81 33 ARG B CA 1
ATOM 2792 C C . ARG B 1 33 ? 15.242 32.062 5.461 1 77.81 33 ARG B C 1
ATOM 2794 O O . ARG B 1 33 ? 14.062 31.922 5.137 1 77.81 33 ARG B O 1
ATOM 2801 N N . THR B 1 34 ? 15.773 31.641 6.469 1 79.62 34 THR B N 1
ATOM 2802 C CA . THR B 1 34 ? 14.977 30.812 7.367 1 79.62 34 THR B CA 1
ATOM 2803 C C . THR B 1 34 ? 13.891 31.656 8.039 1 79.62 34 THR B C 1
ATOM 2805 O O . THR B 1 34 ? 12.742 31.219 8.133 1 79.62 34 THR B O 1
ATOM 2808 N N . VAL B 1 35 ? 14.281 32.844 8.43 1 79.56 35 VAL B N 1
ATOM 2809 C CA . VAL B 1 35 ? 13.328 33.719 9.109 1 79.56 35 VAL B CA 1
ATOM 2810 C C . VAL B 1 35 ? 12.242 34.156 8.133 1 79.56 35 VAL B C 1
ATOM 2812 O O . VAL B 1 35 ? 11.055 34.188 8.484 1 79.56 35 VAL B O 1
ATOM 2815 N N . LEU B 1 36 ? 12.602 34.469 6.938 1 81.25 36 LEU B N 1
ATOM 2816 C CA . LEU B 1 36 ? 11.633 34.875 5.926 1 81.25 36 LEU B CA 1
ATOM 2817 C C . LEU B 1 36 ? 10.703 33.719 5.562 1 81.25 36 LEU B C 1
ATOM 2819 O O . LEU B 1 36 ? 9.492 33.938 5.406 1 81.25 36 LEU B O 1
ATOM 2823 N N . THR B 1 37 ? 11.234 32.594 5.449 1 84.44 37 THR B N 1
ATOM 2824 C CA . THR B 1 37 ? 10.422 31.422 5.094 1 84.44 37 THR B CA 1
ATOM 2825 C C . THR B 1 37 ? 9.43 31.109 6.211 1 84.44 37 THR B C 1
ATOM 2827 O O . THR B 1 37 ? 8.273 30.781 5.945 1 84.44 37 THR B O 1
ATOM 2830 N N . VAL B 1 38 ? 9.906 31.25 7.387 1 82.12 38 VAL B N 1
ATOM 2831 C CA . VAL B 1 38 ? 9.039 31 8.531 1 82.12 38 VAL B CA 1
ATOM 2832 C C . VAL B 1 38 ? 7.93 32.031 8.586 1 82.12 38 VAL B C 1
ATOM 2834 O O . VAL B 1 38 ? 6.77 31.719 8.852 1 82.12 38 VAL B O 1
ATOM 2837 N N . ALA B 1 39 ? 8.344 33.25 8.297 1 82.56 39 ALA B N 1
ATOM 2838 C CA . ALA B 1 39 ? 7.367 34.344 8.289 1 82.56 39 ALA B CA 1
ATOM 2839 C C . ALA B 1 39 ? 6.32 34.125 7.199 1 82.56 39 ALA B C 1
ATOM 2841 O O . ALA B 1 39 ? 5.121 34.281 7.441 1 82.56 39 ALA B O 1
ATOM 2842 N N . VAL B 1 40 ? 6.762 33.75 6.074 1 85 40 VAL B N 1
ATOM 2843 C CA . VAL B 1 40 ? 5.859 33.5 4.949 1 85 40 VAL B CA 1
ATOM 2844 C C . VAL B 1 40 ? 4.934 32.344 5.266 1 85 40 VAL B C 1
ATOM 2846 O O . VAL B 1 40 ? 3.736 32.375 4.984 1 85 40 VAL B O 1
ATOM 2849 N N . LEU B 1 41 ? 5.473 31.359 5.801 1 86.5 41 LEU B N 1
ATOM 2850 C CA . LEU B 1 41 ? 4.68 30.188 6.16 1 86.5 41 LEU B CA 1
ATOM 2851 C C . LEU B 1 41 ? 3.66 30.531 7.242 1 86.5 41 LEU B C 1
ATOM 2853 O O . LEU B 1 41 ? 2.529 30.047 7.211 1 86.5 41 LEU B O 1
ATOM 2857 N N . ALA B 1 42 ? 4.094 31.359 8.164 1 84.38 42 ALA B N 1
ATOM 2858 C CA . ALA B 1 42 ? 3.18 31.797 9.211 1 84.38 42 ALA B CA 1
ATOM 2859 C C . ALA B 1 42 ? 2.018 32.594 8.625 1 84.38 42 ALA B C 1
ATOM 2861 O O . ALA B 1 42 ? 0.864 32.406 9.016 1 84.38 42 ALA B O 1
ATOM 2862 N N . VAL B 1 43 ? 2.336 33.438 7.695 1 84.44 43 VAL B N 1
ATOM 2863 C CA . VAL B 1 43 ? 1.31 34.25 7.035 1 84.44 43 VAL B CA 1
ATOM 2864 C C . VAL B 1 43 ? 0.379 33.344 6.234 1 84.44 43 VAL B C 1
ATOM 2866 O O . VAL B 1 43 ? -0.841 33.5 6.254 1 84.44 43 VAL B O 1
ATOM 2869 N N . LEU B 1 44 ? 0.942 32.406 5.605 1 87.25 44 LEU B N 1
ATOM 2870 C CA . LEU B 1 44 ? 0.155 31.438 4.824 1 87.25 44 LEU B CA 1
ATOM 2871 C C . LEU B 1 44 ? -0.774 30.641 5.727 1 87.25 44 LEU B C 1
ATOM 2873 O O . LEU B 1 44 ? -1.947 30.438 5.398 1 87.25 44 LEU B O 1
ATOM 2877 N N . LEU B 1 45 ? -0.255 30.188 6.777 1 87.75 45 LEU B N 1
ATOM 2878 C CA . LEU B 1 45 ? -1.037 29.375 7.711 1 87.75 45 LEU B CA 1
ATOM 2879 C C . LEU B 1 45 ? -2.184 30.188 8.305 1 87.75 45 LEU B C 1
ATOM 2881 O O . LEU B 1 45 ? -3.307 29.688 8.422 1 87.75 45 LEU B O 1
ATOM 2885 N N . THR B 1 46 ? -1.837 31.453 8.688 1 84.5 46 THR B N 1
ATOM 2886 C CA . THR B 1 46 ? -2.873 32.344 9.219 1 84.5 46 THR B CA 1
ATOM 2887 C C . THR B 1 46 ? -3.926 32.625 8.156 1 84.5 46 THR B C 1
ATOM 2889 O O . THR B 1 46 ? -5.121 32.656 8.445 1 84.5 46 THR B O 1
ATOM 2892 N N . GLY B 1 47 ? -3.443 32.875 6.945 1 85.75 47 GLY B N 1
ATOM 2893 C CA . GLY B 1 47 ? -4.371 33.094 5.848 1 85.75 47 GLY B CA 1
ATOM 2894 C C . GLY B 1 47 ? -5.273 31.891 5.586 1 85.75 47 GLY B C 1
ATOM 2895 O O . GLY B 1 47 ? -6.477 32.062 5.371 1 85.75 47 GLY B O 1
ATOM 2896 N N . LEU B 1 48 ? -4.699 30.766 5.617 1 86.31 48 LEU B N 1
ATOM 2897 C CA . LEU B 1 48 ? -5.473 29.547 5.391 1 86.31 48 LEU B CA 1
ATOM 2898 C C . LEU B 1 48 ? -6.461 29.312 6.531 1 86.31 48 LEU B C 1
ATOM 2900 O O . LEU B 1 48 ? -7.574 28.844 6.301 1 86.31 48 LEU B O 1
ATOM 2904 N N . LEU B 1 49 ? -5.992 29.594 7.703 1 84.75 49 LEU B N 1
ATOM 2905 C CA . LEU B 1 49 ? -6.867 29.438 8.859 1 84.75 49 LEU B CA 1
ATOM 2906 C C . LEU B 1 49 ? -8.086 30.359 8.742 1 84.75 49 LEU B C 1
ATOM 2908 O O . LEU B 1 49 ? -9.219 29.922 8.969 1 84.75 49 LEU B O 1
ATOM 2912 N N . VAL B 1 50 ? -7.836 31.547 8.32 1 79.88 50 VAL B N 1
ATOM 2913 C CA . VAL B 1 50 ? -8.906 32.531 8.141 1 79.88 50 VAL B CA 1
ATOM 2914 C C . VAL B 1 50 ? -9.82 32.094 6.996 1 79.88 50 VAL B C 1
ATOM 2916 O O . VAL B 1 50 ? -11.047 32.156 7.113 1 79.88 50 VAL B O 1
ATOM 2919 N N . ALA B 1 51 ? -9.203 31.609 6.004 1 79.5 51 ALA B N 1
ATOM 2920 C CA . ALA B 1 51 ? -9.984 31.141 4.859 1 79.5 51 ALA B CA 1
ATOM 2921 C C . ALA B 1 51 ? -10.859 29.953 5.25 1 79.5 51 ALA B C 1
ATOM 2923 O O . ALA B 1 51 ? -12.008 29.844 4.801 1 79.5 51 ALA B O 1
ATOM 2924 N N . SER B 1 52 ? -10.312 29.062 5.949 1 79.5 52 SER B N 1
ATOM 2925 C CA . SER B 1 52 ? -11.055 27.875 6.375 1 79.5 52 SER B CA 1
ATOM 2926 C C . SER B 1 52 ? -12.266 28.25 7.219 1 79.5 52 SER B C 1
ATOM 2928 O O . SER B 1 52 ? -13.336 27.641 7.094 1 79.5 52 SER B O 1
ATOM 2930 N N . VAL B 1 53 ? -12.086 29.25 8.016 1 72.75 53 VAL B N 1
ATOM 2931 C CA . VAL B 1 53 ? -13.156 29.656 8.93 1 72.75 53 VAL B CA 1
ATOM 2932 C C . VAL B 1 53 ? -14.18 30.5 8.188 1 72.75 53 VAL B C 1
ATOM 2934 O O . VAL B 1 53 ? -15.383 30.375 8.398 1 72.75 53 VAL B O 1
ATOM 2937 N N . LEU B 1 54 ? -13.633 31.234 7.238 1 70.12 54 LEU B N 1
ATOM 2938 C CA . LEU B 1 54 ? -14.523 32.188 6.582 1 70.12 54 LEU B CA 1
ATOM 2939 C C . LEU B 1 54 ? -15.211 31.562 5.379 1 70.12 54 LEU B C 1
ATOM 2941 O O . LEU B 1 54 ? -16.375 31.859 5.094 1 70.12 54 LEU B O 1
ATOM 2945 N N . LEU B 1 55 ? -14.508 30.719 4.527 1 61.94 55 LEU B N 1
ATOM 2946 C CA . LEU B 1 55 ? -15.031 30.203 3.264 1 61.94 55 LEU B CA 1
ATOM 2947 C C . LEU B 1 55 ? -15.883 28.953 3.49 1 61.94 55 LEU B C 1
ATOM 2949 O O . LEU B 1 55 ? -16.703 28.609 2.645 1 61.94 55 LEU B O 1
ATOM 2953 N N . GLY B 1 56 ? -15.672 28.156 4.32 1 55.84 56 GLY B N 1
ATOM 2954 C CA . GLY B 1 56 ? -16.359 26.891 4.441 1 55.84 56 GLY B CA 1
ATOM 2955 C C . GLY B 1 56 ? -17.875 27.016 4.375 1 55.84 56 GLY B C 1
ATOM 2956 O O . GLY B 1 56 ? -18.562 26.078 3.965 1 55.84 56 GLY B O 1
ATOM 2957 N N . GLY B 1 57 ? -18.641 27.812 5.184 1 48.53 57 GLY B N 1
ATOM 2958 C CA . GLY B 1 57 ? -20.078 27.875 5.344 1 48.53 57 GLY B CA 1
ATOM 2959 C C . GLY B 1 57 ? -20.766 28.656 4.246 1 48.53 57 GLY B C 1
ATOM 2960 O O . GLY B 1 57 ? -21.953 28.984 4.359 1 48.53 57 GLY B O 1
ATOM 2961 N N . VAL B 1 58 ? -20.125 29.391 3.463 1 43.62 58 VAL B N 1
ATOM 2962 C CA . VAL B 1 58 ? -20.828 30.547 2.922 1 43.62 58 VAL B CA 1
ATOM 2963 C C . VAL B 1 58 ? -21.875 30.094 1.913 1 43.62 58 VAL B C 1
ATOM 2965 O O . VAL B 1 58 ? -22.453 30.906 1.184 1 43.62 58 VAL B O 1
ATOM 2968 N N . GLY B 1 59 ? -22.109 28.969 1.625 1 41.78 59 GLY B N 1
ATOM 2969 C CA . GLY B 1 59 ? -23.281 29.109 0.776 1 41.78 59 GLY B CA 1
ATOM 2970 C C . GLY B 1 59 ? -24.297 30.094 1.323 1 41.78 59 GLY B C 1
ATOM 2971 O O . GLY B 1 59 ? -24.812 30.938 0.587 1 41.78 59 GLY B O 1
ATOM 2972 N N . ARG B 1 60 ? -25.203 29.703 2.367 1 42.09 60 ARG B N 1
ATOM 2973 C CA . ARG B 1 60 ? -26.391 30.531 2.623 1 42.09 60 ARG B CA 1
ATOM 2974 C C . ARG B 1 60 ? -26.047 31.703 3.547 1 42.09 60 ARG B C 1
ATOM 2976 O O . ARG B 1 60 ? -26.938 32.438 3.961 1 42.09 60 ARG B O 1
ATOM 2983 N N . VAL B 1 61 ? -24.828 31.672 4.199 1 41.19 61 VAL B N 1
ATOM 2984 C CA . VAL B 1 61 ? -24.766 32.781 5.125 1 41.19 61 VAL B CA 1
ATOM 2985 C C . VAL B 1 61 ? -23.922 33.906 4.512 1 41.19 61 VAL B C 1
ATOM 2987 O O . VAL B 1 61 ? -22.922 33.656 3.836 1 41.19 61 VAL B O 1
ATOM 2990 N N . ASP B 1 62 ? -24.312 35.094 4.242 1 40.56 62 ASP B N 1
ATOM 2991 C CA . ASP B 1 62 ? -23.766 36.344 3.734 1 40.56 62 ASP B CA 1
ATOM 2992 C C . ASP B 1 62 ? -22.406 36.656 4.355 1 40.56 62 ASP B C 1
ATOM 2994 O O . ASP B 1 62 ? -22.25 36.594 5.578 1 40.56 62 ASP B O 1
ATOM 2998 N N . PRO B 1 63 ? -21.312 36.594 3.689 1 45.47 63 PRO B N 1
ATOM 2999 C CA . PRO B 1 63 ? -19.969 37 4.133 1 45.47 63 PRO B CA 1
ATOM 3000 C C . PRO B 1 63 ? -19.984 38.188 5.078 1 45.47 63 PRO B C 1
ATOM 3002 O O . PRO B 1 63 ? -19.062 38.344 5.879 1 45.47 63 PRO B O 1
ATOM 3005 N N . ALA B 1 64 ? -20.812 39.125 4.93 1 46.22 64 ALA B N 1
ATOM 3006 C CA . ALA B 1 64 ? -20.906 40.344 5.715 1 46.22 64 ALA B CA 1
ATOM 3007 C C . ALA B 1 64 ? -21.188 40.031 7.184 1 46.22 64 ALA B C 1
ATOM 3009 O O . ALA B 1 64 ? -20.906 40.844 8.062 1 46.22 64 ALA B O 1
ATOM 3010 N N . ASP B 1 65 ? -21.75 38.938 7.363 1 46.47 65 ASP B N 1
ATOM 3011 C CA . ASP B 1 65 ? -22.156 38.625 8.734 1 46.47 65 ASP B CA 1
ATOM 3012 C C . ASP B 1 65 ? -21.094 37.75 9.438 1 46.47 65 ASP B C 1
ATOM 3014 O O . ASP B 1 65 ? -21.234 37.469 10.625 1 46.47 65 ASP B O 1
ATOM 3018 N N . VAL B 1 66 ? -20.078 37.281 8.773 1 48.78 66 VAL B N 1
ATOM 3019 C CA . VAL B 1 66 ? -19.125 36.344 9.328 1 48.78 66 VAL B CA 1
ATOM 3020 C C . VAL B 1 66 ? -18.062 37.062 10.133 1 48.78 66 VAL B C 1
ATOM 3022 O O . VAL B 1 66 ? -17.594 36.562 11.164 1 48.78 66 VAL B O 1
ATOM 3025 N N . LEU B 1 67 ? -17.625 38.219 9.742 1 46.78 67 LEU B N 1
ATOM 3026 C CA . LEU B 1 67 ? -16.578 38.969 10.445 1 46.78 67 LEU B CA 1
ATOM 3027 C C . LEU B 1 67 ? -17.016 39.281 11.875 1 46.78 67 LEU B C 1
ATOM 3029 O O . LEU B 1 67 ? -16.234 39.156 12.812 1 46.78 67 LEU B O 1
ATOM 3033 N N . PRO B 1 68 ? -18.156 39.875 12.062 1 45.28 68 PRO B N 1
ATOM 3034 C CA . PRO B 1 68 ? -18.516 40.156 13.453 1 45.28 68 PRO B CA 1
ATOM 3035 C C . PRO B 1 68 ? -18.703 38.906 14.281 1 45.28 68 PRO B C 1
ATOM 3037 O O . PRO B 1 68 ? -18.531 38.938 15.508 1 45.28 68 PRO B O 1
ATOM 3040 N N . ALA B 1 69 ? -18.984 37.781 13.656 1 45.34 69 ALA B N 1
ATOM 3041 C CA . ALA B 1 69 ? -19.234 36.562 14.406 1 45.34 69 ALA B CA 1
ATOM 3042 C C . ALA B 1 69 ? -17.922 35.938 14.891 1 45.34 69 ALA B C 1
ATOM 3044 O O . ALA B 1 69 ? -17.859 35.344 15.969 1 45.34 69 ALA B O 1
ATOM 3045 N N . ALA B 1 70 ? -16.812 35.938 14.219 1 44.75 70 ALA B N 1
ATOM 3046 C CA . ALA B 1 70 ? -15.508 35.438 14.664 1 44.75 70 ALA B CA 1
ATOM 3047 C C . ALA B 1 70 ? -15.016 36.188 15.891 1 44.75 70 ALA B C 1
ATOM 3049 O O . ALA B 1 70 ? -14.273 35.656 16.703 1 44.75 70 ALA B O 1
ATOM 3050 N N . PHE B 1 71 ? -15.219 37.5 16.094 1 44.66 71 PHE B N 1
ATOM 3051 C CA . PHE B 1 71 ? -14.781 38.281 17.234 1 44.66 71 PHE B CA 1
ATOM 3052 C C . PHE B 1 71 ? -15.836 38.312 18.328 1 44.66 71 PHE B C 1
ATOM 3054 O O . PHE B 1 71 ? -15.867 39.219 19.172 1 44.66 71 PHE B O 1
ATOM 3061 N N . GLY B 1 72 ? -16.625 37.312 18.625 1 43.16 72 GLY B N 1
ATOM 3062 C CA . GLY B 1 72 ? -17.422 37.188 19.828 1 43.16 72 GLY B CA 1
ATOM 3063 C C . GLY B 1 72 ? -18.766 37.875 19.719 1 43.16 72 GLY B C 1
ATOM 3064 O O . GLY B 1 72 ? -19.516 37.969 20.688 1 43.16 72 GLY B O 1
ATOM 3065 N N . MET B 1 73 ? -18.938 38.75 18.922 1 41.88 73 MET B N 1
ATOM 3066 C CA . MET B 1 73 ? -20.047 39.656 19.203 1 41.88 73 MET B CA 1
ATOM 3067 C C . MET B 1 73 ? -21.391 39.031 18.812 1 41.88 73 MET B C 1
ATOM 3069 O O . MET B 1 73 ? -22.453 39.562 19.141 1 41.88 73 MET B O 1
ATOM 3073 N N . ARG B 1 74 ? -21.578 38.375 17.656 1 49.09 74 ARG B N 1
ATOM 3074 C CA . ARG B 1 74 ? -23 38.156 17.422 1 49.09 74 ARG B CA 1
ATOM 3075 C C . ARG B 1 74 ? -23.406 36.75 17.906 1 49.09 74 ARG B C 1
ATOM 3077 O O . ARG B 1 74 ? -22.625 35.812 17.781 1 49.09 74 ARG B O 1
ATOM 3084 N N . THR B 1 75 ? -24.375 36.469 18.734 1 50.25 75 THR B N 1
ATOM 3085 C CA . THR B 1 75 ? -25.016 35.5 19.609 1 50.25 75 THR B CA 1
ATOM 3086 C C . THR B 1 75 ? -25.281 34.188 18.875 1 50.25 75 THR B C 1
ATOM 3088 O O . THR B 1 75 ? -25.328 33.125 19.484 1 50.25 75 THR B O 1
ATOM 3091 N N . GLY B 1 76 ? -26.047 34.062 17.75 1 52.44 76 GLY B N 1
ATOM 3092 C CA . GLY B 1 76 ? -26.953 33 17.391 1 52.44 76 GLY B CA 1
ATOM 3093 C C . GLY B 1 76 ? -26.266 31.812 16.75 1 52.44 76 GLY B C 1
ATOM 3094 O O . GLY B 1 76 ? -25.062 31.609 16.922 1 52.44 76 GLY B O 1
ATOM 3095 N N . LEU B 1 77 ? -27.031 30.984 15.719 1 54.81 77 LEU B N 1
ATOM 3096 C CA . LEU B 1 77 ? -26.812 29.75 14.992 1 54.81 77 LEU B CA 1
ATOM 3097 C C . LEU B 1 77 ? -25.484 29.781 14.242 1 54.81 77 LEU B C 1
ATOM 3099 O O . LEU B 1 77 ? -24.766 28.797 14.195 1 54.81 77 LEU B O 1
ATOM 3103 N N . ALA B 1 78 ? -25.188 30.969 13.75 1 55.34 78 ALA B N 1
ATOM 3104 C CA . ALA B 1 78 ? -23.984 31.125 12.953 1 55.34 78 ALA B CA 1
ATOM 3105 C C . ALA B 1 78 ? -22.734 31 13.828 1 55.34 78 ALA B C 1
ATOM 3107 O O . ALA B 1 78 ? -21.734 30.406 13.414 1 55.34 78 ALA B O 1
ATOM 3108 N N . ASP B 1 79 ? -22.859 31.562 15.086 1 58.06 79 ASP B N 1
ATOM 3109 C CA . ASP B 1 79 ? -21.734 31.516 16.016 1 58.06 79 ASP B CA 1
ATOM 3110 C C . ASP B 1 79 ? -21.453 30.078 16.453 1 58.06 79 ASP B C 1
ATOM 3112 O O . ASP B 1 79 ? -20.281 29.688 16.578 1 58.06 79 ASP B O 1
ATOM 3116 N N . TYR B 1 80 ? -22.516 29.375 16.578 1 59.47 80 TYR B N 1
ATOM 3117 C CA . TYR B 1 80 ? -22.391 27.984 16.984 1 59.47 80 TYR B CA 1
ATOM 3118 C C . TYR B 1 80 ? -21.703 27.172 15.883 1 59.47 80 TYR B C 1
ATOM 3120 O O . TYR B 1 80 ? -20.797 26.391 16.172 1 59.47 80 TYR B O 1
ATOM 3128 N N . MET B 1 81 ? -22.078 27.469 14.68 1 66.44 81 MET B N 1
ATOM 3129 C CA . MET B 1 81 ? -21.531 26.672 13.586 1 66.44 81 MET B CA 1
ATOM 3130 C C . MET B 1 81 ? -20.047 26.969 13.398 1 66.44 81 MET B C 1
ATOM 3132 O O . MET B 1 81 ? -19.25 26.047 13.188 1 66.44 81 MET B O 1
ATOM 3136 N N . ILE B 1 82 ? -19.719 28.234 13.5 1 67.38 82 ILE B N 1
ATOM 3137 C CA . ILE B 1 82 ? -18.328 28.625 13.273 1 67.38 82 ILE B CA 1
ATOM 3138 C C . ILE B 1 82 ? -17.453 28.109 14.414 1 67.38 82 ILE B C 1
ATOM 3140 O O . ILE B 1 82 ? -16.438 27.469 14.18 1 67.38 82 ILE B O 1
ATOM 3144 N N . PHE B 1 83 ? -17.859 28.391 15.625 1 72.12 83 PHE B N 1
ATOM 3145 C CA . PHE B 1 83 ? -17.016 28.047 16.766 1 72.12 83 PHE B CA 1
ATOM 3146 C C . PHE B 1 83 ? -17.062 26.562 17.062 1 72.12 83 PHE B C 1
ATOM 3148 O O . PHE B 1 83 ? -16.094 25.984 17.547 1 72.12 83 PHE B O 1
ATOM 3155 N N . ARG B 1 84 ? -18.125 25.969 16.734 1 72.88 84 ARG B N 1
ATOM 3156 C CA . ARG B 1 84 ? -18.281 24.578 17.156 1 72.88 84 ARG B CA 1
ATOM 3157 C C . ARG B 1 84 ? -17.875 23.625 16.031 1 72.88 84 ARG B C 1
ATOM 3159 O O . ARG B 1 84 ? -17.438 22.5 16.297 1 72.88 84 ARG B O 1
ATOM 3166 N N . ILE B 1 85 ? -17.859 24.109 14.867 1 76.88 85 ILE B N 1
ATOM 3167 C CA . ILE B 1 85 ? -17.641 23.156 13.781 1 76.88 85 ILE B CA 1
ATOM 3168 C C . ILE B 1 85 ? -16.422 23.594 12.961 1 76.88 85 ILE B C 1
ATOM 3170 O O . ILE B 1 85 ? -15.484 22.828 12.773 1 76.88 85 ILE B O 1
ATOM 3174 N N . ARG B 1 86 ? -16.312 24.828 12.695 1 83.56 86 ARG B N 1
ATOM 3175 C CA . ARG B 1 86 ? -15.312 25.266 11.727 1 83.56 86 ARG B CA 1
ATOM 3176 C C . ARG B 1 86 ? -13.953 25.469 12.391 1 83.56 86 ARG B C 1
ATOM 3178 O O . ARG B 1 86 ? -12.922 25.094 11.836 1 83.56 86 ARG B O 1
ATOM 3185 N N . VAL B 1 87 ? -14.031 26.078 13.523 1 86.5 87 VAL B N 1
ATOM 3186 C CA . VAL B 1 87 ? -12.773 26.375 14.203 1 86.5 87 VAL B CA 1
ATOM 3187 C C . VAL B 1 87 ? -12.07 25.094 14.602 1 86.5 87 VAL B C 1
ATOM 3189 O O . VAL B 1 87 ? -10.883 24.906 14.328 1 86.5 87 VAL B O 1
ATOM 3192 N N . PRO B 1 88 ? -12.789 24.172 15.188 1 89.56 88 PRO B N 1
ATOM 3193 C CA . PRO B 1 88 ? -12.117 22.906 15.531 1 89.56 88 PRO B CA 1
ATOM 3194 C C . PRO B 1 88 ? -11.586 22.172 14.312 1 89.56 88 PRO B C 1
ATOM 3196 O O . PRO B 1 88 ? -10.508 21.562 14.375 1 89.56 88 PRO B O 1
ATOM 3199 N N . ARG B 1 89 ? -12.289 22.25 13.305 1 89.94 89 ARG B N 1
ATOM 3200 C CA . ARG B 1 89 ? -11.867 21.594 12.07 1 89.94 89 ARG B CA 1
ATOM 3201 C C . ARG B 1 89 ? -10.562 22.203 11.555 1 89.94 89 ARG B C 1
ATOM 3203 O O . ARG B 1 89 ? -9.633 21.469 11.203 1 89.94 89 ARG B O 1
ATOM 3210 N N . ALA B 1 90 ? -10.539 23.5 11.539 1 90.62 90 ALA B N 1
ATOM 3211 C CA . ALA B 1 90 ? -9.352 24.188 11.055 1 90.62 90 ALA B CA 1
ATOM 3212 C C . ALA B 1 90 ? -8.148 23.906 11.945 1 90.62 90 ALA B C 1
ATOM 3214 O O . ALA B 1 90 ? -7.039 23.688 11.461 1 90.62 90 ALA B O 1
ATOM 3215 N N . LEU B 1 91 ? -8.391 23.953 13.172 1 92.88 91 LEU B N 1
ATOM 3216 C CA . LEU B 1 91 ? -7.309 23.688 14.117 1 92.88 91 LEU B CA 1
ATOM 3217 C C . LEU B 1 91 ? -6.84 22.25 14.031 1 92.88 91 LEU B C 1
ATOM 3219 O O . LEU B 1 91 ? -5.648 21.969 14.156 1 92.88 91 LEU B O 1
ATOM 3223 N N . ALA B 1 92 ? -7.77 21.391 13.836 1 94.31 92 ALA B N 1
ATOM 3224 C CA . ALA B 1 92 ? -7.414 19.969 13.695 1 94.31 92 ALA B CA 1
ATOM 3225 C C . ALA B 1 92 ? -6.559 19.75 12.453 1 94.31 92 ALA B C 1
ATOM 3227 O O . ALA B 1 92 ? -5.605 18.953 12.484 1 94.31 92 ALA B O 1
ATOM 3228 N N . ALA B 1 93 ? -6.91 20.422 11.43 1 94.56 93 ALA B N 1
ATOM 3229 C CA . ALA B 1 93 ? -6.125 20.312 10.195 1 94.56 93 ALA B CA 1
ATOM 3230 C C . ALA B 1 93 ? -4.703 20.812 10.414 1 94.56 93 ALA B C 1
ATOM 3232 O O . ALA B 1 93 ? -3.736 20.172 10 1 94.56 93 ALA B O 1
ATOM 3233 N N . LEU B 1 94 ? -4.629 21.891 11.086 1 94.88 94 LEU B N 1
ATOM 3234 C CA . LEU B 1 94 ? -3.336 22.5 11.359 1 94.88 94 LEU B CA 1
ATOM 3235 C C . LEU B 1 94 ? -2.486 21.609 12.258 1 94.88 94 LEU B C 1
ATOM 3237 O O . LEU B 1 94 ? -1.321 21.344 11.953 1 94.88 94 LEU B O 1
ATOM 3241 N N . LEU B 1 95 ? -3.061 21.188 13.312 1 96.44 95 LEU B N 1
ATOM 3242 C CA . LEU B 1 95 ? -2.334 20.422 14.32 1 96.44 95 LEU B CA 1
ATOM 3243 C C . LEU B 1 95 ? -1.976 19.031 13.805 1 96.44 95 LEU B C 1
ATOM 3245 O O . LEU B 1 95 ? -0.861 18.562 14.023 1 96.44 95 LEU B O 1
ATOM 3249 N N . SER B 1 96 ? -2.904 18.359 13.141 1 96.69 96 SER B N 1
ATOM 3250 C CA . SER B 1 96 ? -2.613 17.031 12.578 1 96.69 96 SER B CA 1
ATOM 3251 C C . SER B 1 96 ? -1.546 17.125 11.492 1 96.69 96 SER B C 1
ATOM 3253 O O . SER B 1 96 ? -0.653 16.281 11.43 1 96.69 96 SER B O 1
ATOM 3255 N N . GLY B 1 97 ? -1.673 18.125 10.68 1 96.75 97 GLY B N 1
ATOM 3256 C CA . GLY B 1 97 ? -0.65 18.344 9.664 1 96.75 97 GLY B CA 1
ATOM 3257 C C . GLY B 1 97 ? 0.736 18.531 10.25 1 96.75 97 GLY B C 1
ATOM 3258 O O . GLY B 1 97 ? 1.718 18.016 9.727 1 96.75 97 GLY B O 1
ATOM 3259 N N . ALA B 1 98 ? 0.766 19.281 11.281 1 96.56 98 ALA B N 1
ATOM 3260 C CA . ALA B 1 98 ? 2.037 19.516 11.961 1 96.56 98 ALA B CA 1
ATOM 3261 C C . ALA B 1 98 ? 2.607 18.219 12.523 1 96.56 98 ALA B C 1
ATOM 3263 O O . ALA B 1 98 ? 3.812 17.969 12.438 1 96.56 98 ALA B O 1
ATOM 3264 N N . LEU B 1 99 ? 1.763 17.484 13.07 1 97.19 99 LEU B N 1
ATOM 3265 C CA . LEU B 1 99 ? 2.193 16.203 13.641 1 97.19 99 LEU B CA 1
ATOM 3266 C C . LEU B 1 99 ? 2.688 15.258 12.555 1 97.19 99 LEU B C 1
ATOM 3268 O O . LEU B 1 99 ? 3.73 14.625 12.703 1 97.19 99 LEU B O 1
ATOM 3272 N N . PHE B 1 100 ? 1.953 15.18 11.469 1 96.75 100 PHE B N 1
ATOM 3273 C CA . PHE B 1 100 ? 2.389 14.352 10.352 1 96.75 100 PHE B CA 1
ATOM 3274 C C . PHE B 1 100 ? 3.721 14.844 9.797 1 96.75 100 PHE B C 1
ATOM 3276 O O . PHE B 1 100 ? 4.605 14.039 9.484 1 96.75 100 PHE B O 1
ATOM 3283 N N . GLY B 1 101 ? 3.834 16.141 9.664 1 96.5 101 GLY B N 1
ATOM 3284 C CA . GLY B 1 101 ? 5.086 16.703 9.203 1 96.5 101 GLY B CA 1
ATOM 3285 C C . GLY B 1 101 ? 6.262 16.406 10.109 1 96.5 101 GLY B C 1
ATOM 3286 O O . GLY B 1 101 ? 7.355 16.094 9.641 1 96.5 101 GLY B O 1
ATOM 3287 N N . LEU B 1 102 ? 6.016 16.531 11.352 1 95.06 102 LEU B N 1
ATOM 3288 C CA . LEU B 1 102 ? 7.047 16.219 12.328 1 95.06 102 LEU B CA 1
ATOM 3289 C C . LEU B 1 102 ? 7.441 14.742 12.25 1 95.06 102 LEU B C 1
ATOM 3291 O O . LEU B 1 102 ? 8.633 14.414 12.258 1 95.06 102 LEU B O 1
ATOM 3295 N N . ALA B 1 103 ? 6.461 13.875 12.195 1 96 103 ALA B N 1
ATOM 3296 C CA . ALA B 1 103 ? 6.715 12.438 12.094 1 96 103 ALA B CA 1
ATOM 3297 C C . ALA B 1 103 ? 7.523 12.109 10.844 1 96 103 ALA B C 1
ATOM 3299 O O . ALA B 1 103 ? 8.484 11.336 10.898 1 96 103 ALA B O 1
ATOM 3300 N N . GLY B 1 104 ? 7.117 12.695 9.766 1 94.31 104 GLY B N 1
ATOM 3301 C CA . GLY B 1 104 ? 7.852 12.492 8.523 1 94.31 104 GLY B CA 1
ATOM 3302 C C . GLY B 1 104 ? 9.297 12.93 8.609 1 94.31 104 GLY B C 1
ATOM 3303 O O . GLY B 1 104 ? 10.195 12.203 8.172 1 94.31 104 GLY B O 1
ATOM 3304 N N . ALA B 1 105 ? 9.57 14.062 9.141 1 93 105 ALA B N 1
ATOM 3305 C CA . ALA B 1 105 ? 10.922 14.602 9.273 1 93 105 ALA B CA 1
ATOM 3306 C C . ALA B 1 105 ? 11.789 13.703 10.156 1 93 105 ALA B C 1
ATOM 3308 O O . ALA B 1 105 ? 12.969 13.492 9.867 1 93 105 ALA B O 1
ATOM 3309 N N . LEU B 1 106 ? 11.227 13.242 11.18 1 92.75 106 LEU B N 1
ATOM 3310 C CA . LEU B 1 106 ? 11.953 12.359 12.094 1 92.75 106 LEU B CA 1
ATOM 3311 C C . LEU B 1 106 ? 12.383 11.078 11.383 1 92.75 106 LEU B C 1
ATOM 3313 O O . LEU B 1 106 ? 13.547 10.688 11.461 1 92.75 106 LEU B O 1
ATOM 3317 N N . TYR B 1 107 ? 11.5 10.516 10.68 1 91.25 107 TYR B N 1
ATOM 3318 C CA . TYR B 1 107 ? 11.805 9.258 10.008 1 91.25 107 TYR B CA 1
ATOM 3319 C C . TYR B 1 107 ? 12.773 9.477 8.852 1 91.25 107 TYR B C 1
ATOM 3321 O O . TYR B 1 107 ? 13.648 8.641 8.609 1 91.25 107 TYR B O 1
ATOM 3329 N N . GLN B 1 108 ? 12.578 10.516 8.156 1 90.06 108 GLN B N 1
ATOM 3330 C CA . GLN B 1 108 ? 13.484 10.82 7.055 1 90.06 108 GLN B CA 1
ATOM 3331 C C . GLN B 1 108 ? 14.914 11.023 7.555 1 90.06 108 GLN B C 1
ATOM 3333 O O . GLN B 1 108 ? 15.875 10.609 6.906 1 90.06 108 GLN B O 1
ATOM 3338 N N . ARG B 1 109 ? 15.055 11.617 8.656 1 87.5 109 ARG B N 1
ATOM 3339 C CA . ARG B 1 109 ? 16.375 11.82 9.242 1 87.5 109 ARG B CA 1
ATOM 3340 C C . ARG B 1 109 ? 16.938 10.516 9.789 1 87.5 109 ARG B C 1
ATOM 3342 O O . ARG B 1 109 ? 18.125 10.242 9.656 1 87.5 109 ARG B O 1
ATOM 3349 N N . LEU B 1 110 ? 16.141 9.805 10.352 1 85.88 110 LEU B N 1
ATOM 3350 C CA . LEU B 1 110 ? 16.562 8.539 10.945 1 85.88 110 LEU B CA 1
ATOM 3351 C C . LEU B 1 110 ? 17.047 7.57 9.875 1 85.88 110 LEU B C 1
ATOM 3353 O O . LEU B 1 110 ? 18.094 6.926 10.031 1 85.88 110 LEU B O 1
ATOM 3357 N N . ILE B 1 111 ? 16.297 7.477 8.852 1 83.06 111 ILE B N 1
ATOM 3358 C CA . ILE B 1 111 ? 16.578 6.504 7.805 1 83.06 111 ILE B CA 1
ATOM 3359 C C . ILE B 1 111 ? 17.516 7.121 6.773 1 83.06 111 ILE B C 1
ATOM 3361 O O . ILE B 1 111 ? 18.109 6.406 5.953 1 83.06 111 ILE B O 1
ATOM 3365 N N . ARG B 1 112 ? 17.766 8.383 6.848 1 83.5 112 ARG B N 1
ATOM 3366 C CA . ARG B 1 112 ? 18.609 9.109 5.906 1 83.5 112 ARG B CA 1
ATOM 3367 C C . ARG B 1 112 ? 18.125 8.93 4.477 1 83.5 112 ARG B C 1
ATOM 3369 O O . ARG B 1 112 ? 18.922 8.633 3.576 1 83.5 112 ARG B O 1
ATOM 3376 N N . ASN B 1 113 ? 16.844 8.961 4.332 1 83.19 113 ASN B N 1
ATOM 3377 C CA . ASN B 1 113 ? 16.141 8.852 3.061 1 83.19 113 ASN B CA 1
ATOM 3378 C C . ASN B 1 113 ? 14.969 9.828 2.982 1 83.19 113 ASN B C 1
ATOM 3380 O O . ASN B 1 113 ? 14.047 9.766 3.803 1 83.19 113 ASN B O 1
ATOM 3384 N N . PRO B 1 114 ? 15.031 10.68 2.078 1 83.75 114 PRO B N 1
ATOM 3385 C CA . PRO B 1 114 ? 13.969 11.688 1.98 1 83.75 114 PRO B CA 1
ATOM 3386 C C . PRO B 1 114 ? 12.609 11.086 1.637 1 83.75 114 PRO B C 1
ATOM 3388 O O . PRO B 1 114 ? 11.586 11.758 1.771 1 83.75 114 PRO B O 1
ATOM 3391 N N . LEU B 1 115 ? 12.586 9.828 1.306 1 78.12 115 LEU B N 1
ATOM 3392 C CA . LEU B 1 115 ? 11.336 9.195 0.917 1 78.12 115 LEU B CA 1
ATOM 3393 C C . LEU B 1 115 ? 10.789 8.328 2.049 1 78.12 115 LEU B C 1
ATOM 3395 O O . LEU B 1 115 ? 9.773 7.645 1.88 1 78.12 115 LEU B O 1
ATOM 3399 N N . ALA B 1 116 ? 11.414 8.414 3.154 1 85.44 116 ALA B N 1
ATOM 3400 C CA . ALA B 1 116 ? 10.977 7.598 4.289 1 85.44 116 ALA B CA 1
ATOM 3401 C C . ALA B 1 116 ? 9.742 8.188 4.949 1 85.44 116 ALA B C 1
ATOM 3403 O O . ALA B 1 116 ? 9.625 9.406 5.086 1 85.44 116 ALA B O 1
ATOM 3404 N N . THR B 1 117 ? 8.727 7.363 5.246 1 89.25 117 THR B N 1
ATOM 3405 C CA . THR B 1 117 ? 7.523 7.754 5.969 1 89.25 117 THR B CA 1
ATOM 3406 C C . THR B 1 117 ? 7.273 6.812 7.145 1 89.25 117 THR B C 1
ATOM 3408 O O . THR B 1 117 ? 7.742 5.672 7.148 1 89.25 117 THR B O 1
ATOM 3411 N N . PRO B 1 118 ? 6.578 7.363 8.094 1 88 118 PRO B N 1
ATOM 3412 C CA . PRO B 1 118 ? 6.242 6.484 9.211 1 88 118 PRO B CA 1
ATOM 3413 C C . PRO B 1 118 ? 5.375 5.301 8.797 1 88 118 PRO B C 1
ATOM 3415 O O . PRO B 1 118 ? 5.344 4.277 9.484 1 88 118 PRO B O 1
ATOM 3418 N N . ASP B 1 119 ? 4.762 5.422 7.789 1 86.62 119 ASP B N 1
ATOM 3419 C CA . ASP B 1 119 ? 3.861 4.367 7.332 1 86.62 119 ASP B CA 1
ATOM 3420 C C . ASP B 1 119 ? 4.645 3.143 6.859 1 86.62 119 ASP B C 1
ATOM 3422 O O . ASP B 1 119 ? 4.074 2.062 6.699 1 86.62 119 ASP B O 1
ATOM 3426 N N . ILE B 1 120 ? 5.902 3.355 6.582 1 80.5 120 ILE B N 1
ATOM 3427 C CA . ILE B 1 120 ? 6.742 2.242 6.152 1 80.5 120 ILE B CA 1
ATOM 3428 C C . ILE B 1 120 ? 6.762 1.165 7.238 1 80.5 120 ILE B C 1
ATOM 3430 O O . ILE B 1 120 ? 6.883 -0.024 6.934 1 80.5 120 ILE B O 1
ATOM 3434 N N . VAL B 1 121 ? 6.586 1.621 8.484 1 84.31 121 VAL B N 1
ATOM 3435 C CA . VAL B 1 121 ? 6.594 0.658 9.578 1 84.31 121 VAL B CA 1
ATOM 3436 C C . VAL B 1 121 ? 5.16 0.25 9.914 1 84.31 121 VAL B C 1
ATOM 3438 O O . VAL B 1 121 ? 4.93 -0.492 10.875 1 84.31 121 VAL B O 1
ATOM 3441 N N . GLY B 1 122 ? 4.203 0.716 9.133 1 87.81 122 GLY B N 1
ATOM 3442 C CA . GLY B 1 122 ? 2.844 0.207 9.211 1 87.81 122 GLY B CA 1
ATOM 3443 C C . GLY B 1 122 ? 1.981 0.959 10.203 1 87.81 122 GLY B C 1
ATOM 3444 O O . GLY B 1 122 ? 1.104 0.372 10.844 1 87.81 122 GLY B O 1
ATOM 3445 N N . ILE B 1 123 ? 2.209 2.158 10.461 1 89.38 123 ILE B N 1
ATOM 3446 C CA . ILE B 1 123 ? 1.448 2.93 11.438 1 89.38 123 ILE B CA 1
ATOM 3447 C C . ILE B 1 123 ? -0.007 3.037 10.984 1 89.38 123 ILE B C 1
ATOM 3449 O O . ILE B 1 123 ? -0.926 2.764 11.766 1 89.38 123 ILE B O 1
ATOM 3453 N N . SER B 1 124 ? -0.223 3.346 9.75 1 90.06 124 SER B N 1
ATOM 3454 C CA . SER B 1 124 ? -1.582 3.5 9.242 1 90.06 124 SER B CA 1
ATOM 3455 C C . SER B 1 124 ? -2.314 2.162 9.203 1 90.06 124 SER B C 1
ATOM 3457 O O . SER B 1 124 ? -3.512 2.096 9.492 1 90.06 124 SER B O 1
ATOM 3459 N N . ALA B 1 125 ? -1.542 1.113 8.844 1 92.69 125 ALA B N 1
ATOM 3460 C CA . ALA B 1 125 ? -2.145 -0.217 8.812 1 92.69 125 ALA B CA 1
ATOM 3461 C C . ALA B 1 125 ? -2.584 -0.657 10.203 1 92.69 125 ALA B C 1
ATOM 3463 O O . ALA B 1 125 ? -3.682 -1.188 10.375 1 92.69 125 ALA B O 1
ATOM 3464 N N . GLY B 1 126 ? -1.695 -0.437 11.164 1 94.06 126 GLY B N 1
ATOM 3465 C CA . GLY B 1 126 ? -2.053 -0.758 12.539 1 94.06 126 GLY B CA 1
ATOM 3466 C C . GLY B 1 126 ? -3.223 0.057 13.055 1 94.06 126 GLY B C 1
ATOM 3467 O O . GLY B 1 126 ? -4.109 -0.475 13.734 1 94.06 126 GLY B O 1
ATOM 3468 N N . ALA B 1 127 ? -3.18 1.312 12.758 1 94.19 127 ALA B N 1
ATOM 3469 C CA . ALA B 1 127 ? -4.27 2.193 13.156 1 94.19 127 ALA B CA 1
ATOM 3470 C C . ALA B 1 127 ? -5.59 1.76 12.523 1 94.19 127 ALA B C 1
ATOM 3472 O O . ALA B 1 127 ? -6.625 1.726 13.195 1 94.19 127 ALA B O 1
ATOM 3473 N N . GLY B 1 128 ? -5.535 1.465 11.289 1 93.94 128 GLY B N 1
ATOM 3474 C CA . GLY B 1 128 ? -6.73 1.021 10.578 1 93.94 128 GLY B CA 1
ATOM 3475 C C . GLY B 1 128 ? -7.297 -0.274 11.133 1 93.94 128 GLY B C 1
ATOM 3476 O O . GLY B 1 128 ? -8.516 -0.41 11.281 1 93.94 128 GLY B O 1
ATOM 3477 N N . ALA B 1 129 ? -6.434 -1.185 11.438 1 94.62 129 ALA B N 1
ATOM 3478 C CA . ALA B 1 129 ? -6.875 -2.453 12.008 1 94.62 129 ALA B CA 1
ATOM 3479 C C . ALA B 1 129 ? -7.551 -2.24 13.359 1 94.62 129 ALA B C 1
ATOM 3481 O O . ALA B 1 129 ? -8.609 -2.807 13.625 1 94.62 129 ALA B O 1
ATOM 3482 N N . GLY B 1 130 ? -6.902 -1.483 14.172 1 94.38 130 GLY B N 1
ATOM 3483 C CA . GLY B 1 130 ? -7.484 -1.188 15.469 1 94.38 130 GLY B CA 1
ATOM 3484 C C . GLY B 1 130 ? -8.805 -0.45 15.383 1 94.38 130 GLY B C 1
ATOM 3485 O O . GLY B 1 130 ? -9.781 -0.84 16.016 1 94.38 130 GLY B O 1
ATOM 3486 N N . ALA B 1 131 ? -8.875 0.577 14.562 1 93.31 131 ALA B N 1
ATOM 3487 C CA . ALA B 1 131 ? -10.094 1.376 14.414 1 93.31 131 ALA B CA 1
ATOM 3488 C C . ALA B 1 131 ? -11.227 0.547 13.82 1 93.31 131 ALA B C 1
ATOM 3490 O O . ALA B 1 131 ? -12.367 0.617 14.289 1 93.31 131 ALA B O 1
ATOM 3491 N N . THR B 1 132 ? -10.93 -0.222 12.812 1 93.25 132 THR B N 1
ATOM 3492 C CA . THR B 1 132 ? -11.953 -1.038 12.164 1 93.25 132 THR B CA 1
ATOM 3493 C C . THR B 1 132 ? -12.523 -2.062 13.141 1 93.25 132 THR B C 1
ATOM 3495 O O . THR B 1 132 ? -13.727 -2.33 13.133 1 93.25 132 THR B O 1
ATOM 3498 N N . THR B 1 133 ? -11.695 -2.623 13.992 1 93.31 133 THR B N 1
ATOM 3499 C CA . THR B 1 133 ? -12.148 -3.607 14.969 1 93.31 133 THR B CA 1
ATOM 3500 C C . THR B 1 133 ? -13.195 -3.004 15.898 1 93.31 133 THR B C 1
ATOM 3502 O O . THR B 1 133 ? -14.25 -3.6 16.125 1 93.31 133 THR B O 1
ATOM 3505 N N . VAL B 1 134 ? -12.922 -1.851 16.344 1 92.06 134 VAL B N 1
ATOM 3506 C CA . VAL B 1 134 ? -13.828 -1.22 17.297 1 92.06 134 VAL B CA 1
ATOM 3507 C C . VAL B 1 134 ? -15.078 -0.724 16.578 1 92.06 134 VAL B C 1
ATOM 3509 O O . VAL B 1 134 ? -16.188 -0.821 17.109 1 92.06 134 VAL B O 1
ATOM 3512 N N . LEU B 1 135 ? -14.953 -0.192 15.359 1 90 135 LEU B N 1
ATOM 3513 C CA . LEU B 1 135 ? -16.094 0.327 14.609 1 90 135 LEU B CA 1
ATOM 3514 C C . LEU B 1 135 ? -17.062 -0.792 14.25 1 90 135 LEU B C 1
ATOM 3516 O O . LEU B 1 135 ? -18.266 -0.558 14.125 1 90 135 LEU B O 1
ATOM 3520 N N . LEU B 1 136 ? -16.516 -1.992 14.109 1 89.31 136 LEU B N 1
ATOM 3521 C CA . LEU B 1 136 ? -17.359 -3.119 13.727 1 89.31 136 LEU B CA 1
ATOM 3522 C C . LEU B 1 136 ? -17.969 -3.785 14.961 1 89.31 136 LEU B C 1
ATOM 3524 O O . LEU B 1 136 ? -19.141 -4.137 14.961 1 89.31 136 LEU B O 1
ATOM 3528 N N . PHE B 1 137 ? -17.188 -3.947 16.031 1 89.12 137 PHE B N 1
ATOM 3529 C CA . PHE B 1 137 ? -17.625 -4.773 17.156 1 89.12 137 PHE B CA 1
ATOM 3530 C C . PHE B 1 137 ? -18.141 -3.904 18.297 1 89.12 137 PHE B C 1
ATOM 3532 O O . PHE B 1 137 ? -18.922 -4.359 19.125 1 89.12 137 PHE B O 1
ATOM 3539 N N . ALA B 1 138 ? -17.594 -2.732 18.406 1 88.75 138 ALA B N 1
ATOM 3540 C CA . ALA B 1 138 ? -18.016 -1.838 19.484 1 88.75 138 ALA B CA 1
ATOM 3541 C C . ALA B 1 138 ? -18.188 -0.409 18.984 1 88.75 138 ALA B C 1
ATOM 3543 O O . ALA B 1 138 ? -17.531 0.514 19.469 1 88.75 138 ALA B O 1
ATOM 3544 N N . PRO B 1 139 ? -19.156 -0.271 18.094 1 81.56 139 PRO B N 1
ATOM 3545 C CA . PRO B 1 139 ? -19.328 1.056 17.5 1 81.56 139 PRO B CA 1
ATOM 3546 C C . PRO B 1 139 ? -19.828 2.094 18.484 1 81.56 139 PRO B C 1
ATOM 3548 O O . PRO B 1 139 ? -19.641 3.297 18.281 1 81.56 139 PRO B O 1
ATOM 3551 N N . ALA B 1 140 ? -20.375 1.69 19.531 1 82.44 140 ALA B N 1
ATOM 3552 C CA . ALA B 1 140 ? -21 2.602 20.484 1 82.44 140 ALA B CA 1
ATOM 3553 C C . ALA B 1 140 ? -19.984 3.094 21.531 1 82.44 140 ALA B C 1
ATOM 3555 O O . ALA B 1 140 ? -20.281 3.998 22.312 1 82.44 140 ALA B O 1
ATOM 3556 N N . LEU B 1 141 ? -18.828 2.568 21.547 1 82.5 141 LEU B N 1
ATOM 3557 C CA . LEU B 1 141 ? -17.828 2.977 22.516 1 82.5 141 LEU B CA 1
ATOM 3558 C C . LEU B 1 141 ? -17.312 4.383 22.219 1 82.5 141 LEU B C 1
ATOM 3560 O O . LEU B 1 141 ? -16.828 4.652 21.125 1 82.5 141 LEU B O 1
ATOM 3564 N N . PRO B 1 142 ? -17.594 5.293 23.172 1 78.31 142 PRO B N 1
ATOM 3565 C CA . PRO B 1 142 ? -17.031 6.633 22.953 1 78.31 142 PRO B CA 1
ATOM 3566 C C . PRO B 1 142 ? -15.516 6.629 22.812 1 78.31 142 PRO B C 1
ATOM 3568 O O . PRO B 1 142 ? -14.828 5.875 23.516 1 78.31 142 PRO B O 1
ATOM 3571 N N . LEU B 1 143 ? -14.984 7.324 21.953 1 79.56 143 LEU B N 1
ATOM 3572 C CA . LEU B 1 143 ? -13.555 7.426 21.703 1 79.56 143 LEU B CA 1
ATOM 3573 C C . LEU B 1 143 ? -12.961 6.059 21.391 1 79.56 143 LEU B C 1
ATOM 3575 O O . LEU B 1 143 ? -11.758 5.848 21.562 1 79.56 143 LEU B O 1
ATOM 3579 N N . GLY B 1 144 ? -13.797 5.176 21.047 1 85.75 144 GLY B N 1
ATOM 3580 C CA . GLY B 1 144 ? -13.344 3.818 20.781 1 85.75 144 GLY B CA 1
ATOM 3581 C C . GLY B 1 144 ? -12.398 3.721 19.594 1 85.75 144 GLY B C 1
ATOM 3582 O O . GLY B 1 144 ? -11.297 3.186 19.719 1 85.75 144 GLY B O 1
ATOM 3583 N N . ALA B 1 145 ? -12.828 4.383 18.531 1 87.5 145 ALA B N 1
ATOM 3584 C CA . ALA B 1 145 ? -12.055 4.25 17.297 1 87.5 145 ALA B CA 1
ATOM 3585 C C . ALA B 1 145 ? -10.703 4.941 17.406 1 87.5 145 ALA B C 1
ATOM 3587 O O . ALA B 1 145 ? -9.672 4.359 17.078 1 87.5 145 ALA B O 1
ATOM 3588 N N . PRO B 1 146 ? -10.633 6.172 18.031 1 87.62 146 PRO B N 1
ATOM 3589 C CA . PRO B 1 146 ? -9.344 6.84 18.172 1 87.62 146 PRO B CA 1
ATOM 3590 C C . PRO B 1 146 ? -8.383 6.078 19.078 1 87.62 146 PRO B C 1
ATOM 3592 O O . PRO B 1 146 ? -7.199 5.926 18.75 1 87.62 146 PRO B O 1
ATOM 3595 N N . LEU B 1 147 ? -8.828 5.582 20.156 1 90.25 147 LEU B N 1
ATOM 3596 C CA . LEU B 1 147 ? -7.98 4.844 21.078 1 90.25 147 LEU B CA 1
ATOM 3597 C C . LEU B 1 147 ? -7.516 3.527 20.469 1 90.25 147 LEU B C 1
ATOM 3599 O O . LEU B 1 147 ? -6.367 3.121 20.641 1 90.25 147 LEU B O 1
ATOM 3603 N N . ALA B 1 148 ? -8.398 2.957 19.781 1 93.31 148 ALA B N 1
ATOM 3604 C CA . ALA B 1 148 ? -8.055 1.703 19.125 1 93.31 148 ALA B CA 1
ATOM 3605 C C . ALA B 1 148 ? -7.02 1.933 18.031 1 93.31 148 ALA B C 1
ATOM 3607 O O . ALA B 1 148 ? -6.152 1.086 17.797 1 93.31 148 ALA B O 1
ATOM 3608 N N . ALA B 1 149 ? -7.172 3.049 17.359 1 92.88 149 ALA B N 1
ATOM 3609 C CA . ALA B 1 149 ? -6.219 3.381 16.297 1 92.88 149 ALA B CA 1
ATOM 3610 C C . ALA B 1 149 ? -4.816 3.576 16.859 1 92.88 149 ALA B C 1
ATOM 3612 O O . ALA B 1 149 ? -3.84 3.064 16.312 1 92.88 149 ALA B O 1
ATOM 3613 N N . VAL B 1 150 ? -4.742 4.266 17.984 1 92.38 150 VAL B N 1
ATOM 3614 C CA . VAL B 1 150 ? -3.453 4.508 18.625 1 92.38 150 VAL B CA 1
ATOM 3615 C C . VAL B 1 150 ? -2.875 3.189 19.141 1 92.38 150 VAL B C 1
ATOM 3617 O O . VAL B 1 150 ? -1.707 2.881 18.891 1 92.38 150 VAL B O 1
ATOM 3620 N N . THR B 1 151 ? -3.676 2.453 19.766 1 93.56 151 THR B N 1
ATOM 3621 C CA . THR B 1 151 ? -3.232 1.179 20.312 1 93.56 151 THR B CA 1
ATOM 3622 C C . THR B 1 151 ? -2.789 0.232 19.203 1 93.56 151 THR B C 1
ATOM 3624 O O . THR B 1 151 ? -1.757 -0.432 19.328 1 93.56 151 THR B O 1
ATOM 3627 N N . GLY B 1 152 ? -3.598 0.171 18.172 1 94.44 152 GLY B N 1
ATOM 3628 C CA . GLY B 1 152 ? -3.229 -0.674 17.047 1 94.44 152 GLY B CA 1
ATOM 3629 C C . GLY B 1 152 ? -1.897 -0.294 16.422 1 94.44 152 GLY B C 1
ATOM 3630 O O . GLY B 1 152 ? -1.09 -1.165 16.094 1 94.44 152 GLY B O 1
ATOM 3631 N N . SER B 1 153 ? -1.672 0.99 16.266 1 93.56 153 SER B N 1
ATOM 3632 C CA . SER B 1 153 ? -0.417 1.479 15.703 1 93.56 153 SER B CA 1
ATOM 3633 C C . SER B 1 153 ? 0.764 1.135 16.609 1 93.56 153 SER B C 1
ATOM 3635 O O . SER B 1 153 ? 1.811 0.695 16.125 1 93.56 153 SER B O 1
ATOM 3637 N N . LEU B 1 154 ? 0.597 1.339 17.875 1 91.81 154 LEU B N 1
ATOM 3638 C CA . LEU B 1 154 ? 1.681 1.096 18.828 1 91.81 154 LEU B CA 1
ATOM 3639 C C . LEU B 1 154 ? 1.966 -0.397 18.953 1 91.81 154 LEU B C 1
ATOM 3641 O O . LEU B 1 154 ? 3.119 -0.802 19.109 1 91.81 154 LEU B O 1
ATOM 3645 N N . VAL B 1 155 ? 0.95 -1.154 18.922 1 94.06 155 VAL B N 1
ATOM 3646 C CA . VAL B 1 155 ? 1.131 -2.602 18.969 1 94.06 155 VAL B CA 1
ATOM 3647 C C . VAL B 1 155 ? 1.921 -3.07 17.75 1 94.06 155 VAL B C 1
ATOM 3649 O O . VAL B 1 155 ? 2.842 -3.879 17.875 1 94.06 155 VAL B O 1
ATOM 3652 N N . LEU B 1 156 ? 1.514 -2.568 16.609 1 93.19 156 LEU B N 1
ATOM 3653 C CA . LEU B 1 156 ? 2.225 -2.943 15.398 1 93.19 156 LEU B CA 1
ATOM 3654 C C . LEU B 1 156 ? 3.678 -2.482 15.453 1 93.19 156 LEU B C 1
ATOM 3656 O O . LEU B 1 156 ? 4.582 -3.225 15.07 1 93.19 156 LEU B O 1
ATOM 3660 N N . LEU B 1 157 ? 3.875 -1.335 15.953 1 90.06 157 LEU B N 1
ATOM 3661 C CA . LEU B 1 157 ? 5.234 -0.82 16.078 1 90.06 157 LEU B CA 1
ATOM 3662 C C . LEU B 1 157 ? 6.059 -1.697 17.016 1 90.06 157 LEU B C 1
ATOM 3664 O O . LEU B 1 157 ? 7.219 -1.998 16.734 1 90.06 157 LEU B O 1
ATOM 3668 N N . ALA B 1 158 ? 5.48 -2.008 18.078 1 91.69 158 ALA B N 1
ATOM 3669 C CA . ALA B 1 158 ? 6.156 -2.873 19.031 1 91.69 158 ALA B CA 1
ATOM 3670 C C . ALA B 1 158 ? 6.52 -4.215 18.406 1 91.69 158 ALA B C 1
ATOM 3672 O O . ALA B 1 158 ? 7.605 -4.746 18.656 1 91.69 158 ALA B O 1
ATOM 3673 N N . ALA B 1 159 ? 5.629 -4.727 17.656 1 90.81 159 ALA B N 1
ATOM 3674 C CA . ALA B 1 159 ? 5.887 -5.996 16.984 1 90.81 159 ALA B CA 1
ATOM 3675 C C . ALA B 1 159 ? 7.02 -5.859 15.969 1 90.81 159 ALA B C 1
ATOM 3677 O O . ALA B 1 159 ? 7.879 -6.738 15.859 1 90.81 159 ALA B O 1
ATOM 3678 N N . VAL B 1 160 ? 6.961 -4.793 15.203 1 88.31 160 VAL B N 1
ATOM 3679 C CA . VAL B 1 160 ? 8.016 -4.535 14.227 1 88.31 160 VAL B CA 1
ATOM 3680 C C . VAL B 1 160 ? 9.359 -4.434 14.938 1 88.31 160 VAL B C 1
ATOM 3682 O O . VAL B 1 160 ? 10.352 -5.02 14.484 1 88.31 160 VAL B O 1
ATOM 3685 N N . TYR B 1 1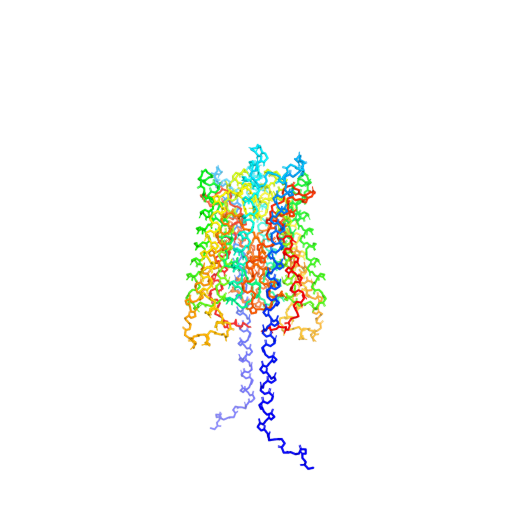61 ? 9.367 -3.744 16.047 1 85.31 161 TYR B N 1
ATOM 3686 C CA . TYR B 1 161 ? 10.594 -3.566 16.812 1 85.31 161 TYR B CA 1
ATOM 3687 C C . TYR B 1 161 ? 11.086 -4.895 17.375 1 85.31 161 TYR B C 1
ATOM 3689 O O . TYR B 1 161 ? 12.273 -5.215 17.281 1 85.31 161 TYR B O 1
ATOM 3697 N N . ALA B 1 162 ? 10.234 -5.609 17.906 1 86.62 162 ALA B N 1
ATOM 3698 C CA . ALA B 1 162 ? 10.594 -6.883 18.531 1 86.62 162 ALA B CA 1
ATOM 3699 C C . ALA B 1 162 ? 11.156 -7.855 17.5 1 86.62 162 ALA B C 1
ATOM 3701 O O . ALA B 1 162 ? 12.125 -8.562 17.766 1 86.62 162 ALA B O 1
ATOM 3702 N N . LEU B 1 163 ? 10.617 -7.848 16.359 1 84.19 163 LEU B N 1
ATOM 3703 C CA . LEU B 1 163 ? 11.031 -8.797 15.336 1 84.19 163 LEU B CA 1
ATOM 3704 C C . LEU B 1 163 ? 12.297 -8.328 14.633 1 84.19 163 LEU B C 1
ATOM 3706 O O . LEU B 1 163 ? 13.008 -9.133 14.016 1 84.19 163 LEU B O 1
ATOM 3710 N N . SER B 1 164 ? 12.562 -7.066 14.68 1 80.88 164 SER B N 1
ATOM 3711 C CA . SER B 1 164 ? 13.727 -6.523 13.992 1 80.88 164 SER B CA 1
ATOM 3712 C C . SER B 1 164 ? 14.945 -6.492 14.914 1 80.88 164 SER B C 1
ATOM 3714 O O . SER B 1 164 ? 16.062 -6.234 14.469 1 80.88 164 SER B O 1
ATOM 3716 N N . LEU B 1 165 ? 14.93 -6.676 16.172 1 75.5 165 LEU B N 1
ATOM 3717 C CA . LEU B 1 165 ? 16.016 -6.609 17.156 1 75.5 165 LEU B CA 1
ATOM 3718 C C . LEU B 1 165 ? 17.031 -7.715 16.906 1 75.5 165 LEU B C 1
ATOM 3720 O O . LEU B 1 165 ? 18.234 -7.523 17.141 1 75.5 165 LEU B O 1
ATOM 3724 N N . ARG B 1 166 ? 16.734 -8.867 16.547 1 63.66 166 ARG B N 1
ATOM 3725 C CA . ARG B 1 166 ? 17.625 -10.016 16.578 1 63.66 166 ARG B CA 1
ATOM 3726 C C . ARG B 1 166 ? 18.766 -9.844 15.57 1 63.66 166 AR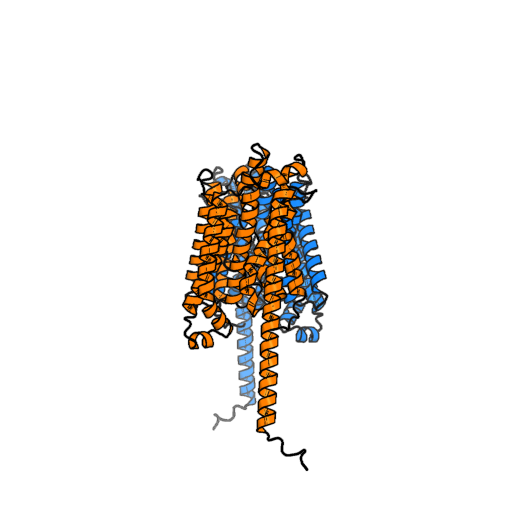G B C 1
ATOM 3728 O O . ARG B 1 166 ? 19.828 -10.43 15.734 1 63.66 166 ARG B O 1
ATOM 3735 N N . GLY B 1 167 ? 18.75 -9.125 14.625 1 57.38 167 GLY B N 1
ATOM 3736 C CA . GLY B 1 167 ? 19.859 -9.008 13.68 1 57.38 167 GLY B CA 1
ATOM 3737 C C . GLY B 1 167 ? 20.516 -7.641 13.688 1 57.38 167 GLY B C 1
ATOM 3738 O O . GLY B 1 167 ? 21.281 -7.312 12.789 1 57.38 167 GLY B O 1
ATOM 3739 N N . GLY B 1 168 ? 20.406 -6.914 14.852 1 59.56 168 GLY B N 1
ATOM 3740 C CA . GLY B 1 168 ? 20.875 -5.539 14.914 1 59.56 168 GLY B CA 1
ATOM 3741 C C . GLY B 1 168 ? 19.922 -4.547 14.297 1 59.56 168 GLY B C 1
ATOM 3742 O O . GLY B 1 168 ? 19.156 -4.891 13.383 1 59.56 168 GLY B O 1
ATOM 3743 N N . LEU B 1 169 ? 19.453 -3.609 15.141 1 62.56 169 LEU B N 1
ATOM 3744 C CA . LEU B 1 169 ? 18.516 -2.592 14.688 1 62.56 169 LEU B CA 1
ATOM 3745 C C . LEU B 1 169 ? 19 -1.933 13.398 1 62.56 169 LEU B C 1
ATOM 3747 O O . LEU B 1 169 ? 19.672 -0.895 13.445 1 62.56 169 LEU B O 1
ATOM 3751 N N . ASN B 1 170 ? 19 -2.75 12.312 1 73.06 170 ASN B N 1
ATOM 3752 C CA . ASN B 1 170 ? 19.234 -2.219 10.977 1 73.06 170 ASN B CA 1
ATOM 3753 C C . ASN B 1 170 ? 17.969 -1.633 10.367 1 73.06 170 ASN B C 1
ATOM 3755 O O . ASN B 1 170 ? 16.906 -2.246 10.438 1 73.06 170 ASN B O 1
ATOM 3759 N N . THR B 1 171 ? 18.047 -0.415 10 1 74.06 171 THR B N 1
ATOM 3760 C CA . THR B 1 171 ? 16.938 0.332 9.422 1 74.06 171 THR B CA 1
ATOM 3761 C C . THR B 1 171 ? 16.281 -0.454 8.289 1 74.06 171 THR B C 1
ATOM 3763 O O . THR B 1 171 ? 15.062 -0.426 8.133 1 74.06 171 THR B O 1
ATOM 3766 N N . TYR B 1 172 ? 17.078 -1.253 7.648 1 73.19 172 TYR B N 1
ATOM 3767 C CA . TYR B 1 172 ? 16.578 -2.039 6.531 1 73.19 172 TYR B CA 1
ATOM 3768 C C . TYR B 1 172 ? 15.656 -3.15 7.016 1 73.19 172 TYR B C 1
ATOM 3770 O O . TYR B 1 172 ? 14.578 -3.359 6.457 1 73.19 172 TYR B O 1
ATOM 3778 N N . ARG B 1 173 ? 16.047 -3.824 7.988 1 78.81 173 ARG B N 1
ATOM 3779 C CA . ARG B 1 173 ? 15.227 -4.898 8.555 1 78.81 173 ARG B CA 1
ATOM 3780 C C . ARG B 1 173 ? 13.93 -4.352 9.133 1 78.81 173 ARG B C 1
ATOM 3782 O O . ARG B 1 173 ? 12.883 -4.984 9.023 1 78.81 173 ARG B O 1
ATOM 3789 N N . LEU B 1 174 ? 14.094 -3.215 9.719 1 81.19 174 LEU B N 1
ATOM 3790 C CA . LEU B 1 174 ? 12.922 -2.564 10.289 1 81.19 174 LEU B CA 1
ATOM 3791 C C . LEU B 1 174 ? 11.883 -2.271 9.211 1 81.19 174 LEU B C 1
ATOM 3793 O O . LEU B 1 174 ? 10.695 -2.531 9.406 1 81.19 174 LEU B O 1
ATOM 3797 N N . VAL B 1 175 ? 12.352 -1.801 8.125 1 79.69 175 VAL B N 1
ATOM 3798 C CA . VAL B 1 175 ? 11.469 -1.432 7.023 1 79.69 175 VAL B CA 1
ATOM 3799 C C . VAL B 1 175 ? 10.812 -2.684 6.441 1 79.69 175 VAL B C 1
ATOM 3801 O O . VAL B 1 175 ? 9.609 -2.703 6.191 1 79.69 175 VAL B O 1
ATOM 3804 N N . LEU B 1 176 ? 11.555 -3.727 6.305 1 77.56 176 LEU B N 1
ATOM 3805 C CA . LEU B 1 176 ? 11.047 -4.953 5.695 1 77.56 176 LEU B CA 1
ATOM 3806 C C . LEU B 1 176 ? 10.016 -5.621 6.594 1 77.56 176 LEU B C 1
ATOM 3808 O O . LEU B 1 176 ? 8.977 -6.082 6.117 1 77.56 176 LEU B O 1
ATOM 3812 N N . VAL B 1 177 ? 10.312 -5.676 7.867 1 84.62 177 VAL B N 1
ATOM 3813 C CA . VAL B 1 177 ? 9.375 -6.254 8.828 1 84.62 177 VAL B CA 1
ATOM 3814 C C . VAL B 1 177 ? 8.102 -5.406 8.875 1 84.62 177 VAL B C 1
ATOM 3816 O O . VAL B 1 177 ? 6.996 -5.941 8.961 1 84.62 177 VAL B O 1
ATOM 3819 N N . GLY B 1 178 ? 8.266 -4.129 8.867 1 86.44 178 GLY B N 1
ATOM 3820 C CA . GLY B 1 178 ? 7.117 -3.238 8.844 1 86.44 178 GLY B CA 1
ATOM 3821 C C . GLY B 1 178 ? 6.188 -3.492 7.676 1 86.44 178 GLY B C 1
ATOM 3822 O O . GLY B 1 178 ? 4.969 -3.557 7.848 1 86.44 178 GLY B O 1
ATOM 3823 N N . ILE B 1 179 ? 6.742 -3.654 6.539 1 80.56 179 ILE B N 1
ATOM 3824 C CA . ILE B 1 179 ? 5.969 -3.928 5.332 1 80.56 179 ILE B CA 1
ATOM 3825 C C . ILE B 1 179 ? 5.195 -5.234 5.496 1 80.56 179 ILE B C 1
ATOM 3827 O O . ILE B 1 179 ? 4 -5.297 5.195 1 80.56 179 ILE B O 1
ATOM 3831 N N . GLY B 1 180 ? 5.91 -6.238 5.945 1 84.38 180 GLY B N 1
ATOM 3832 C CA . GLY B 1 180 ? 5.273 -7.527 6.16 1 84.38 180 GLY B CA 1
ATOM 3833 C C . GLY B 1 180 ? 4.113 -7.465 7.137 1 84.38 180 GLY B C 1
ATOM 3834 O O . GLY B 1 180 ? 3.029 -7.977 6.852 1 84.38 180 GLY B O 1
ATOM 3835 N N . LEU B 1 181 ? 4.32 -6.832 8.211 1 89.06 181 LEU B N 1
ATOM 3836 C CA . LEU B 1 181 ? 3.291 -6.766 9.242 1 89.06 181 LEU B CA 1
ATOM 3837 C C . LEU B 1 181 ? 2.146 -5.855 8.805 1 89.06 181 LEU B C 1
ATOM 3839 O O . LEU B 1 181 ? 1 -6.059 9.211 1 89.06 181 LEU B O 1
ATOM 3843 N N . SER B 1 182 ? 2.465 -4.828 8.039 1 90.25 182 SER B N 1
ATOM 3844 C CA . SER B 1 182 ? 1.405 -4.008 7.461 1 90.25 182 SER B CA 1
ATOM 3845 C C . SER B 1 182 ? 0.477 -4.844 6.582 1 90.25 182 SER B C 1
ATOM 3847 O O . SER B 1 182 ? -0.737 -4.629 6.574 1 90.25 182 SER B O 1
ATOM 3849 N N . GLY B 1 183 ? 1.128 -5.754 5.863 1 86.12 183 GLY B N 1
ATOM 3850 C CA . GLY B 1 183 ? 0.337 -6.672 5.055 1 86.12 183 GLY B CA 1
ATOM 3851 C C . GLY B 1 183 ? -0.608 -7.527 5.879 1 86.12 183 GLY B C 1
ATOM 3852 O O . GLY B 1 183 ? -1.759 -7.738 5.488 1 86.12 183 GLY B O 1
ATOM 3853 N N . VAL B 1 184 ? -0.15 -7.941 6.973 1 88.12 184 VAL B N 1
ATOM 3854 C CA . VAL B 1 184 ? -0.962 -8.766 7.867 1 88.12 184 VAL B CA 1
ATOM 3855 C C . VAL B 1 184 ? -2.133 -7.941 8.398 1 88.12 184 VAL B C 1
ATOM 3857 O O . VAL B 1 184 ? -3.268 -8.422 8.445 1 88.12 184 VAL B O 1
ATOM 3860 N N . CYS B 1 185 ? -1.854 -6.773 8.797 1 92.56 185 CYS B N 1
ATOM 3861 C CA . CYS B 1 185 ? -2.906 -5.898 9.305 1 92.56 185 CYS B CA 1
ATOM 3862 C C . CYS B 1 185 ? -3.941 -5.609 8.227 1 92.56 185 CYS B C 1
ATOM 3864 O O . CYS B 1 185 ? -5.141 -5.57 8.508 1 92.56 185 CYS B O 1
ATOM 3866 N N . THR B 1 186 ? -3.479 -5.422 7.074 1 88.75 186 THR B N 1
ATOM 3867 C CA . THR B 1 186 ? -4.391 -5.18 5.961 1 88.75 186 THR B CA 1
ATOM 3868 C C . THR B 1 186 ? -5.266 -6.402 5.703 1 88.75 186 THR B C 1
ATOM 3870 O O . THR B 1 186 ? -6.469 -6.273 5.473 1 88.75 186 THR B O 1
ATOM 3873 N N . ALA B 1 187 ? -4.629 -7.547 5.738 1 88 187 ALA B N 1
ATOM 3874 C CA . ALA B 1 187 ? -5.383 -8.789 5.582 1 88 187 ALA B CA 1
ATOM 3875 C C . ALA B 1 187 ? -6.43 -8.938 6.684 1 88 187 ALA B C 1
ATOM 3877 O O . ALA B 1 187 ? -7.555 -9.383 6.426 1 88 187 ALA B O 1
ATOM 3878 N N . TYR B 1 188 ? -6.043 -8.625 7.867 1 90.19 188 TYR B N 1
ATOM 3879 C CA . TYR B 1 188 ? -6.965 -8.664 9 1 90.19 188 TYR B CA 1
ATOM 3880 C C . TYR B 1 188 ? -8.133 -7.715 8.781 1 90.19 188 TYR B C 1
ATOM 3882 O O . TYR B 1 188 ? -9.289 -8.078 9.008 1 90.19 188 TYR B O 1
ATOM 3890 N N . THR B 1 189 ? -7.848 -6.508 8.359 1 91.5 189 THR B N 1
ATOM 3891 C CA . THR B 1 189 ? -8.898 -5.527 8.102 1 91.5 189 THR B CA 1
ATOM 3892 C C . THR B 1 189 ? -9.82 -6.008 6.984 1 91.5 189 THR B C 1
ATOM 3894 O O . THR B 1 189 ? -11.039 -5.852 7.074 1 91.5 189 THR B O 1
ATOM 3897 N N . ASN B 1 190 ? -9.211 -6.562 5.949 1 87.75 190 ASN B N 1
ATOM 3898 C CA . ASN B 1 190 ? -10.016 -7.113 4.859 1 87.75 190 ASN B CA 1
ATOM 3899 C C . ASN B 1 190 ? -10.914 -8.25 5.344 1 87.75 190 ASN B C 1
ATOM 3901 O O . ASN B 1 190 ? -12.047 -8.391 4.883 1 87.75 190 ASN B O 1
ATOM 3905 N N . TYR B 1 191 ? -10.422 -9.062 6.246 1 87.69 191 TYR B N 1
ATOM 3906 C CA . TYR B 1 191 ? -11.227 -10.117 6.852 1 87.69 191 TYR B CA 1
ATOM 3907 C C . TYR B 1 191 ? -12.422 -9.531 7.594 1 87.69 191 TYR B C 1
ATOM 3909 O O . TYR B 1 191 ? -13.547 -10.031 7.469 1 87.69 191 TYR B O 1
ATOM 3917 N N . LEU B 1 192 ? -12.172 -8.5 8.344 1 89.25 192 LEU B N 1
ATOM 3918 C CA . LEU B 1 192 ? -13.25 -7.852 9.086 1 89.25 192 LEU B CA 1
ATOM 3919 C C . LEU B 1 192 ? -14.328 -7.328 8.141 1 89.25 192 LEU B C 1
ATOM 3921 O O . LEU B 1 192 ? -15.516 -7.418 8.438 1 89.25 192 LEU B O 1
ATOM 3925 N N . PHE B 1 193 ? -13.914 -6.75 6.98 1 87.75 193 PHE B N 1
ATOM 3926 C CA . PHE B 1 193 ? -14.852 -6.219 6 1 87.75 193 PHE B CA 1
ATOM 3927 C C . PHE B 1 193 ? -15.688 -7.336 5.391 1 87.75 193 PHE B C 1
ATOM 3929 O O . PHE B 1 193 ? -16.828 -7.109 4.977 1 87.75 193 PHE B O 1
ATOM 3936 N N . SER B 1 194 ? -15.164 -8.555 5.363 1 82.81 194 SER B N 1
ATOM 3937 C CA . SER B 1 194 ? -15.891 -9.68 4.781 1 82.81 194 SER B CA 1
ATOM 3938 C C . SER B 1 194 ? -17.031 -10.141 5.691 1 82.81 194 SER B C 1
ATOM 3940 O O . SER B 1 194 ? -18.016 -10.703 5.223 1 82.81 194 SER B O 1
ATOM 3942 N N . VAL B 1 195 ? -16.906 -9.883 6.957 1 83.5 195 VAL B N 1
ATOM 3943 C CA . VAL B 1 195 ? -17.922 -10.359 7.895 1 83.5 195 VAL B CA 1
ATOM 3944 C C . VAL B 1 195 ? -18.797 -9.195 8.344 1 83.5 195 VAL B C 1
ATOM 3946 O O . VAL B 1 195 ? -19.844 -9.406 8.969 1 83.5 195 VAL B O 1
ATOM 3949 N N . ALA B 1 196 ? -18.453 -7.996 7.957 1 86.75 196 ALA B N 1
ATOM 3950 C CA . ALA B 1 196 ? -19.141 -6.801 8.438 1 86.75 196 ALA B CA 1
ATOM 3951 C C . ALA B 1 196 ? -20.406 -6.523 7.621 1 86.75 196 ALA B C 1
ATOM 3953 O O . ALA B 1 196 ? -20.5 -6.938 6.465 1 86.75 196 ALA B O 1
ATOM 3954 N N . ASP B 1 197 ? -21.328 -5.906 8.219 1 86.75 197 ASP B N 1
ATOM 3955 C CA . ASP B 1 197 ? -22.531 -5.461 7.516 1 86.75 197 ASP B CA 1
ATOM 3956 C C . ASP B 1 197 ? -22.234 -4.234 6.656 1 86.75 197 ASP B C 1
ATOM 3958 O O . ASP B 1 197 ? -21.188 -3.609 6.797 1 86.75 197 ASP B O 1
ATOM 3962 N N . GLN B 1 198 ? -23.156 -3.92 5.801 1 86.06 198 GLN B N 1
ATOM 3963 C CA . GLN B 1 198 ? -22.969 -2.852 4.828 1 86.06 198 GLN B CA 1
ATOM 3964 C C . GLN B 1 198 ? -22.734 -1.512 5.52 1 86.06 198 GLN B C 1
ATOM 3966 O O . GLN B 1 198 ? -21.875 -0.732 5.109 1 86.06 198 GLN B O 1
ATOM 3971 N N . HIS B 1 199 ? -23.5 -1.272 6.543 1 86.44 199 HIS B N 1
ATOM 3972 C CA . HIS B 1 199 ? -23.375 -0.003 7.25 1 86.44 199 HIS B CA 1
ATOM 3973 C C . HIS B 1 199 ? -22 0.128 7.914 1 86.44 199 HIS B C 1
ATOM 3975 O O . HIS B 1 199 ? -21.344 1.161 7.785 1 86.44 199 HIS B O 1
ATOM 3981 N N . SER B 1 200 ? -21.547 -0.942 8.539 1 88.56 200 SER B N 1
ATOM 3982 C CA . SER B 1 200 ? -20.266 -0.926 9.234 1 88.56 200 SER B CA 1
ATOM 3983 C C . SER B 1 200 ? -19.109 -0.774 8.266 1 88.56 200 SER B C 1
ATOM 3985 O O . SER B 1 200 ? -18.109 -0.123 8.578 1 88.56 200 SER B O 1
ATOM 3987 N N . ILE B 1 201 ? -19.266 -1.318 7.098 1 88.56 201 ILE B N 1
ATOM 3988 C CA . ILE B 1 201 ? -18.234 -1.201 6.074 1 88.56 201 ILE B CA 1
ATOM 3989 C C . ILE B 1 201 ? -18.094 0.258 5.648 1 88.56 201 ILE B C 1
ATOM 3991 O O . ILE B 1 201 ? -16.984 0.775 5.535 1 88.56 201 ILE B O 1
ATOM 3995 N N . ALA B 1 202 ? -19.172 0.907 5.469 1 86.94 202 ALA B N 1
ATOM 3996 C CA . ALA B 1 202 ? -19.156 2.297 5.02 1 86.94 202 ALA B CA 1
ATOM 3997 C C . ALA B 1 202 ? -18.5 3.199 6.059 1 86.94 202 ALA B C 1
ATOM 3999 O O . ALA B 1 202 ? -17.672 4.055 5.719 1 86.94 202 ALA B O 1
ATOM 4000 N N . VAL B 1 203 ? -18.859 2.936 7.316 1 86.38 203 VAL B N 1
ATOM 4001 C CA . VAL B 1 203 ? -18.312 3.75 8.398 1 86.38 203 VAL B CA 1
ATOM 4002 C C . VAL B 1 203 ? -16.812 3.525 8.508 1 86.38 203 VAL B C 1
ATOM 4004 O O . VAL B 1 203 ? -16.047 4.484 8.633 1 86.38 203 VAL B O 1
ATOM 4007 N N . ALA B 1 204 ? -16.422 2.309 8.422 1 88.81 204 ALA B N 1
ATOM 4008 C CA . ALA B 1 204 ? -15.008 1.969 8.531 1 88.81 204 ALA B CA 1
ATOM 4009 C C . ALA B 1 204 ? -14.227 2.516 7.34 1 88.81 204 ALA B C 1
ATOM 4011 O O . ALA B 1 204 ? -13.109 3.023 7.504 1 88.81 204 ALA B O 1
ATOM 4012 N N . MET B 1 205 ? -14.789 2.42 6.199 1 87.94 205 MET B N 1
ATOM 4013 C CA . MET B 1 205 ? -14.094 2.9 5.008 1 87.94 205 MET B CA 1
ATOM 4014 C C . MET B 1 205 ? -13.938 4.418 5.043 1 87.94 205 MET B C 1
ATOM 4016 O O . MET B 1 205 ? -12.891 4.945 4.66 1 87.94 205 MET B O 1
ATOM 4020 N N . ARG B 1 206 ? -14.883 5.078 5.477 1 85.44 206 ARG B N 1
ATOM 4021 C CA . ARG B 1 206 ? -14.789 6.531 5.578 1 85.44 206 ARG B CA 1
ATOM 4022 C C . ARG B 1 206 ? -13.719 6.941 6.582 1 85.44 206 ARG B C 1
ATOM 4024 O O . ARG B 1 206 ? -13.008 7.93 6.367 1 85.44 206 ARG B O 1
ATOM 4031 N N . TRP B 1 207 ? -13.641 6.203 7.625 1 87.31 207 TRP B N 1
ATOM 4032 C CA . TRP B 1 207 ? -12.586 6.457 8.602 1 87.31 207 TRP B CA 1
ATOM 4033 C C . TRP B 1 207 ? -11.211 6.215 7.988 1 87.31 207 TRP B C 1
ATOM 4035 O O . TRP B 1 207 ? -10.273 6.977 8.234 1 87.31 207 TRP B O 1
ATOM 4045 N N . LEU B 1 208 ? -11.07 5.219 7.18 1 89.62 208 LEU B N 1
ATOM 4046 C CA . LEU B 1 208 ? -9.781 4.812 6.621 1 89.62 208 LEU B CA 1
ATOM 4047 C C . LEU B 1 208 ? -9.305 5.809 5.57 1 89.62 208 LEU B C 1
ATOM 4049 O O . LEU B 1 208 ? -8.117 5.84 5.234 1 89.62 208 LEU B O 1
ATOM 4053 N N . ILE B 1 209 ? -10.133 6.535 5.008 1 87.44 209 ILE B N 1
ATOM 4054 C CA . ILE B 1 209 ? -9.758 7.57 4.051 1 87.44 209 ILE B CA 1
ATOM 4055 C C . ILE B 1 209 ? -9.148 8.758 4.789 1 87.44 209 ILE B C 1
ATOM 4057 O O . ILE B 1 209 ? -8.18 9.359 4.32 1 87.44 209 ILE B O 1
ATOM 4061 N N . GLY B 1 210 ? -9.57 9.062 5.984 1 88.25 210 GLY B N 1
ATOM 4062 C CA . GLY B 1 210 ? -9.102 10.172 6.793 1 88.25 210 GLY B CA 1
ATOM 4063 C C . GLY B 1 210 ? -9.75 11.492 6.426 1 88.25 210 GLY B C 1
ATOM 4064 O O . GLY B 1 210 ? -9.953 11.789 5.246 1 88.25 210 GLY B O 1
ATOM 4065 N N . SER B 1 211 ? -10.156 12.242 7.363 1 89.94 211 SER B N 1
ATOM 4066 C CA . SER B 1 211 ? -10.797 13.547 7.18 1 89.94 211 SER B CA 1
ATOM 4067 C C . SER B 1 211 ? -10.75 14.367 8.469 1 89.94 211 SER B C 1
ATOM 4069 O O . SER B 1 211 ? -10.688 13.805 9.562 1 89.94 211 SER B O 1
ATOM 4071 N N . VAL B 1 212 ? -10.727 15.641 8.258 1 90.06 212 VAL B N 1
ATOM 4072 C CA . VAL B 1 212 ? -10.773 16.516 9.422 1 90.06 212 VAL B CA 1
ATOM 4073 C C . VAL B 1 212 ? -12.219 16.922 9.711 1 90.06 212 VAL B C 1
ATOM 4075 O O . VAL B 1 212 ? -12.484 17.641 10.68 1 90.06 212 VAL B O 1
ATOM 4078 N N . ASN B 1 213 ? -13.047 16.297 8.914 1 84.25 213 ASN B N 1
ATOM 4079 C CA . ASN B 1 213 ? -14.453 16.609 9.094 1 84.25 213 ASN B CA 1
ATOM 4080 C C . ASN B 1 213 ? -15.008 16.016 10.383 1 84.25 213 ASN B C 1
ATOM 4082 O O . ASN B 1 213 ? -14.75 14.852 10.695 1 84.25 213 ASN B O 1
ATOM 4086 N N . GLY B 1 214 ? -15.656 16.797 11.156 1 80.75 214 GLY B N 1
ATOM 4087 C CA . GLY B 1 214 ? -16.375 16.297 12.328 1 80.75 214 GLY B CA 1
ATOM 4088 C C . GLY B 1 214 ? -15.508 16.25 13.578 1 80.75 214 GLY B C 1
ATOM 4089 O O . GLY B 1 214 ? -15.93 15.719 14.609 1 80.75 214 GLY B O 1
ATOM 4090 N N . VAL B 1 215 ? -14.305 16.781 13.461 1 86.94 215 VAL B N 1
ATOM 4091 C CA . VAL B 1 215 ? -13.445 16.797 14.641 1 86.94 215 VAL B CA 1
ATOM 4092 C C . VAL B 1 215 ? -13.969 17.812 15.648 1 86.94 215 VAL B C 1
ATOM 4094 O O . VAL B 1 215 ? -14.336 18.922 15.273 1 86.94 215 VAL B O 1
ATOM 4097 N N . ASP B 1 216 ? -14.047 17.391 16.859 1 87.19 216 ASP B N 1
ATOM 4098 C CA . ASP B 1 216 ? -14.539 18.266 17.922 1 87.19 216 ASP B CA 1
ATOM 4099 C C . ASP B 1 216 ? -13.383 18.828 18.75 1 87.19 216 ASP B C 1
ATOM 4101 O O . ASP B 1 216 ? -12.219 18.594 18.438 1 87.19 216 ASP B O 1
ATOM 4105 N N . TRP B 1 217 ? -13.758 19.594 19.719 1 90.25 217 TRP B N 1
ATOM 4106 C CA . TRP B 1 217 ? -12.766 20.281 20.547 1 90.25 217 TRP B CA 1
ATOM 4107 C C . TRP B 1 217 ? -11.945 19.266 21.344 1 90.25 217 TRP B C 1
ATOM 4109 O O . TRP B 1 217 ? -10.789 19.531 21.672 1 90.25 217 TRP B O 1
ATOM 4119 N N . THR B 1 218 ? -12.562 18.172 21.656 1 88.75 218 THR B N 1
ATOM 4120 C CA . THR B 1 218 ? -11.805 17.125 22.344 1 88.75 218 THR B CA 1
ATOM 4121 C C . THR B 1 218 ? -10.672 16.609 21.469 1 88.75 218 THR B C 1
ATOM 4123 O O . THR B 1 218 ? -9.562 16.391 21.953 1 88.75 218 THR B O 1
ATOM 4126 N N . GLY B 1 219 ? -11.008 16.484 20.219 1 91.31 219 GLY B N 1
ATOM 4127 C CA . GLY B 1 219 ? -9.969 16.094 19.281 1 91.31 219 GLY B CA 1
ATOM 4128 C C . GLY B 1 219 ? -8.875 17.125 19.141 1 91.31 219 GLY B C 1
ATOM 4129 O O . GLY B 1 219 ? -7.691 16.781 19.094 1 91.31 219 GLY B O 1
ATOM 4130 N N . VAL B 1 220 ? -9.234 18.344 19.172 1 93.31 220 VAL B N 1
ATOM 4131 C CA . VAL B 1 220 ? -8.281 19.438 19.016 1 93.31 220 VAL B CA 1
ATOM 4132 C C . VAL B 1 220 ? -7.348 19.484 20.219 1 93.31 220 VAL B C 1
ATOM 4134 O O . VAL B 1 220 ? -6.133 19.641 20.062 1 93.31 220 VAL B O 1
ATOM 4137 N N . SER B 1 221 ? -7.926 19.344 21.344 1 93.75 221 SER B N 1
ATOM 4138 C CA . SER B 1 221 ? -7.113 19.391 22.562 1 93.75 221 SER B CA 1
ATOM 4139 C C . SER B 1 221 ? -6.125 18.219 22.594 1 93.75 221 SER B C 1
ATOM 4141 O O . SER B 1 221 ? -4.969 18.406 23 1 93.75 221 SER B O 1
ATOM 4143 N N . THR B 1 222 ? -6.566 17.109 22.188 1 92.5 222 THR B N 1
ATOM 4144 C CA . THR B 1 222 ? -5.703 15.938 22.156 1 92.5 222 THR B CA 1
ATOM 4145 C C . THR B 1 222 ? -4.535 16.156 21.188 1 92.5 222 THR B C 1
ATOM 4147 O O . THR B 1 222 ? -3.385 15.867 21.531 1 92.5 222 THR B O 1
ATOM 4150 N N . LEU B 1 223 ? -4.836 16.672 20.078 1 95.62 223 LEU B N 1
ATOM 4151 C CA . LEU B 1 223 ? -3.801 16.953 19.078 1 95.62 223 LEU B CA 1
ATOM 4152 C C . LEU B 1 223 ? -2.844 18.031 19.578 1 95.62 223 LEU B C 1
ATOM 4154 O O . LEU B 1 223 ? -1.632 17.938 19.359 1 95.62 223 LEU B O 1
ATOM 4158 N N . ALA B 1 224 ? -3.359 19.047 20.203 1 95.94 224 ALA B N 1
ATOM 4159 C CA . ALA B 1 224 ? -2.539 20.141 20.688 1 95.94 224 ALA B CA 1
ATOM 4160 C C . ALA B 1 224 ? -1.559 19.672 21.766 1 95.94 224 ALA B C 1
ATOM 4162 O O . ALA B 1 224 ? -0.366 19.984 21.703 1 95.94 224 ALA B O 1
ATOM 4163 N N . ILE B 1 225 ? -2.082 18.938 22.656 1 95.25 225 ILE B N 1
ATOM 4164 C CA . ILE B 1 225 ? -1.238 18.422 23.719 1 95.25 225 ILE B CA 1
ATOM 4165 C C . ILE B 1 225 ? -0.205 17.453 23.141 1 95.25 225 ILE B C 1
ATOM 4167 O O . ILE B 1 225 ? 0.973 17.5 23.5 1 95.25 225 ILE B O 1
ATOM 4171 N N . GLY B 1 226 ? -0.698 16.641 22.266 1 94.81 226 GLY B N 1
ATOM 4172 C CA . GLY B 1 226 ? 0.213 15.711 21.609 1 94.81 226 GLY B CA 1
ATOM 4173 C C . GLY B 1 226 ? 1.325 16.406 20.844 1 94.81 226 GLY B C 1
ATOM 4174 O O . GLY B 1 226 ? 2.482 15.984 20.906 1 94.81 226 GLY B O 1
ATOM 4175 N N . LEU B 1 227 ? 0.975 17.422 20.156 1 95.88 227 LEU B N 1
ATOM 4176 C CA . LEU B 1 227 ? 1.97 18.156 19.375 1 95.88 227 LEU B CA 1
ATOM 4177 C C . LEU B 1 227 ? 3.023 18.766 20.297 1 95.88 227 LEU B C 1
ATOM 4179 O O . LEU B 1 227 ? 4.219 18.719 20 1 95.88 227 LEU B O 1
ATOM 4183 N N . VAL B 1 228 ? 2.584 19.359 21.375 1 95.31 228 VAL B N 1
ATOM 4184 C CA . VAL B 1 228 ? 3.498 20 22.312 1 95.31 228 VAL B CA 1
ATOM 4185 C C . VAL B 1 228 ? 4.449 18.969 22.906 1 95.31 228 VAL B C 1
ATOM 4187 O O . VAL B 1 228 ? 5.664 19.188 22.953 1 95.31 228 VAL B O 1
ATOM 4190 N N . VAL B 1 229 ? 3.908 17.859 23.281 1 95 229 VAL B N 1
ATOM 4191 C CA . VAL B 1 229 ? 4.719 16.797 23.875 1 95 229 VAL B CA 1
ATOM 4192 C C . VAL B 1 229 ? 5.715 16.281 22.844 1 95 229 VAL B C 1
ATOM 4194 O O . VAL B 1 229 ? 6.902 16.125 23.141 1 95 229 VAL B O 1
ATOM 4197 N N . CYS B 1 230 ? 5.207 16.031 21.656 1 94.94 230 CYS B N 1
ATOM 4198 C CA . CYS B 1 230 ? 6.074 15.5 20.594 1 94.94 230 CYS B CA 1
ATOM 4199 C C . CYS B 1 230 ? 7.137 16.516 20.203 1 94.94 230 CYS B C 1
ATOM 4201 O O . CYS B 1 230 ? 8.289 16.156 19.953 1 94.94 230 CYS B O 1
ATOM 4203 N N . ALA B 1 231 ? 6.762 17.766 20.203 1 92.94 231 ALA B N 1
ATOM 4204 C CA . ALA B 1 231 ? 7.711 18.828 19.859 1 92.94 231 ALA B CA 1
ATOM 4205 C C . ALA B 1 231 ? 8.805 18.953 20.906 1 92.94 231 ALA B C 1
ATOM 4207 O O . ALA B 1 231 ? 9.984 19.125 20.562 1 92.94 231 ALA B O 1
ATOM 4208 N N . LEU B 1 232 ? 8.43 18.859 22.141 1 93.06 232 LEU B N 1
ATOM 4209 C CA . LEU B 1 232 ? 9.398 18.938 23.219 1 93.06 232 LEU B CA 1
ATOM 4210 C C . LEU B 1 232 ? 10.352 17.75 23.188 1 93.06 232 LEU B C 1
ATOM 4212 O O . LEU B 1 232 ? 11.562 17.922 23.375 1 93.06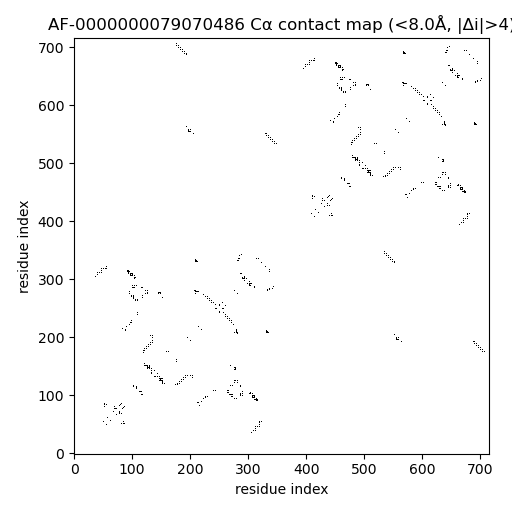 232 LEU B O 1
ATOM 4216 N N . CYS B 1 233 ? 9.828 16.609 22.891 1 93.75 233 CYS B N 1
ATOM 4217 C CA . CYS B 1 233 ? 10.664 15.414 22.797 1 93.75 233 CYS B CA 1
ATOM 4218 C C . CYS B 1 233 ? 11.578 15.492 21.578 1 93.75 233 CYS B C 1
ATOM 4220 O O . CYS B 1 233 ? 12.742 15.094 21.641 1 93.75 233 CYS B O 1
ATOM 4222 N N . ALA B 1 234 ? 11.016 16 20.516 1 92.19 234 ALA B N 1
ATOM 4223 C CA . ALA B 1 234 ? 11.797 16.125 19.281 1 92.19 234 ALA B CA 1
ATOM 4224 C C . ALA B 1 234 ? 12.953 17.109 19.469 1 92.19 234 ALA B C 1
ATOM 4226 O O . ALA B 1 234 ? 14.031 16.906 18.906 1 92.19 234 ALA B O 1
ATOM 4227 N N . ALA B 1 235 ? 12.75 18.156 20.219 1 88.88 235 ALA B N 1
ATOM 4228 C CA . ALA B 1 235 ? 13.789 19.141 20.469 1 88.88 235 ALA B CA 1
ATOM 4229 C C . ALA B 1 235 ? 14.969 18.531 21.219 1 88.88 235 ALA B C 1
ATOM 4231 O O . ALA B 1 235 ? 16.125 18.922 21.016 1 88.88 235 ALA B O 1
ATOM 4232 N N . ARG B 1 236 ? 14.688 17.5 22 1 87.88 236 ARG B N 1
ATOM 4233 C CA . ARG B 1 236 ? 15.734 16.844 22.766 1 87.88 236 ARG B CA 1
ATOM 4234 C C . ARG B 1 236 ? 16.5 15.852 21.891 1 87.88 236 ARG B C 1
ATOM 4236 O O . ARG B 1 236 ? 17.625 15.469 22.234 1 87.88 236 ARG B O 1
ATOM 4243 N N . LEU B 1 237 ? 15.93 15.523 20.812 1 87.19 237 LEU B N 1
ATOM 4244 C CA . LEU B 1 237 ? 16.562 14.523 19.953 1 87.19 237 LEU B CA 1
ATOM 4245 C C . LEU B 1 237 ? 17.312 15.188 18.812 1 87.19 237 LEU B C 1
ATOM 4247 O O . LEU B 1 237 ? 17.875 14.5 17.953 1 87.19 237 LEU B O 1
ATOM 4251 N N . GLY B 1 238 ? 17.312 16.453 18.797 1 80.25 238 GLY B N 1
ATOM 4252 C CA . GLY B 1 238 ? 18.016 17.188 17.75 1 80.25 238 GLY B CA 1
ATOM 4253 C C . GLY B 1 238 ? 19.484 16.859 17.672 1 80.25 238 GLY B C 1
ATOM 4254 O O . GLY B 1 238 ? 20.016 16.578 16.594 1 80.25 238 GLY B O 1
ATOM 4255 N N . ARG B 1 239 ? 20.156 16.781 18.766 1 79.69 239 ARG B N 1
ATOM 4256 C CA . ARG B 1 239 ? 21.594 16.547 18.812 1 79.69 239 ARG B CA 1
ATOM 4257 C C . ARG B 1 239 ? 21.938 15.117 18.422 1 79.69 239 ARG B C 1
ATOM 4259 O O . ARG B 1 239 ? 22.781 14.891 17.562 1 79.69 239 ARG B O 1
ATOM 4266 N N . PRO B 1 240 ? 21.219 14.203 19 1 82.38 240 PRO B N 1
ATOM 4267 C CA . PRO B 1 240 ? 21.5 12.828 18.594 1 82.38 240 PRO B CA 1
ATOM 4268 C C . PRO B 1 240 ? 21.234 12.586 17.109 1 82.38 240 PRO B C 1
ATOM 4270 O O . PRO B 1 240 ? 21.984 11.852 16.453 1 82.38 240 PRO B O 1
ATOM 4273 N N . LEU B 1 241 ? 20.25 13.18 16.578 1 82.19 241 LEU B N 1
ATOM 4274 C CA . LEU B 1 241 ? 19.922 13.008 15.172 1 82.19 241 LEU B CA 1
ATOM 4275 C C . LEU B 1 241 ? 20.984 13.633 14.281 1 82.19 241 LEU B C 1
ATOM 4277 O O . LEU B 1 241 ? 21.312 13.094 13.227 1 82.19 241 LEU B O 1
ATOM 4281 N N . GLY B 1 242 ? 21.438 14.766 14.711 1 79 242 GLY B N 1
ATOM 4282 C CA . GLY B 1 242 ? 22.516 15.398 13.977 1 79 242 GLY B CA 1
ATOM 4283 C C . GLY B 1 242 ? 23.797 14.562 13.945 1 79 242 GLY B C 1
ATOM 4284 O O . GLY B 1 242 ? 24.438 14.461 12.906 1 79 242 GLY B O 1
ATOM 4285 N N . SER B 1 243 ? 24.078 13.922 15.016 1 78.88 243 SER B N 1
ATOM 4286 C CA . SER B 1 243 ? 25.266 13.086 15.086 1 78.88 243 SER B CA 1
ATOM 4287 C C . SER B 1 243 ? 25.109 11.812 14.258 1 78.88 243 SER B C 1
ATOM 4289 O O . SER B 1 243 ? 26.062 11.328 13.656 1 78.88 243 SER B O 1
ATOM 4291 N N . MET B 1 244 ? 23.922 11.352 14.203 1 78.75 244 MET B N 1
ATOM 4292 C CA . MET B 1 244 ? 23.672 10.109 13.477 1 78.75 244 MET B CA 1
ATOM 4293 C C . MET B 1 244 ? 23.781 10.328 11.969 1 78.75 244 MET B C 1
ATOM 4295 O O . MET B 1 244 ? 24.062 9.391 11.227 1 78.75 244 MET B O 1
ATOM 4299 N N . SER B 1 245 ? 23.547 11.555 11.594 1 76.06 245 SER B N 1
ATOM 4300 C CA . SER B 1 245 ? 23.656 11.875 10.18 1 76.06 245 SER B CA 1
ATOM 4301 C C . SER B 1 245 ? 25.094 11.727 9.688 1 76.06 245 SER B C 1
ATOM 4303 O O . SER B 1 245 ? 25.344 11.555 8.492 1 76.06 245 SER B O 1
ATOM 4305 N N . LEU B 1 246 ? 26 11.75 10.609 1 71.19 246 LEU B N 1
ATOM 4306 C CA . LEU B 1 246 ? 27.422 11.625 10.273 1 71.19 246 LEU B CA 1
ATOM 4307 C C . LEU B 1 246 ? 27.844 10.164 10.258 1 71.19 246 LEU B C 1
ATOM 4309 O O . LEU B 1 246 ? 28.953 9.844 9.82 1 71.19 246 LEU B O 1
ATOM 4313 N N . GLY B 1 247 ? 26.969 9.352 10.617 1 76.31 247 GLY B N 1
ATOM 4314 C CA . GLY B 1 247 ? 27.281 7.93 10.672 1 76.31 247 GLY B CA 1
ATOM 4315 C C . GLY B 1 247 ? 27.156 7.344 12.07 1 76.31 247 GLY B C 1
ATOM 4316 O O . GLY B 1 247 ? 27.359 8.047 13.062 1 76.31 247 GLY B O 1
ATOM 4317 N N . ASP B 1 248 ? 26.875 6.102 12.133 1 77.69 248 ASP B N 1
ATOM 4318 C CA . ASP B 1 248 ? 26.641 5.434 13.406 1 77.69 248 ASP B CA 1
ATOM 4319 C C . ASP B 1 248 ? 27.922 5.375 14.242 1 77.69 248 ASP B C 1
ATOM 4321 O O . ASP B 1 248 ? 27.891 5.57 15.461 1 77.69 248 ASP B O 1
ATOM 4325 N N . GLU B 1 249 ? 28.969 5.145 13.523 1 80.31 249 GLU B N 1
ATOM 4326 C CA . GLU B 1 249 ? 30.25 5.043 14.227 1 80.31 249 GLU B CA 1
ATOM 4327 C C . GLU B 1 249 ? 30.672 6.391 14.805 1 80.31 249 GLU B C 1
ATOM 4329 O O . GLU B 1 249 ? 31.094 6.469 15.961 1 80.31 249 GLU B O 1
ATOM 4334 N N . LEU B 1 250 ? 30.516 7.371 14 1 80.38 250 LEU B N 1
ATOM 4335 C CA . LEU B 1 250 ? 30.875 8.711 14.453 1 80.38 250 LEU B CA 1
ATOM 4336 C C . LEU B 1 250 ? 29.938 9.188 15.555 1 80.38 250 LEU B C 1
ATOM 4338 O O . LEU B 1 250 ? 30.375 9.867 16.484 1 80.38 250 LEU B O 1
ATOM 4342 N N . ALA B 1 251 ? 28.797 8.797 15.461 1 83.25 251 ALA B N 1
ATOM 4343 C CA . ALA B 1 251 ? 27.828 9.188 16.469 1 83.25 251 ALA B CA 1
ATOM 4344 C C . ALA B 1 251 ? 28.141 8.555 17.828 1 83.25 251 ALA B C 1
ATOM 4346 O O . ALA B 1 251 ? 28.062 9.211 18.859 1 83.25 251 ALA B O 1
ATOM 4347 N N . THR B 1 252 ? 28.469 7.316 17.703 1 82.31 252 THR B N 1
ATOM 4348 C CA . THR B 1 252 ? 28.859 6.629 18.938 1 82.31 252 THR B CA 1
ATOM 4349 C C . THR B 1 252 ? 30.094 7.277 19.531 1 82.31 252 THR B C 1
ATOM 4351 O O . THR B 1 252 ? 30.203 7.391 20.766 1 82.31 252 THR B O 1
ATOM 4354 N N . GLY B 1 253 ? 30.922 7.637 18.688 1 83.25 253 GLY B N 1
ATOM 4355 C CA . GLY B 1 253 ? 32.125 8.32 19.125 1 83.25 253 GLY B CA 1
ATOM 4356 C C . GLY B 1 253 ? 31.844 9.656 19.781 1 83.25 253 GLY B C 1
ATOM 4357 O O . GLY B 1 253 ? 32.594 10.07 20.688 1 83.25 253 GLY B O 1
ATOM 4358 N N . LEU B 1 254 ? 30.844 10.312 19.438 1 84.19 254 LEU B N 1
ATOM 4359 C CA . LEU B 1 254 ? 30.484 11.617 19.969 1 84.19 254 LEU B CA 1
ATOM 4360 C C . LEU B 1 254 ? 29.625 11.461 21.234 1 84.19 254 LEU B C 1
ATOM 4362 O O . LEU B 1 254 ? 29.141 12.453 21.781 1 84.19 254 LEU B O 1
ATOM 4366 N N . GLY B 1 255 ? 29.391 10.156 21.688 1 82.31 255 GLY B N 1
ATOM 4367 C CA . GLY B 1 255 ? 28.719 9.898 22.953 1 82.31 255 GLY B CA 1
ATOM 4368 C C . GLY B 1 255 ? 27.25 9.617 22.797 1 82.31 255 GLY B C 1
ATOM 4369 O O . GLY B 1 255 ? 26.531 9.484 23.797 1 82.31 255 GLY B O 1
ATOM 4370 N N . THR B 1 256 ? 26.828 9.664 21.641 1 84.5 256 THR B N 1
ATOM 4371 C CA . THR B 1 256 ? 25.406 9.391 21.422 1 84.5 256 THR B CA 1
ATOM 4372 C C . THR B 1 256 ? 25.141 7.891 21.391 1 84.5 256 THR B C 1
ATOM 4374 O O . THR B 1 256 ? 25.875 7.145 20.734 1 84.5 256 THR B O 1
ATOM 4377 N N . SER B 1 257 ? 24.297 7.469 22.312 1 87.38 257 SER B N 1
ATOM 4378 C CA . SER B 1 257 ? 23.875 6.082 22.203 1 87.38 257 SER B CA 1
ATOM 4379 C C . SER B 1 257 ? 22.953 5.879 21 1 87.38 257 SER B C 1
ATOM 4381 O O . SER B 1 257 ? 21.75 6.168 21.062 1 87.38 257 SER B O 1
ATOM 4383 N N . VAL B 1 258 ? 23.5 5.375 20 1 84.5 258 VAL B N 1
ATOM 4384 C CA . VAL B 1 258 ? 22.844 5.266 18.703 1 84.5 258 VAL B CA 1
ATOM 4385 C C . VAL B 1 258 ? 21.609 4.375 18.828 1 84.5 258 VAL B C 1
ATOM 4387 O O . VAL B 1 258 ? 20.516 4.746 18.375 1 84.5 258 VAL B O 1
ATOM 4390 N N . PRO B 1 259 ? 21.688 3.268 19.562 1 82.06 259 PRO B N 1
ATOM 4391 C CA . PRO B 1 259 ? 20.5 2.426 19.672 1 82.06 259 PRO B CA 1
ATOM 4392 C C . PRO B 1 259 ? 19.344 3.115 20.406 1 82.06 259 PRO B C 1
ATOM 4394 O O . PRO B 1 259 ? 18.188 3.004 20 1 82.06 259 PRO B O 1
ATOM 4397 N N . ALA B 1 260 ? 19.688 3.82 21.406 1 85.81 260 ALA B N 1
ATOM 4398 C CA . ALA B 1 260 ? 18.656 4.516 22.172 1 85.81 260 ALA B CA 1
ATOM 4399 C C . ALA B 1 260 ? 18.031 5.648 21.375 1 85.81 260 ALA B C 1
ATOM 4401 O O . ALA B 1 260 ? 16.828 5.871 21.422 1 85.81 260 ALA B O 1
ATOM 4402 N N . ALA B 1 261 ? 18.844 6.328 20.672 1 87 261 ALA B N 1
ATOM 4403 C CA . ALA B 1 261 ? 18.359 7.422 19.844 1 87 261 ALA B CA 1
ATOM 4404 C C . ALA B 1 261 ? 17.453 6.898 18.719 1 87 261 ALA B C 1
ATOM 4406 O O . ALA B 1 261 ? 16.422 7.5 18.422 1 87 261 ALA B O 1
ATOM 4407 N N . ARG B 1 262 ? 17.844 5.852 18.203 1 86.69 262 ARG B N 1
ATOM 4408 C CA . ARG B 1 262 ? 17.078 5.25 17.125 1 86.69 262 ARG B CA 1
ATOM 4409 C C . ARG B 1 262 ? 15.688 4.832 17.609 1 86.69 262 ARG B C 1
ATOM 4411 O O . ARG B 1 262 ? 14.688 5.121 16.953 1 86.69 262 ARG B O 1
ATOM 4418 N N . VAL B 1 263 ? 15.695 4.238 18.719 1 85.06 263 VAL B N 1
ATOM 4419 C CA . VAL B 1 263 ? 14.43 3.766 19.266 1 85.06 263 VAL B CA 1
ATOM 4420 C C . VAL B 1 263 ? 13.562 4.957 19.656 1 85.06 263 VAL B C 1
ATOM 4422 O O . VAL B 1 263 ? 12.344 4.934 19.453 1 85.06 263 VAL B O 1
ATOM 4425 N N . SER B 1 264 ? 14.18 5.902 20.188 1 90.06 264 SER B N 1
ATOM 4426 C CA . SER B 1 264 ? 13.438 7.086 20.609 1 90.06 264 SER B CA 1
ATOM 4427 C C . SER B 1 264 ? 12.828 7.812 19.422 1 90.06 264 SER B C 1
ATOM 4429 O O . SER B 1 264 ? 11.68 8.25 19.469 1 90.06 264 SER B O 1
ATOM 4431 N N . VAL B 1 265 ? 13.562 7.926 18.375 1 90.25 265 VAL B N 1
ATOM 4432 C CA . VAL B 1 265 ? 13.086 8.609 17.188 1 90.25 265 VAL B CA 1
ATOM 4433 C C . VAL B 1 265 ? 11.969 7.797 16.531 1 90.25 265 VAL B C 1
ATOM 4435 O O . VAL B 1 265 ? 10.945 8.352 16.125 1 90.25 265 VAL B O 1
ATOM 4438 N N . LEU B 1 266 ? 12.156 6.527 16.516 1 88.94 266 LEU B N 1
ATOM 4439 C CA . LEU B 1 266 ? 11.133 5.645 15.961 1 88.94 266 LEU B CA 1
ATOM 4440 C C . LEU B 1 266 ? 9.828 5.758 16.734 1 88.94 266 LEU B C 1
ATOM 4442 O O . LEU B 1 266 ? 8.758 5.902 16.141 1 88.94 266 LEU B O 1
ATOM 4446 N N . ALA B 1 267 ? 10 5.727 18.016 1 89.81 267 ALA B N 1
ATOM 4447 C CA . ALA B 1 267 ? 8.828 5.77 18.891 1 89.81 267 ALA B CA 1
ATOM 4448 C C . ALA B 1 267 ? 8.133 7.125 18.812 1 89.81 267 ALA B C 1
ATOM 4450 O O . ALA B 1 267 ? 6.906 7.203 18.766 1 89.81 267 ALA B O 1
ATOM 4451 N N . LEU B 1 268 ? 8.914 8.141 18.781 1 93.56 268 LEU B N 1
ATOM 4452 C CA . LEU B 1 268 ? 8.359 9.484 18.75 1 93.56 268 LEU B CA 1
ATOM 4453 C C . LEU B 1 268 ? 7.641 9.742 17.438 1 93.56 268 LEU B C 1
ATOM 4455 O O . LEU B 1 268 ? 6.527 10.281 17.422 1 93.56 268 LEU B O 1
ATOM 4459 N N . GLY B 1 269 ? 8.273 9.422 16.359 1 93.69 269 GLY B N 1
ATOM 4460 C CA . GLY B 1 269 ? 7.645 9.578 15.055 1 93.69 269 GLY B CA 1
ATOM 4461 C C . GLY B 1 269 ? 6.367 8.773 14.906 1 93.69 269 GLY B C 1
ATOM 4462 O O . GLY B 1 269 ? 5.363 9.281 14.406 1 93.69 269 GLY B O 1
ATOM 4463 N N . ALA B 1 270 ? 6.465 7.59 15.352 1 91.81 270 ALA B N 1
ATOM 4464 C CA . ALA B 1 270 ? 5.293 6.723 15.297 1 91.81 270 ALA B CA 1
ATOM 4465 C C . ALA B 1 270 ? 4.172 7.262 16.188 1 91.81 270 ALA B C 1
ATOM 4467 O O . ALA B 1 270 ? 3 7.223 15.805 1 91.81 270 ALA B O 1
ATOM 4468 N N . GLY B 1 271 ? 4.578 7.656 17.375 1 92.94 271 GLY B N 1
ATOM 4469 C CA . GLY B 1 271 ? 3.598 8.227 18.297 1 92.94 271 GLY B CA 1
ATOM 4470 C C . GLY B 1 271 ? 2.904 9.453 17.719 1 92.94 271 GLY B C 1
ATOM 4471 O O . GLY B 1 271 ? 1.683 9.586 17.828 1 92.94 271 GLY B O 1
ATOM 4472 N N . ALA B 1 272 ? 3.674 10.297 17.125 1 95.81 272 ALA B N 1
ATOM 4473 C CA . ALA B 1 272 ? 3.115 11.508 16.531 1 95.81 272 ALA B CA 1
ATOM 4474 C C . ALA B 1 272 ? 2.143 11.156 15.406 1 95.81 272 ALA B C 1
ATOM 4476 O O . ALA B 1 272 ? 1.028 11.68 15.352 1 95.81 272 ALA B O 1
ATOM 4477 N N . ALA B 1 273 ? 2.521 10.242 14.57 1 95.44 273 ALA B N 1
ATOM 4478 C CA . ALA B 1 273 ? 1.68 9.828 13.453 1 95.44 273 ALA B CA 1
ATOM 4479 C C . ALA B 1 273 ? 0.426 9.109 13.945 1 95.44 273 ALA B C 1
ATOM 4481 O O . ALA B 1 273 ? -0.666 9.32 13.406 1 95.44 273 ALA B O 1
ATOM 4482 N N . ALA B 1 274 ? 0.635 8.297 14.938 1 94.12 274 ALA B N 1
ATOM 4483 C CA . ALA B 1 274 ? -0.493 7.547 15.477 1 94.12 274 ALA B CA 1
ATOM 4484 C C . ALA B 1 274 ? -1.51 8.484 16.125 1 94.12 274 ALA B C 1
ATOM 4486 O O . ALA B 1 274 ? -2.719 8.289 15.992 1 94.12 274 ALA B O 1
ATOM 4487 N N . LEU B 1 275 ? -0.98 9.43 16.828 1 94.56 275 LEU B N 1
ATOM 4488 C CA . LEU B 1 275 ? -1.854 10.391 17.5 1 94.56 275 LEU B CA 1
ATOM 4489 C C . LEU B 1 275 ? -2.664 11.18 16.469 1 94.56 275 LEU B C 1
ATOM 4491 O O . LEU B 1 275 ? -3.877 11.344 16.625 1 94.56 275 LEU B O 1
ATOM 4495 N N . ALA B 1 276 ? -2.023 11.688 15.469 1 96.19 276 ALA B N 1
ATOM 4496 C CA . ALA B 1 276 ? -2.725 12.406 14.406 1 96.19 276 ALA B CA 1
ATOM 4497 C C . ALA B 1 276 ? -3.75 11.516 13.719 1 96.19 276 ALA B C 1
ATOM 4499 O O . ALA B 1 276 ? -4.891 11.922 13.5 1 96.19 276 ALA B O 1
ATOM 4500 N N . THR B 1 277 ? -3.359 10.305 13.445 1 93.62 277 THR B N 1
ATOM 4501 C CA . THR B 1 277 ? -4.219 9.359 12.758 1 93.62 277 THR B CA 1
ATOM 4502 C C . THR B 1 277 ? -5.438 9.008 13.609 1 93.62 277 THR B C 1
ATOM 4504 O O . THR B 1 277 ? -6.523 8.758 13.078 1 93.62 277 THR B O 1
ATOM 4507 N N . SER B 1 278 ? -5.273 9.008 14.898 1 92.56 278 SER B N 1
ATOM 4508 C CA . SER B 1 278 ? -6.355 8.633 15.805 1 92.56 278 SER B CA 1
ATOM 4509 C C . SER B 1 278 ? -7.496 9.641 15.75 1 92.56 278 SER B C 1
ATOM 4511 O O . SER B 1 278 ? -8.664 9.281 15.945 1 92.56 278 SER B O 1
ATOM 4513 N N . VAL B 1 279 ? -7.168 10.859 15.406 1 92.88 279 VAL B N 1
ATOM 4514 C CA . VAL B 1 279 ? -8.188 11.906 15.453 1 92.88 279 VAL B CA 1
ATOM 4515 C C . VAL B 1 279 ? -8.719 12.164 14.047 1 92.88 279 VAL B C 1
ATOM 4517 O O . VAL B 1 279 ? -9.93 12.305 13.852 1 92.88 279 VAL B O 1
ATOM 4520 N N . VAL B 1 280 ? -7.832 12.148 13.047 1 94 280 VAL B N 1
ATOM 4521 C CA . VAL B 1 280 ? -8.258 12.602 11.727 1 94 280 VAL B CA 1
ATOM 4522 C C . VAL B 1 280 ? -8.219 11.438 10.742 1 94 280 VAL B C 1
ATOM 4524 O O . VAL B 1 280 ? -8.602 11.586 9.586 1 94 280 VAL B O 1
ATOM 4527 N N . GLY B 1 281 ? -7.805 10.242 11.211 1 91.5 281 GLY B N 1
ATOM 4528 C CA . GLY B 1 281 ? -7.609 9.125 10.297 1 91.5 281 GLY B CA 1
ATOM 4529 C C . GLY B 1 281 ? -6.277 9.172 9.578 1 91.5 281 GLY B C 1
ATOM 4530 O O . GLY B 1 281 ? -5.488 10.094 9.781 1 91.5 281 GLY B O 1
ATOM 4531 N N . PRO B 1 282 ? -6.07 8.18 8.75 1 90.56 282 PRO B N 1
ATOM 4532 C CA . PRO B 1 282 ? -4.777 8.094 8.062 1 90.56 282 PRO B CA 1
ATOM 4533 C C . PRO B 1 282 ? -4.699 9 6.84 1 90.56 282 PRO B C 1
ATOM 4535 O O . PRO B 1 282 ? -5.02 8.578 5.727 1 90.56 282 PRO B O 1
ATOM 4538 N N . ILE B 1 283 ? -4.25 10.195 6.996 1 91.56 283 ILE B N 1
ATOM 4539 C CA . ILE B 1 283 ? -4.035 11.117 5.883 1 91.56 283 ILE B CA 1
ATOM 4540 C C . ILE B 1 283 ? -2.682 10.828 5.234 1 91.56 283 ILE B C 1
ATOM 4542 O O . ILE B 1 283 ? -1.641 10.93 5.887 1 91.56 283 ILE B O 1
ATOM 4546 N N . GLY B 1 284 ? -2.738 10.477 4.023 1 86.38 284 GLY B N 1
ATOM 4547 C CA . GLY B 1 284 ? -1.549 10.023 3.316 1 86.38 284 GLY B CA 1
ATOM 4548 C C . GLY B 1 284 ? -0.734 11.164 2.732 1 86.38 284 GLY B C 1
ATOM 4549 O O . GLY B 1 284 ? -1.236 12.281 2.578 1 86.38 284 GLY B O 1
ATOM 4550 N N . PHE B 1 285 ? 0.571 10.945 2.516 1 89.25 285 PHE B N 1
ATOM 4551 C CA . PHE B 1 285 ? 1.52 11.688 1.693 1 89.25 285 PHE B CA 1
ATOM 4552 C C . PHE B 1 285 ? 1.997 12.938 2.412 1 89.25 285 PHE B C 1
ATOM 4554 O O . PHE B 1 285 ? 2.994 13.547 2.018 1 89.25 285 PHE B O 1
ATOM 4561 N N . VAL B 1 286 ? 1.291 13.367 3.496 1 93.38 286 VAL B N 1
ATOM 4562 C CA . VAL B 1 286 ? 1.699 14.586 4.199 1 93.38 286 VAL B CA 1
ATOM 4563 C C . VAL B 1 286 ? 3.084 14.383 4.812 1 93.38 286 VAL B C 1
ATOM 4565 O O . VAL B 1 286 ? 3.973 15.219 4.637 1 93.38 286 VAL B O 1
ATOM 4568 N N . SER B 1 287 ? 3.221 13.273 5.484 1 93.44 287 SER B N 1
ATOM 4569 C CA . SER B 1 287 ? 4.5 12.977 6.113 1 93.44 287 SER B CA 1
ATOM 4570 C C . SER B 1 287 ? 5.605 12.82 5.078 1 93.44 287 SER B C 1
ATOM 4572 O O . SER B 1 287 ? 6.773 13.102 5.359 1 93.44 287 SER B O 1
ATOM 4574 N N . LEU B 1 288 ? 5.262 12.438 3.92 1 89.06 288 LEU B N 1
ATOM 4575 C CA . LEU B 1 288 ? 6.227 12.156 2.863 1 89.06 288 LEU B CA 1
ATOM 4576 C C . LEU B 1 288 ? 6.734 13.453 2.234 1 89.06 288 LEU B C 1
ATOM 4578 O O . LEU B 1 288 ? 7.93 13.594 1.964 1 89.06 288 LEU B O 1
ATOM 4582 N N . ILE B 1 289 ? 5.902 14.406 2.055 1 91.19 289 ILE B N 1
ATOM 4583 C CA . ILE B 1 289 ? 6.246 15.531 1.196 1 91.19 289 ILE B CA 1
ATOM 4584 C C . ILE B 1 289 ? 6.684 16.719 2.055 1 91.19 289 ILE B C 1
ATOM 4586 O O . ILE B 1 289 ? 7.332 17.641 1.561 1 91.19 289 ILE B O 1
ATOM 4590 N N . SER B 1 290 ? 6.34 16.734 3.297 1 92.81 290 SER B N 1
ATOM 4591 C CA . SER B 1 290 ? 6.617 17.891 4.152 1 92.81 290 SER B CA 1
ATOM 4592 C C . SER B 1 290 ? 8.117 18.125 4.285 1 92.81 290 SER B C 1
ATOM 4594 O O . SER B 1 290 ? 8.586 19.266 4.18 1 92.81 290 SER B O 1
ATOM 4596 N N . GLY B 1 291 ? 8.867 17.062 4.492 1 90.06 291 GLY B N 1
ATOM 4597 C CA . GLY B 1 291 ? 10.305 17.203 4.664 1 90.06 291 GLY B CA 1
ATOM 4598 C C . GLY B 1 291 ? 11.008 17.766 3.441 1 90.06 291 GLY B C 1
ATOM 4599 O O . GLY B 1 291 ? 11.656 18.797 3.518 1 90.06 291 GLY B O 1
ATOM 4600 N N . PRO B 1 292 ? 10.82 17.141 2.34 1 89.38 292 PRO B N 1
ATOM 4601 C CA . PRO B 1 292 ? 11.461 17.594 1.105 1 89.38 292 PRO B CA 1
ATOM 4602 C C . PRO B 1 292 ? 11.062 19.031 0.738 1 89.38 292 PRO B C 1
ATOM 4604 O O . PRO B 1 292 ? 11.883 19.797 0.233 1 89.38 292 PRO B O 1
ATOM 4607 N N . ILE B 1 293 ? 9.875 19.344 0.968 1 90.25 293 ILE B N 1
ATOM 4608 C CA . ILE B 1 293 ? 9.438 20.719 0.684 1 90.25 293 ILE B CA 1
ATOM 4609 C C . ILE B 1 293 ? 10.141 21.688 1.625 1 90.25 293 ILE B C 1
ATOM 4611 O O . ILE B 1 293 ? 10.609 22.75 1.197 1 90.25 293 ILE B O 1
ATOM 4615 N N . ALA B 1 294 ? 10.219 21.344 2.861 1 91.81 294 ALA B N 1
ATOM 4616 C CA . ALA B 1 294 ? 10.914 22.172 3.834 1 91.81 294 ALA B CA 1
ATOM 4617 C C . ALA B 1 294 ? 12.383 22.344 3.463 1 91.81 294 ALA B C 1
ATOM 4619 O O . ALA B 1 294 ? 12.93 23.438 3.551 1 91.81 294 ALA B O 1
ATOM 4620 N N . ALA B 1 295 ? 12.961 21.266 3.068 1 88.25 295 ALA B N 1
ATOM 4621 C CA . ALA B 1 295 ? 14.375 21.297 2.684 1 88.25 295 ALA B CA 1
ATOM 4622 C C . ALA B 1 295 ? 14.578 22.203 1.473 1 88.25 295 ALA B C 1
ATOM 4624 O O . ALA B 1 295 ? 15.602 22.891 1.374 1 88.25 295 ALA B O 1
ATOM 4625 N N . ARG B 1 296 ? 13.719 22.141 0.588 1 85.19 296 ARG B N 1
ATOM 4626 C CA . ARG B 1 296 ? 13.82 22.984 -0.601 1 85.19 296 ARG B CA 1
ATOM 4627 C C . ARG B 1 296 ? 13.656 24.453 -0.245 1 85.19 296 ARG B C 1
ATOM 4629 O O . ARG B 1 296 ? 14.25 25.328 -0.89 1 85.19 296 ARG B O 1
ATOM 4636 N N . LEU B 1 297 ? 12.969 24.75 0.739 1 86.94 297 LEU B N 1
ATOM 4637 C CA . LEU B 1 297 ? 12.68 26.125 1.117 1 86.94 297 LEU B CA 1
ATOM 4638 C C . LEU B 1 297 ? 13.812 26.703 1.958 1 86.94 297 LEU B C 1
ATOM 4640 O O . LEU B 1 297 ? 14.203 27.859 1.773 1 86.94 297 LEU B O 1
ATOM 4644 N N . VAL B 1 298 ? 14.398 25.969 2.91 1 88.44 298 VAL B N 1
ATOM 4645 C CA . VAL B 1 298 ? 15.352 26.547 3.848 1 88.44 298 VAL B CA 1
ATOM 4646 C C . VAL B 1 298 ? 16.656 25.766 3.82 1 88.44 298 VAL B C 1
ATOM 4648 O O . VAL B 1 298 ? 17.641 26.156 4.453 1 88.44 298 VAL B O 1
ATOM 4651 N N . GLY B 1 299 ? 16.719 24.688 3.084 1 82.25 299 GLY B N 1
ATOM 4652 C CA . GLY B 1 299 ? 17.906 23.844 3.068 1 82.25 299 GLY B CA 1
ATOM 4653 C C . GLY B 1 299 ? 17.781 22.625 3.971 1 82.25 299 GLY B C 1
ATOM 4654 O O . GLY B 1 299 ? 16.969 22.609 4.898 1 82.25 299 GLY B O 1
ATOM 4655 N N . ALA B 1 300 ? 18.5 21.656 3.828 1 78.19 300 ALA B N 1
ATOM 4656 C CA . ALA B 1 300 ? 18.438 20.359 4.492 1 78.19 300 ALA B CA 1
ATOM 4657 C C . ALA B 1 300 ? 18.703 20.484 5.988 1 78.19 300 ALA B C 1
ATOM 4659 O O . ALA B 1 300 ? 18.109 19.781 6.801 1 78.19 300 ALA B O 1
ATOM 4660 N N . ASP B 1 301 ? 19.609 21.438 6.348 1 76.5 301 ASP B N 1
ATOM 4661 C CA . ASP B 1 301 ? 20.047 21.562 7.738 1 76.5 301 ASP B CA 1
ATOM 4662 C C . ASP B 1 301 ? 18.922 22.094 8.625 1 76.5 301 ASP B C 1
ATOM 4664 O O . ASP B 1 301 ? 18.812 21.719 9.789 1 76.5 301 ASP B O 1
ATOM 4668 N N . ARG B 1 302 ? 18.047 22.922 8.102 1 84.75 302 ARG B N 1
ATOM 4669 C CA . ARG B 1 302 ? 17 23.562 8.898 1 84.75 302 ARG B CA 1
ATOM 4670 C C . ARG B 1 302 ? 15.633 22.969 8.57 1 84.75 302 ARG B C 1
ATOM 4672 O O . ARG B 1 302 ? 14.617 23.422 9.102 1 84.75 302 ARG B O 1
ATOM 4679 N N . ALA B 1 303 ? 15.562 22.016 7.738 1 86.69 303 ALA B N 1
ATOM 4680 C CA . ALA B 1 303 ? 14.32 21.438 7.238 1 86.69 303 ALA B CA 1
ATOM 4681 C C . ALA B 1 303 ? 13.539 20.75 8.359 1 86.69 303 ALA B C 1
ATOM 4683 O O . ALA B 1 303 ? 12.305 20.734 8.344 1 86.69 303 ALA B O 1
ATOM 4684 N N . PHE B 1 304 ? 14.281 20.359 9.305 1 87.12 304 PHE B N 1
ATOM 4685 C CA . PHE B 1 304 ? 13.648 19.609 10.383 1 87.12 304 PHE B CA 1
ATOM 4686 C C . PHE B 1 304 ? 12.688 20.484 11.164 1 87.12 304 PHE B C 1
ATOM 4688 O O . PHE B 1 304 ? 11.578 20.062 11.5 1 87.12 304 PHE B O 1
ATOM 4695 N N . GLY B 1 305 ? 13.062 21.734 11.422 1 87.12 305 GLY B N 1
ATOM 4696 C CA . GLY B 1 305 ? 12.242 22.656 12.188 1 87.12 305 GLY B CA 1
ATOM 4697 C C . GLY B 1 305 ? 11.062 23.188 11.406 1 87.12 305 GLY B C 1
ATOM 4698 O O . GLY B 1 305 ? 10.031 23.547 11.984 1 87.12 305 GLY B O 1
ATOM 4699 N N . LEU B 1 306 ? 11.148 23.141 10.102 1 91.62 306 LEU B N 1
ATOM 4700 C CA . LEU B 1 306 ? 10.125 23.75 9.266 1 91.62 306 LEU B CA 1
ATOM 4701 C C . LEU B 1 306 ? 9.117 22.703 8.789 1 91.62 306 LEU B C 1
ATOM 4703 O O . LEU B 1 306 ? 8.023 23.047 8.344 1 91.62 306 LEU B O 1
ATOM 4707 N N . ALA B 1 307 ? 9.43 21.453 8.867 1 94.06 307 ALA B N 1
ATOM 4708 C CA . ALA B 1 307 ? 8.625 20.375 8.312 1 94.06 307 ALA B CA 1
ATOM 4709 C C . ALA B 1 307 ? 7.23 20.344 8.93 1 94.06 307 ALA B C 1
ATOM 4711 O O . ALA B 1 307 ? 6.234 20.203 8.219 1 94.06 307 ALA B O 1
ATOM 4712 N N . PRO B 1 308 ? 7.168 20.531 10.281 1 94.56 308 PRO B N 1
ATOM 4713 C CA . PRO B 1 308 ? 5.824 20.531 10.867 1 94.56 308 PRO B CA 1
ATOM 4714 C C . PRO B 1 308 ? 4.949 21.656 10.336 1 94.56 308 PRO B C 1
ATOM 4716 O O . PRO B 1 308 ? 3.74 21.484 10.164 1 94.56 308 PRO B O 1
ATOM 4719 N N . PHE B 1 309 ? 5.531 22.766 10.031 1 93.81 309 PHE B N 1
ATOM 4720 C CA . PHE B 1 309 ? 4.77 23.906 9.531 1 93.81 309 PHE B CA 1
ATOM 4721 C C . PHE B 1 309 ? 4.34 23.672 8.086 1 93.81 309 PHE B C 1
ATOM 4723 O O . PHE B 1 309 ? 3.244 24.078 7.691 1 93.81 309 PHE B O 1
ATOM 4730 N N . VAL B 1 310 ? 5.152 23.078 7.422 1 93.81 310 VAL B N 1
ATOM 4731 C CA . VAL B 1 310 ? 4.809 22.734 6.047 1 93.81 310 VAL B CA 1
ATOM 4732 C C . VAL B 1 310 ? 3.67 21.719 6.035 1 93.81 310 VAL B C 1
ATOM 4734 O O . VAL B 1 310 ? 2.729 21.844 5.246 1 93.81 310 VAL B O 1
ATOM 4737 N N . GLY B 1 311 ? 3.799 20.719 6.875 1 95.5 311 GLY B N 1
ATOM 4738 C CA . GLY B 1 311 ? 2.717 19.75 6.992 1 95.5 311 GLY B CA 1
ATOM 4739 C C . GLY B 1 311 ? 1.389 20.375 7.359 1 95.5 311 GLY B C 1
ATOM 4740 O O . GLY B 1 311 ? 0.348 20.016 6.805 1 95.5 311 GLY B O 1
ATOM 4741 N N . ALA B 1 312 ? 1.479 21.297 8.273 1 95.56 312 ALA B N 1
ATOM 4742 C CA . ALA B 1 312 ? 0.281 22.016 8.68 1 95.56 312 ALA B CA 1
ATOM 4743 C C . ALA B 1 312 ? -0.328 22.781 7.5 1 95.56 312 ALA B C 1
ATOM 4745 O O . ALA B 1 312 ? -1.547 22.766 7.309 1 95.56 312 ALA B O 1
ATOM 4746 N N . ALA B 1 313 ? 0.482 23.375 6.758 1 93.88 313 ALA B N 1
ATOM 4747 C CA . ALA B 1 313 ? 0.014 24.141 5.602 1 93.88 313 ALA B CA 1
ATOM 4748 C C . ALA B 1 313 ? -0.608 23.219 4.555 1 93.88 313 ALA B C 1
ATOM 4750 O O . ALA B 1 313 ? -1.606 23.562 3.924 1 93.88 313 ALA B O 1
ATOM 4751 N N . LEU B 1 314 ? -0.05 22.109 4.395 1 93.38 314 LEU B N 1
ATOM 4752 C CA . LEU B 1 314 ? -0.533 21.172 3.395 1 93.38 314 LEU B CA 1
ATOM 4753 C C . LEU B 1 314 ? -1.918 20.641 3.762 1 93.38 314 LEU B C 1
ATOM 4755 O O . LEU B 1 314 ? -2.826 20.641 2.928 1 93.38 314 LEU B O 1
ATOM 4759 N N . VAL B 1 315 ? -2.066 20.188 4.977 1 94.38 315 VAL B N 1
ATOM 4760 C CA . VAL B 1 315 ? -3.342 19.625 5.391 1 94.38 315 VAL B CA 1
ATOM 4761 C C . VAL B 1 315 ? -4.406 20.719 5.449 1 94.38 315 VAL B C 1
ATOM 4763 O O . VAL B 1 315 ? -5.535 20.516 5 1 94.38 315 VAL B O 1
ATOM 4766 N N . LEU B 1 316 ? -4.039 21.844 6.031 1 93.31 316 LEU B N 1
ATOM 4767 C CA . LEU B 1 316 ? -4.973 22.953 6.102 1 93.31 316 LEU B CA 1
ATOM 4768 C C . LEU B 1 316 ? -5.359 23.438 4.703 1 93.31 316 LEU B C 1
ATOM 4770 O O . LEU B 1 316 ? -6.527 23.719 4.438 1 93.31 316 LEU B O 1
ATOM 4774 N N . GLY B 1 317 ? -4.398 23.547 3.885 1 91.06 317 GLY B N 1
ATOM 4775 C CA . GLY B 1 317 ? -4.684 23.922 2.51 1 91.06 317 GLY B CA 1
ATOM 4776 C C . GLY B 1 317 ? -5.566 22.922 1.788 1 91.06 317 GLY B C 1
ATOM 4777 O O . GLY B 1 317 ? -6.484 23.312 1.062 1 91.06 317 GLY B O 1
ATOM 4778 N N . ALA B 1 318 ? -5.234 21.688 1.954 1 90.69 318 ALA B N 1
ATOM 4779 C CA . ALA B 1 318 ? -6.047 20.641 1.344 1 90.69 318 ALA B CA 1
ATOM 4780 C C . ALA B 1 318 ? -7.484 20.688 1.858 1 90.69 318 ALA B C 1
ATOM 4782 O O . ALA B 1 318 ? -8.43 20.453 1.102 1 90.69 318 ALA B O 1
ATOM 4783 N N . ASP B 1 319 ? -7.602 20.938 3.117 1 89.62 319 ASP B N 1
ATOM 4784 C CA . ASP B 1 319 ? -8.938 20.984 3.699 1 89.62 319 ASP B CA 1
ATOM 4785 C C . ASP B 1 319 ? -9.734 22.172 3.145 1 89.62 319 ASP B C 1
ATOM 4787 O O . ASP B 1 319 ? -10.93 22.047 2.887 1 89.62 319 ASP B O 1
ATOM 4791 N N . VAL B 1 320 ? -9.086 23.281 3.037 1 86.94 320 VAL B N 1
ATOM 4792 C CA . VAL B 1 320 ? -9.75 24.453 2.484 1 86.94 320 VAL B CA 1
ATOM 4793 C C . VAL B 1 320 ? -10.203 24.172 1.056 1 86.94 320 VAL B C 1
ATOM 4795 O O . VAL B 1 320 ? -11.32 24.531 0.668 1 86.94 320 VAL B O 1
ATOM 4798 N N . LEU B 1 321 ? -9.391 23.531 0.37 1 84.44 321 LEU B N 1
ATOM 4799 C CA . LEU B 1 321 ? -9.742 23.188 -1.002 1 84.44 321 LEU B CA 1
ATOM 4800 C C . LEU B 1 321 ? -10.867 22.156 -1.029 1 84.44 321 LEU B C 1
ATOM 4802 O O . LEU B 1 321 ? -11.727 22.188 -1.91 1 84.44 321 LEU B O 1
ATOM 4806 N N . ALA B 1 322 ? -10.789 21.25 -0.125 1 82.31 322 ALA B N 1
ATOM 4807 C CA . ALA B 1 322 ? -11.797 20.188 -0.051 1 82.31 322 ALA B CA 1
ATOM 4808 C C . ALA B 1 322 ? -13.18 20.766 0.241 1 82.31 322 ALA B C 1
ATOM 4810 O O . ALA B 1 322 ? -14.195 20.234 -0.221 1 82.31 322 ALA B O 1
ATOM 4811 N N . GLN B 1 323 ? -13.273 21.781 0.996 1 78.44 323 GLN B N 1
ATOM 4812 C CA . GLN B 1 323 ? -14.531 22.391 1.392 1 78.44 323 GLN B CA 1
ATOM 4813 C C . GLN B 1 323 ? -15.086 23.281 0.28 1 78.44 323 GLN B C 1
ATOM 4815 O O . GLN B 1 323 ? -16.297 23.5 0.203 1 78.44 323 GLN B O 1
ATOM 4820 N N . ASN B 1 324 ? -14.227 23.781 -0.505 1 73.81 324 ASN B N 1
ATOM 4821 C CA . ASN B 1 324 ? -14.688 24.797 -1.457 1 73.81 324 ASN B CA 1
ATOM 4822 C C . ASN B 1 324 ? -14.672 24.266 -2.887 1 73.81 324 ASN B C 1
ATOM 4824 O O . ASN B 1 324 ? -15.023 24.984 -3.824 1 73.81 324 ASN B O 1
ATOM 4828 N N . ALA B 1 325 ? -14.25 23.062 -3.1 1 62.75 325 ALA B N 1
ATOM 4829 C CA . ALA B 1 325 ? -14.242 22.547 -4.469 1 62.75 325 ALA B CA 1
ATOM 4830 C C . ALA B 1 325 ? -15.656 22.312 -4.969 1 62.75 325 ALA B C 1
ATOM 4832 O O . ALA B 1 325 ? -16.469 21.672 -4.285 1 62.75 325 ALA B O 1
ATOM 4833 N N . PRO B 1 326 ? -16.234 23.062 -5.953 1 55.06 326 PRO B N 1
ATOM 4834 C CA . PRO B 1 326 ? -17.609 23.094 -6.438 1 55.06 326 PRO B CA 1
ATOM 4835 C C . PRO B 1 326 ? -18.156 21.688 -6.75 1 55.06 326 PRO B C 1
ATOM 4837 O O . PRO B 1 326 ? -19.328 21.406 -6.508 1 55.06 326 PRO B O 1
ATOM 4840 N N . LEU B 1 327 ? -17.578 20.984 -7.621 1 49.5 327 LEU B N 1
ATOM 4841 C CA . LEU B 1 327 ? -18.156 19.797 -8.234 1 49.5 327 LEU B CA 1
ATOM 4842 C C . LEU B 1 327 ? -18.141 18.625 -7.266 1 49.5 327 LEU B C 1
ATOM 4844 O O . LEU B 1 327 ? -18.812 17.625 -7.484 1 49.5 327 LEU B O 1
ATOM 4848 N N . ILE B 1 328 ? -17.375 18.703 -6.246 1 54.03 328 ILE B N 1
ATOM 4849 C CA . ILE B 1 328 ? -17.062 17.453 -5.582 1 54.03 328 ILE B CA 1
ATOM 4850 C C . ILE B 1 328 ? -17.297 17.594 -4.078 1 54.03 328 ILE B C 1
ATOM 4852 O O . ILE B 1 328 ? -16.828 16.766 -3.293 1 54.03 328 ILE B O 1
ATOM 4856 N N . SER B 1 329 ? -18.141 18.656 -3.52 1 58.75 329 SER B N 1
ATOM 4857 C CA . SER B 1 329 ? -18.266 18.906 -2.086 1 58.75 329 SER B CA 1
ATOM 4858 C C . SER B 1 329 ? -19.203 17.891 -1.43 1 58.75 329 SER B C 1
ATOM 4860 O O . SER B 1 329 ? -20.219 17.516 -2.012 1 58.75 329 SER B O 1
ATOM 4862 N N . PRO B 1 330 ? -18.562 17.188 -0.24 1 67.12 330 PRO B N 1
ATOM 4863 C CA . PRO B 1 330 ? -17.484 17.141 0.742 1 67.12 330 PRO B CA 1
ATOM 4864 C C . PRO B 1 330 ? -16.438 16.062 0.421 1 67.12 330 PRO B C 1
ATOM 4866 O O . PRO B 1 330 ? -16.797 14.891 0.271 1 67.12 330 PRO B O 1
ATOM 4869 N N . VAL B 1 331 ? -15.328 16.469 -0.108 1 79.31 331 VAL B N 1
ATOM 4870 C CA . VAL B 1 331 ? -14.203 15.578 -0.325 1 79.31 331 VAL B CA 1
ATOM 4871 C C . VAL B 1 331 ? -13.359 15.492 0.947 1 79.31 331 VAL B C 1
ATOM 4873 O O . VAL B 1 331 ? -12.969 16.516 1.514 1 79.31 331 VAL B O 1
ATOM 4876 N N . PRO B 1 332 ? -13.227 14.289 1.373 1 86.12 332 PRO B N 1
ATOM 4877 C CA . PRO B 1 332 ? -12.367 14.148 2.551 1 86.12 332 PRO B CA 1
ATOM 4878 C C . PRO B 1 332 ? -10.961 14.688 2.322 1 86.12 332 PRO B C 1
ATOM 4880 O O . PRO B 1 332 ? -10.43 14.594 1.211 1 86.12 332 PRO B O 1
ATOM 4883 N N . THR B 1 333 ? -10.461 15.344 3.328 1 87.75 333 THR B N 1
ATOM 4884 C CA . THR B 1 333 ? -9.148 15.969 3.273 1 87.75 333 THR B CA 1
ATOM 4885 C C . THR B 1 333 ? -8.086 14.961 2.834 1 87.75 333 THR B C 1
ATOM 4887 O O . THR B 1 333 ? -7.176 15.297 2.08 1 87.75 333 THR B O 1
ATOM 4890 N N . GLY B 1 334 ? -8.25 13.742 3.273 1 87.69 334 GLY B N 1
ATOM 4891 C CA . GLY B 1 334 ? -7.297 12.703 2.928 1 87.69 334 GLY B CA 1
ATOM 4892 C C . GLY B 1 334 ? -7.219 12.438 1.437 1 87.69 334 GLY B C 1
ATOM 4893 O O . GLY B 1 334 ? -6.141 12.156 0.906 1 87.69 334 GLY B O 1
ATOM 4894 N N . VAL B 1 335 ? -8.281 12.547 0.786 1 87.75 335 VAL B N 1
ATOM 4895 C CA . VAL B 1 335 ? -8.336 12.312 -0.654 1 87.75 335 VAL B CA 1
ATOM 4896 C C . VAL B 1 335 ? -7.566 13.414 -1.383 1 87.75 335 VAL B C 1
ATOM 4898 O O . VAL B 1 335 ? -6.801 13.133 -2.311 1 87.75 335 VAL B O 1
ATOM 4901 N N . LEU B 1 336 ? -7.695 14.562 -0.922 1 87.62 336 LEU B N 1
ATOM 4902 C CA . LEU B 1 336 ? -7.062 15.688 -1.598 1 87.62 336 LEU B CA 1
ATOM 4903 C C . LEU B 1 336 ? -5.559 15.68 -1.365 1 87.62 336 LEU B C 1
ATOM 4905 O O . LEU B 1 336 ? -4.785 16 -2.27 1 87.62 336 LEU B O 1
ATOM 4909 N N . THR B 1 337 ? -5.18 15.352 -0.159 1 89.81 337 THR B N 1
ATOM 4910 C CA . THR B 1 337 ? -3.746 15.281 0.101 1 89.81 337 THR B CA 1
ATOM 4911 C C . THR B 1 337 ? -3.094 14.195 -0.75 1 89.81 337 THR B C 1
ATOM 4913 O O . THR B 1 337 ? -1.966 14.359 -1.219 1 89.81 337 THR B O 1
ATOM 4916 N N . ALA B 1 338 ? -3.785 13.164 -0.93 1 86.38 338 ALA B N 1
ATOM 4917 C CA . ALA B 1 338 ? -3.252 12.086 -1.758 1 86.38 338 ALA B CA 1
ATOM 4918 C C . ALA B 1 338 ? -3.227 12.484 -3.23 1 86.38 338 ALA B C 1
ATOM 4920 O O . ALA B 1 338 ? -2.264 12.188 -3.943 1 86.38 338 ALA B O 1
ATOM 4921 N N . LEU B 1 339 ? -4.242 13.125 -3.688 1 85.06 339 LEU B N 1
ATOM 4922 C CA . LEU B 1 339 ? -4.344 13.539 -5.082 1 85.06 339 LEU B CA 1
ATOM 4923 C C . LEU B 1 339 ? -3.268 14.57 -5.426 1 85.06 339 LEU B C 1
ATOM 4925 O O . LEU B 1 339 ? -2.768 14.594 -6.551 1 85.06 339 LEU B O 1
ATOM 4929 N N . LEU B 1 340 ? -2.912 15.289 -4.457 1 86 340 LEU B N 1
ATOM 4930 C CA . LEU B 1 340 ? -1.88 16.297 -4.672 1 86 340 LEU B CA 1
ATOM 4931 C C . LEU B 1 340 ? -0.497 15.734 -4.367 1 86 340 LEU B C 1
ATOM 4933 O O . LEU B 1 340 ? 0.466 16.016 -5.082 1 86 340 LEU B O 1
ATOM 4937 N N . GLY B 1 341 ? -0.5 15.023 -3.387 1 85.44 341 GLY B N 1
ATOM 4938 C CA . GLY B 1 341 ? 0.771 14.5 -2.912 1 85.44 341 GLY B CA 1
ATOM 4939 C C . GLY B 1 341 ? 1.383 13.477 -3.854 1 85.44 341 GLY B C 1
ATOM 4940 O O . GLY B 1 341 ? 2.592 13.492 -4.094 1 85.44 341 GLY B O 1
ATOM 4941 N N . ALA B 1 342 ? 0.524 12.625 -4.371 1 83.56 342 ALA B N 1
ATOM 4942 C CA . ALA B 1 342 ? 1.025 11.555 -5.23 1 83.56 342 ALA B CA 1
ATOM 4943 C C . ALA B 1 342 ? 1.677 12.125 -6.488 1 83.56 342 ALA B C 1
ATOM 4945 O O . ALA B 1 342 ? 2.816 11.789 -6.812 1 83.56 342 ALA B O 1
ATOM 4946 N N . PRO B 1 343 ? 1.054 12.961 -7.199 1 82.31 343 PRO B N 1
ATOM 4947 C CA . PRO B 1 343 ? 1.716 13.555 -8.359 1 82.31 343 PRO B CA 1
ATOM 4948 C C . PRO B 1 343 ? 2.99 14.312 -7.988 1 82.31 343 PRO B C 1
ATOM 4950 O O . PRO B 1 343 ? 3.975 14.273 -8.734 1 82.31 343 PRO B O 1
ATOM 4953 N N . TYR B 1 344 ? 2.941 14.953 -6.918 1 82.75 344 TYR B N 1
ATOM 4954 C CA . TYR B 1 344 ? 4.145 15.648 -6.465 1 82.75 344 TYR B CA 1
ATOM 4955 C C . TYR B 1 344 ? 5.273 14.656 -6.211 1 82.75 344 TYR B C 1
ATOM 4957 O O . TYR B 1 344 ? 6.43 14.922 -6.551 1 82.75 344 TYR B O 1
ATOM 4965 N N . PHE B 1 345 ? 4.902 13.633 -5.582 1 77.88 345 PHE B N 1
ATOM 4966 C CA . PHE B 1 345 ? 5.887 12.594 -5.316 1 77.88 345 PHE B CA 1
ATOM 4967 C C . PHE B 1 345 ? 6.535 12.109 -6.609 1 77.88 345 PHE B C 1
ATOM 4969 O O . PHE B 1 345 ? 7.754 11.961 -6.684 1 77.88 345 PHE B O 1
ATOM 4976 N N . VAL B 1 346 ? 5.703 11.914 -7.539 1 76.12 346 VAL B N 1
ATOM 4977 C CA . VAL B 1 346 ? 6.188 11.461 -8.836 1 76.12 346 VAL B CA 1
ATOM 4978 C C . VAL B 1 346 ? 7.094 12.523 -9.453 1 76.12 346 VAL B C 1
ATOM 4980 O O . VAL B 1 346 ? 8.156 12.203 -9.992 1 76.12 346 VAL B O 1
ATOM 4983 N N . TRP B 1 347 ? 6.723 13.68 -9.359 1 79.94 347 TRP B N 1
ATOM 4984 C CA . TRP B 1 347 ? 7.492 14.805 -9.891 1 79.94 347 TRP B CA 1
ATOM 4985 C C . TRP B 1 347 ? 8.844 14.906 -9.195 1 79.94 347 TRP B C 1
ATOM 4987 O O . TRP B 1 347 ? 9.867 15.117 -9.852 1 79.94 347 TRP B O 1
ATOM 4997 N N . LEU B 1 348 ? 8.891 14.734 -7.941 1 75.25 348 LEU B N 1
ATOM 4998 C CA . LEU B 1 348 ? 10.109 14.82 -7.148 1 75.25 348 LEU B CA 1
ATOM 4999 C C . LEU B 1 348 ? 11.102 13.734 -7.551 1 75.25 348 LEU B C 1
ATOM 5001 O O . LEU B 1 348 ? 12.305 13.992 -7.664 1 75.25 348 LEU B O 1
ATOM 5005 N N . ILE B 1 349 ? 10.617 12.633 -7.777 1 71.06 349 ILE B N 1
ATOM 5006 C CA . ILE B 1 349 ? 11.484 11.5 -8.109 1 71.06 349 ILE B CA 1
ATOM 5007 C C . ILE B 1 349 ? 12.031 11.656 -9.523 1 71.06 349 ILE B C 1
ATOM 5009 O O . ILE B 1 349 ? 13.164 11.281 -9.805 1 71.06 349 ILE B O 1
ATOM 5013 N N . LEU B 1 350 ? 11.172 12.156 -10.391 1 72.56 350 LEU B N 1
ATOM 5014 C CA . LEU B 1 350 ? 11.586 12.32 -11.781 1 72.56 350 LEU B CA 1
ATOM 5015 C C . LEU B 1 350 ? 12.633 13.422 -11.914 1 72.56 350 LEU B C 1
ATOM 5017 O O . LEU B 1 350 ? 13.438 13.406 -12.844 1 72.56 350 LEU B O 1
ATOM 5021 N N . ARG B 1 351 ? 12.555 14.25 -11.047 1 72.19 351 ARG B N 1
ATOM 5022 C CA . ARG B 1 351 ? 13.516 15.352 -11.109 1 72.19 351 ARG B CA 1
ATOM 5023 C C . ARG B 1 351 ? 14.836 14.969 -10.453 1 72.19 351 ARG B C 1
ATOM 5025 O O . ARG B 1 351 ? 15.875 15.562 -10.75 1 72.19 351 ARG B O 1
ATOM 5032 N N . ARG B 1 352 ? 14.773 14.07 -9.469 1 61.97 352 ARG B N 1
ATOM 5033 C CA . ARG B 1 352 ? 16.016 13.68 -8.805 1 61.97 352 ARG B CA 1
ATOM 5034 C C . ARG B 1 352 ? 16.922 12.922 -9.758 1 61.97 352 ARG B C 1
ATOM 5036 O O . ARG B 1 352 ? 16.469 12.031 -10.484 1 61.97 352 ARG B O 1
ATOM 5043 N N . ARG B 1 353 ? 17.938 13.492 -10.312 1 54.47 353 ARG B N 1
ATOM 5044 C CA . ARG B 1 353 ? 19 12.922 -11.125 1 54.47 353 ARG B CA 1
ATOM 5045 C C . ARG B 1 353 ? 19.562 11.648 -10.492 1 54.47 353 ARG B C 1
ATOM 5047 O O . ARG B 1 353 ? 19.781 11.602 -9.281 1 54.47 353 ARG B O 1
ATOM 5054 N N . PRO B 1 354 ? 19.453 10.406 -11.047 1 51.47 354 PRO B N 1
ATOM 5055 C CA . PRO B 1 354 ? 19.953 9.117 -10.57 1 51.47 354 PRO B CA 1
ATOM 5056 C C . PRO B 1 354 ? 21.266 9.258 -9.789 1 51.47 354 PRO B C 1
ATOM 5058 O O . PRO B 1 354 ? 21.547 8.438 -8.906 1 51.47 354 PRO B O 1
ATOM 5061 N N . GLY B 1 355 ? 22.094 10.273 -9.906 1 43.03 355 GLY B N 1
ATOM 5062 C CA . GLY B 1 355 ? 23.438 10.516 -9.398 1 43.03 355 GLY B CA 1
ATOM 5063 C C . GLY B 1 355 ? 23.453 11.406 -8.172 1 43.03 355 GLY B C 1
ATOM 5064 O O . GLY B 1 355 ? 24.531 11.758 -7.676 1 43.03 355 GLY B O 1
ATOM 5065 N N . ALA B 1 356 ? 22.609 12.102 -7.824 1 38.84 356 ALA B N 1
ATOM 5066 C CA . ALA B 1 356 ? 22.859 13.016 -6.715 1 38.84 356 ALA B CA 1
ATOM 5067 C C . ALA B 1 356 ? 22.859 12.281 -5.379 1 38.84 356 ALA B C 1
ATOM 5069 O O . ALA B 1 356 ? 21.797 11.953 -4.844 1 38.84 356 ALA B O 1
ATOM 5070 N N . THR B 1 357 ? 23.547 11.328 -5.148 1 35.56 357 THR B N 1
ATOM 5071 C CA . THR B 1 357 ? 24.031 10.961 -3.818 1 35.56 357 THR B CA 1
ATOM 5072 C C . THR B 1 357 ? 24.172 12.203 -2.939 1 35.56 357 THR B C 1
ATOM 5074 O O . THR B 1 357 ? 24.938 13.117 -3.266 1 35.56 357 THR B O 1
ATOM 5077 N N . SER B 1 358 ? 23.172 12.742 -2.281 1 31.25 358 SER B N 1
ATOM 5078 C CA . SER B 1 358 ? 23.719 13.688 -1.321 1 31.25 358 SER B CA 1
ATOM 5079 C C . SER B 1 358 ? 24.812 13.047 -0.469 1 31.25 358 SER B C 1
ATOM 5081 O O . SER B 1 358 ? 24.75 11.844 -0.183 1 31.25 358 SER B O 1
#

pLDDT: mean 80.77, std 14.63, range [30.7, 97.25]

Solvent-accessible surface area (backbone atoms only — not comparable to full-atom values): 34435 Å² total; per-residue (Å²): 125,80,82,69,67,70,51,73,62,58,56,48,49,51,49,48,50,51,52,49,50,53,53,49,47,52,48,48,52,51,48,50,45,39,52,50,51,49,49,50,49,49,51,48,42,52,49,44,48,49,43,34,55,60,59,55,67,39,81,86,50,64,73,84,62,48,64,55,30,76,72,70,65,50,88,53,75,67,31,50,48,40,64,58,43,33,45,24,21,44,50,34,22,32,41,34,16,20,23,26,1,40,13,6,29,43,36,15,58,72,66,71,32,71,80,32,37,51,54,45,44,13,36,51,31,17,18,45,32,25,19,40,51,27,46,64,76,40,62,80,45,79,68,31,40,31,52,26,9,32,49,24,14,50,50,39,42,49,50,31,48,64,70,25,47,83,80,49,86,41,69,63,50,36,41,51,38,6,47,22,51,24,38,34,29,46,18,51,41,47,46,51,52,62,74,44,53,48,67,45,38,41,56,39,50,57,45,56,43,8,31,42,75,86,33,37,63,69,48,32,50,53,40,50,53,47,43,53,53,49,49,56,53,48,63,68,42,47,62,53,52,58,35,45,70,70,29,66,68,55,14,44,70,73,69,36,58,56,70,60,49,50,50,49,46,52,49,48,20,44,48,31,36,25,54,31,27,27,64,28,23,45,54,45,48,40,23,38,48,12,27,54,52,23,20,73,70,53,33,72,90,51,11,65,79,40,2,20,57,43,8,13,42,50,40,33,47,27,36,42,47,22,54,62,37,81,92,55,63,73,39,44,27,17,31,45,33,17,52,52,32,18,55,46,51,33,50,53,55,70,63,51,58,100,71,68,73,127,126,80,80,70,69,69,51,77,60,59,59,48,49,52,49,49,51,50,52,49,49,50,51,49,48,52,48,50,51,50,47,50,45,40,51,50,50,49,50,51,48,50,50,48,42,51,51,44,47,49,42,34,55,62,57,56,65,41,83,88,49,64,74,82,60,48,64,54,31,77,72,70,66,50,84,58,73,66,35,49,46,40,63,56,43,32,44,24,24,45,49,35,23,32,41,32,16,21,23,26,2,40,14,6,29,44,36,16,57,72,67,69,32,72,78,33,36,51,54,46,43,12,35,52,31,17,18,46,33,26,20,40,50,28,47,65,75,39,61,82,44,79,68,30,39,30,53,26,9,33,49,24,14,50,50,39,41,50,50,28,50,62,70,25,47,83,80,48,85,40,69,65,51,35,40,50,38,6,46,20,50,24,38,33,28,46,19,50,41,48,45,50,54,61,72,44,52,49,68,44,38,39,55,40,50,56,46,57,43,7,30,44,75,87,33,36,62,69,47,32,50,50,40,49,52,48,42,53,53,49,49,56,53,49,63,68,42,46,62,52,51,57,36,44,70,70,30,66,67,55,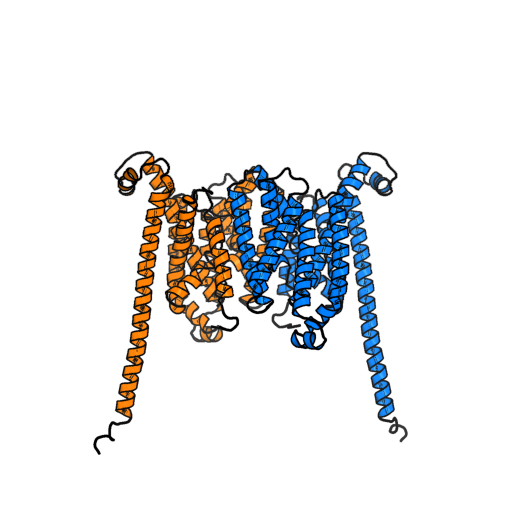15,42,70,73,66,36,58,56,70,60,48,50,51,48,46,52,50,48,19,46,47,32,37,24,54,30,26,26,66,30,23,45,54,44,48,40,24,39,48,13,26,55,52,22,20,72,69,53,32,71,89,52,11,64,79,40,2,20,58,42,9,13,41,51,39,34,47,26,36,42,48,22,54,61,40,82,92,58,65,70,39,46,28,16,30,44,32,19,52,51,32,17,55,48,52,33,50,53,56,70,64,51,60,97,74,68,71,126

Secondary structure (DSSP, 8-state):
-TTS-S-HHHHHHHHHHHHHHHHHHHHHHHHHHHHHHHHHHHHHHHHHHHHHHHHTTTTTS-GGGHHHHHTT---SHHHHHIIIIIHHHHHHHHHHHHHHHHHHHHHHHHHT-TT--GGGGTHHHHHHHHHHHHHHH-TTSTTHHHHHHHHHHHHHHHHHHHHHGGG---HHHHHHHHHHHHHHHHHHHHHHHHHS-HHHHHHHHHHHH---TT--HHHHHHHHHHHHHHHHHHHHTHHHHHHHTT-HHHHHHTT--HHHHHHHHHHHHHHHHHHHHHHH----SHHHHHHHHHHHHH-TTTHHHHHHHHHHHHHHHHHHHHHH-SSS-S--HHHHHHHHHHHHHHHHHHHS-TT---/-TTS-S-HHHHHHHHHHHHHHHHHHHHHHHHHHHHHHHHHHHHHHHHHHHHHHHHTTTTTS-GGGHHHHHTT---SHHHHHIIIIIHHHHHHHHHHHHHHHHHHHHHHHHHT-TT--GGGGTHHHHHHHHHHHHHHH-TTSTTHHHHHHHHHHHHHHHHHHHHHGGG---HHHHHHHHHHHHHHHHHHHHHHHHHS-HHHHHHHHHHHH---TT--HHHHHHHHHHHHHHHHHHHHTHHHHHHHTT-HHHHHHTT--HHHHHHHHHHHHHHHHHHHHHHH----SHHHHHHHHHHHHH-TTTHHHHHHHHHHHHHHHHHHHHHH-SSS-S--HHHHHHHHHHHHHHHHHHHS-TT---

Organism: Streptomyces microflavus (NCBI:txid1919)

Nearest PDB structures (foldseek):
  5b58-assembly1_B  TM=9.224E-01  e=2.191E-15  Burkholderia cenocepacia J2315
  5b57-assembly1_A  TM=9.328E-01  e=3.535E-15  Burkholderia cenocepacia J2315
  5b57-assembly1_B  TM=9.243E-01  e=3.535E-15  Burkholderia cenocepacia J2315
  4g1u-assembly1_B  TM=8.024E-01  e=7.759E-14  Yersinia pestis
  7lb8-assembly1_B  TM=8.557E-01  e=5.546E-10  Escherichia coli K-12

InterPro domains:
  IPR000522 ABC transporter, permease protein, BtuC-like [PF01032] (45-351)
  IPR000522 ABC transporter, permease protein, BtuC-like [PTHR30472] (31-353)
  IPR037294 ABC transporter, BtuC-like [G3DSA:1.10.3470.10] (30-355)
  IPR037294 ABC transporter, BtuC-like [SSF81345] (31-352)